Protein AF-A0A7X7NYT3-F1 (afdb_monomer_lite)

Radius of gyration: 26.16 Å; chains: 1; bounding box: 82×61×74 Å

pLDDT: mean 79.91, std 17.58, range [24.8, 97.0]

Sequence (383 aa):
MNKRYILVVGLLLLAAIGYIIFEKVYYWPPDMDPEAIKEIAYSDLKEQAPQLLQDRYKQPYQKEFSQLEILDVKKLGEKTYLVFKLDYEMVGGHYDYIEKYDIGSRGYLLGLRLVEKTWKGITIKPGMDFQTSYVGVGPVDCGYHPDQGIIYGYCKDPRTAKMVLGRAEGDPITILPDNRVFMADVPRKIADLDLHFFNDQDIEMEMSYNLRVAFVTEDNGVLEQYTNTPLEWWTVNSDDLPDLSPDAIDAVWIFPDQYRKTLNNHIPVLKQLALEGIPVLFIGATDTASVLKSFSIDKPAPPKSSDPVEALYIASEDDNTLKSGLVLLNDTLISPLVETSMALKYKQPVLLEPRKDLLKDPDNNPKADSIPITKTNTSRIKY

Foldseek 3Di:
DDPVVVVVVVVVVVVVVVVVVCVVVDFAAAPDDFVVVQVVVQVVVVVCVQVVQDDPDDDQWGKAWDDKGFQDWDDAPNWIKTKMKTKTFTFGGDLVVCLPPLAHRIKIKIDMWTWGQDPVHIDTHHDDIDIDHLQAWDQKDWDADQAQQKIKIARLFPQFAWKWWDDPDDDIDIFGDDNRMTIHGHHHPDPDTDIWTAGPVRDTAHIGNAAEEEEADPDPVVVVVCPSARHHYDYDHLVCLVVDDLSRHLEYEYEPRRVVVNLVPPLVSQLVSQLSQHKYKYFPDPPVVSVCVSLVHPDADDQPDPAAFGIKMWHADPVSHIHIYTQGDDPDSHGSVRQQSSCSSSVHDRDRDDPPNSPPDPVPPPDDPDDDDDDDDDDDDDD

Structure (mmCIF, N/CA/C/O backbone):
data_AF-A0A7X7NYT3-F1
#
_entry.id   AF-A0A7X7NYT3-F1
#
loop_
_atom_site.group_PDB
_atom_site.id
_atom_site.type_symbol
_atom_site.label_atom_id
_atom_site.label_alt_id
_atom_site.label_comp_id
_atom_site.label_asym_id
_atom_site.label_entity_id
_atom_site.label_seq_id
_atom_site.pdbx_PDB_ins_code
_atom_site.Cartn_x
_atom_site.Cartn_y
_atom_site.Cartn_z
_atom_site.occupancy
_atom_site.B_iso_or_equiv
_atom_site.auth_seq_id
_atom_site.auth_comp_id
_atom_site.auth_asym_id
_atom_site.auth_atom_id
_atom_site.pdbx_PDB_model_num
ATOM 1 N N . MET A 1 1 ? 54.308 18.250 -41.321 1.00 52.47 1 MET A N 1
ATOM 2 C CA . MET A 1 1 ? 53.287 17.767 -40.362 1.00 52.47 1 MET A CA 1
ATOM 3 C C . MET A 1 1 ? 52.230 16.989 -41.130 1.00 52.47 1 MET A C 1
ATOM 5 O O . MET A 1 1 ? 51.738 17.461 -42.146 1.00 52.47 1 MET A O 1
ATOM 9 N N . ASN A 1 2 ? 52.028 15.734 -40.743 1.00 51.91 2 ASN A N 1
ATOM 10 C CA . ASN A 1 2 ? 51.621 14.638 -41.623 1.00 51.91 2 ASN A CA 1
ATOM 11 C C . ASN A 1 2 ? 50.113 14.611 -41.924 1.00 51.91 2 ASN A C 1
ATOM 13 O O . ASN A 1 2 ? 49.319 14.340 -41.029 1.00 51.91 2 ASN A O 1
ATOM 17 N N . LYS A 1 3 ? 49.728 14.732 -43.206 1.00 61.09 3 LYS A N 1
ATOM 18 C CA . LYS A 1 3 ? 48.355 14.473 -43.702 1.00 61.09 3 LYS A CA 1
ATOM 19 C C . LYS A 1 3 ? 47.779 13.134 -43.207 1.00 61.09 3 LYS A C 1
ATOM 21 O O . LYS A 1 3 ? 46.582 13.033 -42.979 1.00 61.09 3 LYS A O 1
ATOM 26 N N . ARG A 1 4 ? 48.640 12.133 -42.972 1.00 67.25 4 ARG A N 1
ATOM 27 C CA . ARG A 1 4 ? 48.275 10.833 -42.380 1.00 67.25 4 ARG A CA 1
ATOM 28 C C . ARG A 1 4 ? 47.759 10.935 -40.939 1.00 67.25 4 ARG A C 1
ATOM 30 O O . ARG A 1 4 ? 46.831 10.221 -40.599 1.00 67.25 4 ARG A O 1
ATOM 37 N N . TYR A 1 5 ? 48.304 11.835 -40.119 1.00 72.75 5 TYR A N 1
ATOM 38 C CA . TYR A 1 5 ? 47.831 12.040 -38.743 1.00 72.75 5 TYR A CA 1
ATOM 39 C C . TYR A 1 5 ? 46.451 12.700 -38.712 1.00 72.75 5 TYR A C 1
ATOM 41 O O . TYR A 1 5 ? 45.599 12.276 -37.945 1.00 72.75 5 TYR A O 1
ATOM 49 N N . ILE A 1 6 ? 46.203 13.678 -39.588 1.00 77.00 6 ILE A N 1
ATOM 50 C CA . ILE A 1 6 ? 44.885 14.326 -39.709 1.00 77.00 6 ILE A CA 1
ATOM 51 C C . ILE A 1 6 ? 43.825 13.304 -40.139 1.00 77.00 6 ILE A C 1
ATOM 53 O O . ILE A 1 6 ? 42.716 13.308 -39.616 1.00 77.00 6 ILE A O 1
ATOM 57 N N . LEU A 1 7 ? 44.185 12.393 -41.047 1.00 79.56 7 LEU A N 1
ATOM 58 C CA . LEU A 1 7 ? 43.287 11.349 -41.538 1.00 79.56 7 LEU A CA 1
ATOM 59 C C . LEU A 1 7 ? 42.970 10.315 -40.446 1.00 79.56 7 LEU A C 1
ATOM 61 O O . LEU A 1 7 ? 41.808 9.980 -40.262 1.00 79.56 7 LEU A O 1
ATOM 65 N N . VAL A 1 8 ? 43.969 9.877 -39.671 1.00 81.94 8 VAL A N 1
ATOM 66 C CA . VAL A 1 8 ? 43.775 8.953 -38.536 1.00 81.94 8 VAL A CA 1
ATOM 67 C C . VAL A 1 8 ? 42.945 9.592 -37.420 1.00 81.94 8 VAL A C 1
ATOM 69 O O . VAL A 1 8 ? 42.011 8.968 -36.927 1.00 81.94 8 VAL A O 1
ATOM 72 N N . VAL A 1 9 ? 43.231 10.845 -37.053 1.00 82.44 9 VAL A N 1
ATOM 73 C CA . VAL A 1 9 ? 42.451 11.572 -36.037 1.00 82.44 9 VAL A CA 1
ATOM 74 C C . VAL A 1 9 ? 41.014 11.796 -36.512 1.00 82.44 9 VAL A C 1
ATOM 76 O O . VAL A 1 9 ? 40.087 11.577 -35.741 1.00 82.44 9 VAL A O 1
ATOM 79 N N . GLY A 1 10 ? 40.809 12.155 -37.784 1.00 84.81 10 GLY A N 1
ATOM 80 C CA . GLY A 1 10 ? 39.475 12.309 -38.369 1.00 84.81 10 GLY A CA 1
ATOM 81 C C . GLY A 1 10 ? 38.667 11.007 -38.389 1.00 84.81 10 GLY A C 1
ATOM 82 O O . GLY A 1 10 ? 37.477 11.023 -38.084 1.00 84.81 10 GLY A O 1
ATOM 83 N N . LEU A 1 11 ? 39.311 9.871 -38.680 1.00 87.56 11 LEU A N 1
ATOM 84 C CA . LEU A 1 11 ? 38.671 8.551 -38.668 1.00 87.56 11 LEU A CA 1
ATOM 85 C C . LEU A 1 11 ? 38.301 8.103 -37.247 1.00 87.56 11 LEU A C 1
ATOM 87 O O . LEU A 1 11 ? 37.215 7.570 -37.046 1.00 87.56 11 LEU A O 1
ATOM 91 N N . LEU A 1 12 ? 39.158 8.379 -36.258 1.00 86.69 12 LEU A N 1
ATOM 92 C CA . LEU A 1 12 ? 38.857 8.131 -34.844 1.00 86.69 12 LEU A CA 1
ATOM 93 C C . LEU A 1 12 ? 37.686 8.988 -34.349 1.00 86.69 12 LEU A C 1
ATOM 95 O O . LEU A 1 12 ? 36.832 8.488 -33.623 1.00 86.69 12 LEU A O 1
ATOM 99 N N . LEU A 1 13 ? 37.606 10.251 -34.775 1.00 87.50 13 LEU A N 1
ATOM 100 C CA . LEU A 1 13 ? 36.498 11.148 -34.435 1.00 87.50 13 LEU A CA 1
ATOM 101 C C . LEU A 1 13 ? 35.177 10.683 -35.063 1.00 87.50 13 LEU A C 1
ATOM 103 O O . LEU A 1 13 ? 34.156 10.659 -34.383 1.00 87.50 13 LEU A O 1
ATOM 107 N N . LEU A 1 14 ? 35.197 10.256 -36.330 1.00 87.06 14 LEU A N 1
ATOM 108 C CA . LEU A 1 14 ? 34.028 9.673 -36.996 1.00 87.06 14 LEU A CA 1
ATOM 109 C C . LEU A 1 14 ? 33.584 8.362 -36.342 1.00 87.06 14 LEU A C 1
ATOM 111 O O . LEU A 1 14 ? 32.389 8.164 -36.147 1.00 87.06 14 LEU A O 1
ATOM 115 N N . ALA A 1 15 ? 34.526 7.495 -35.965 1.00 83.06 15 ALA A N 1
ATOM 116 C CA . ALA A 1 15 ? 34.222 6.271 -35.232 1.00 83.06 15 ALA A CA 1
ATOM 117 C C . ALA A 1 15 ? 33.626 6.574 -33.849 1.00 83.06 15 ALA A C 1
ATOM 119 O O . ALA A 1 15 ? 32.645 5.947 -33.465 1.00 83.06 15 ALA A O 1
ATOM 120 N N . ALA A 1 16 ? 34.150 7.574 -33.133 1.00 81.06 16 ALA A N 1
ATOM 121 C CA . ALA A 1 16 ? 33.611 8.003 -31.844 1.00 81.06 16 ALA A CA 1
ATOM 122 C C . ALA A 1 16 ? 32.197 8.596 -31.975 1.00 81.06 16 ALA A C 1
ATOM 124 O O . ALA A 1 16 ? 31.311 8.232 -31.209 1.00 81.06 16 ALA A O 1
ATOM 125 N N . ILE A 1 17 ? 31.949 9.457 -32.969 1.00 81.62 17 ILE A N 1
ATOM 126 C CA . ILE A 1 17 ? 30.612 10.013 -33.238 1.00 81.62 17 ILE A CA 1
ATOM 127 C C . ILE A 1 17 ? 29.642 8.903 -33.656 1.00 81.62 17 ILE A C 1
ATOM 129 O O . ILE A 1 17 ? 28.528 8.843 -33.142 1.00 81.62 17 ILE A O 1
ATOM 133 N N . GLY A 1 18 ? 30.066 8.007 -34.551 1.00 79.31 18 GLY A N 1
ATOM 134 C CA . GLY A 1 18 ? 29.278 6.852 -34.978 1.00 79.31 18 GLY A CA 1
ATOM 135 C C . GLY A 1 18 ? 28.929 5.934 -33.809 1.00 79.31 18 GLY A C 1
ATOM 136 O O . GLY A 1 18 ? 27.782 5.519 -33.695 1.00 79.31 18 GLY A O 1
ATOM 137 N N . TYR A 1 19 ? 29.876 5.697 -32.899 1.00 73.12 19 TYR A N 1
ATOM 138 C CA . TYR A 1 19 ? 29.653 4.934 -31.673 1.00 73.12 19 TYR A CA 1
ATOM 139 C C . TYR A 1 19 ? 28.666 5.633 -30.730 1.00 73.12 19 TYR A C 1
ATOM 141 O O . TYR A 1 19 ? 27.738 4.992 -30.258 1.00 73.12 19 TYR A O 1
ATOM 149 N N . ILE A 1 20 ? 28.790 6.948 -30.518 1.00 70.12 20 ILE A N 1
ATOM 150 C CA . ILE A 1 20 ? 27.849 7.719 -29.683 1.00 70.12 20 ILE A CA 1
ATOM 151 C C . ILE A 1 20 ? 26.431 7.697 -30.277 1.00 70.12 20 ILE A C 1
ATOM 153 O O . ILE A 1 20 ? 25.453 7.589 -29.541 1.00 70.12 20 ILE A O 1
ATOM 157 N N . ILE A 1 21 ? 26.294 7.807 -31.604 1.00 70.12 21 ILE A N 1
ATOM 158 C CA . ILE A 1 21 ? 24.992 7.696 -32.280 1.00 70.12 21 ILE A CA 1
ATOM 159 C C . ILE A 1 21 ? 24.446 6.274 -32.133 1.00 70.12 21 ILE A C 1
ATOM 161 O O . ILE A 1 21 ? 23.274 6.107 -31.813 1.00 70.12 21 ILE A O 1
ATOM 165 N N . PHE A 1 22 ? 25.290 5.260 -32.326 1.00 67.75 22 PHE A N 1
ATOM 166 C CA . PHE A 1 22 ? 24.905 3.863 -32.172 1.00 67.75 22 PHE A CA 1
ATOM 167 C C . PHE A 1 22 ? 24.443 3.557 -30.742 1.00 67.75 22 PHE A C 1
ATOM 169 O O . PHE A 1 22 ? 23.386 2.967 -30.568 1.00 67.75 22 PHE A O 1
ATOM 176 N N . GLU A 1 23 ? 25.156 4.035 -29.721 1.00 64.06 23 GLU A N 1
ATOM 177 C CA . GLU A 1 23 ? 24.785 3.902 -28.305 1.00 64.06 23 GLU A CA 1
ATOM 178 C C . GLU A 1 23 ? 23.474 4.636 -27.973 1.00 64.06 23 GLU A C 1
ATOM 180 O O . GLU A 1 23 ? 22.700 4.173 -27.145 1.00 64.06 23 GLU A O 1
ATOM 185 N N . LYS A 1 24 ? 23.174 5.757 -28.644 1.00 62.72 24 LYS A N 1
ATOM 186 C CA . LYS A 1 24 ? 21.893 6.466 -28.476 1.00 62.72 24 LYS A CA 1
ATOM 187 C C . LYS A 1 24 ? 20.704 5.785 -29.158 1.00 62.72 24 LYS A C 1
ATOM 189 O O . LYS A 1 24 ? 19.569 6.092 -28.804 1.00 62.72 24 LYS A O 1
ATOM 194 N N . VAL A 1 25 ? 20.945 4.944 -30.163 1.00 66.62 25 VAL A N 1
ATOM 195 C CA . VAL A 1 25 ? 19.893 4.301 -30.972 1.00 66.62 25 VAL A CA 1
ATOM 196 C C . VAL A 1 25 ? 19.687 2.841 -30.569 1.00 66.62 25 VAL A C 1
ATOM 198 O O . VAL A 1 25 ? 18.575 2.328 -30.682 1.00 66.62 25 VAL A O 1
ATOM 201 N N . TYR A 1 26 ? 20.739 2.167 -30.108 1.00 74.62 26 TYR A N 1
ATOM 202 C CA . TYR A 1 26 ? 20.725 0.742 -29.820 1.00 74.62 26 TYR A CA 1
ATOM 203 C C . TYR A 1 26 ? 20.593 0.475 -28.322 1.00 74.62 26 TYR A C 1
ATOM 205 O O . TYR A 1 26 ? 21.407 0.927 -27.520 1.00 74.62 26 TYR A O 1
ATOM 213 N N . TYR A 1 27 ? 19.581 -0.311 -27.964 1.00 80.94 27 TYR A N 1
ATOM 214 C CA . TYR A 1 27 ? 19.395 -0.790 -26.602 1.00 80.94 27 TYR A CA 1
ATOM 215 C C . TYR A 1 27 ? 20.420 -1.879 -26.282 1.00 80.94 27 TYR A C 1
ATOM 217 O O . TYR A 1 27 ? 20.510 -2.883 -26.993 1.00 80.94 27 TYR A O 1
ATOM 225 N N . TRP A 1 28 ? 21.145 -1.711 -25.179 1.00 84.12 28 TRP A N 1
ATOM 226 C CA . TRP A 1 28 ? 22.023 -2.745 -24.648 1.00 84.12 28 TRP A CA 1
ATOM 227 C C . TRP A 1 28 ? 21.420 -3.327 -23.368 1.00 84.12 28 TRP A C 1
ATOM 229 O O . TRP A 1 28 ? 21.267 -2.585 -22.393 1.00 84.12 28 TRP A O 1
ATOM 239 N N . PRO A 1 29 ? 21.089 -4.631 -23.331 1.00 85.94 29 PRO A N 1
ATOM 240 C CA . PRO A 1 29 ? 20.552 -5.243 -22.126 1.00 85.94 29 PRO A CA 1
ATOM 241 C C . PRO A 1 29 ? 21.591 -5.208 -20.997 1.00 85.94 29 PRO A C 1
ATOM 243 O O . PRO A 1 29 ? 22.768 -5.502 -21.249 1.00 85.94 29 PRO A O 1
ATOM 246 N N . PRO A 1 30 ? 21.194 -4.848 -19.762 1.00 89.06 30 PRO A N 1
ATOM 247 C CA . PRO A 1 30 ? 22.053 -5.010 -18.602 1.00 89.06 30 PRO A CA 1
ATOM 248 C C . PRO A 1 30 ? 22.368 -6.496 -18.427 1.00 89.06 30 PRO A C 1
ATOM 250 O O . PRO A 1 30 ? 21.482 -7.345 -18.435 1.00 89.06 30 PRO A O 1
ATOM 253 N N . ASP A 1 31 ? 23.655 -6.793 -18.301 1.00 85.19 31 ASP A N 1
ATOM 254 C CA . ASP A 1 31 ? 24.181 -8.138 -18.061 1.00 85.19 31 ASP A CA 1
ATOM 255 C C . ASP A 1 31 ? 24.599 -8.214 -16.590 1.00 85.19 31 ASP A C 1
ATOM 257 O O . ASP A 1 31 ? 25.781 -8.249 -16.253 1.00 85.19 31 ASP A O 1
ATOM 261 N N . MET A 1 32 ? 23.611 -8.013 -15.718 1.00 87.88 32 MET A N 1
ATOM 262 C CA . MET A 1 32 ? 23.766 -7.882 -14.273 1.00 87.88 32 MET A CA 1
ATOM 263 C C . MET A 1 32 ? 22.570 -8.521 -13.577 1.00 87.88 32 MET A C 1
ATOM 265 O O . MET A 1 32 ? 21.470 -8.553 -14.131 1.00 87.88 32 MET A O 1
ATOM 269 N N . ASP A 1 33 ? 22.797 -9.001 -12.359 1.00 91.25 33 ASP A N 1
ATOM 270 C CA . ASP A 1 33 ? 21.735 -9.520 -11.505 1.00 91.25 33 ASP A CA 1
ATOM 271 C C . ASP A 1 33 ? 20.708 -8.415 -11.160 1.00 91.25 33 ASP A C 1
ATOM 273 O O . ASP A 1 33 ? 21.119 -7.268 -10.934 1.00 91.25 33 ASP A O 1
ATOM 277 N N . PRO A 1 34 ? 19.395 -8.721 -11.118 1.00 92.44 34 PRO A N 1
ATOM 278 C CA . PRO A 1 34 ? 18.357 -7.762 -10.745 1.00 92.44 34 PRO A CA 1
ATOM 279 C C . PRO A 1 34 ? 18.624 -7.017 -9.432 1.00 92.44 34 PRO A C 1
ATOM 281 O O . PRO A 1 34 ? 18.386 -5.813 -9.378 1.00 92.44 34 PRO A O 1
ATOM 284 N N . GLU A 1 35 ? 19.174 -7.667 -8.404 1.00 92.88 35 GLU A N 1
ATOM 285 C CA . GLU A 1 35 ? 19.458 -7.013 -7.120 1.00 92.88 35 GLU A CA 1
ATOM 286 C C . GLU A 1 35 ? 20.606 -6.004 -7.241 1.00 92.88 35 GLU A C 1
ATOM 288 O O . GLU A 1 35 ? 20.516 -4.886 -6.734 1.00 92.88 35 GLU A O 1
ATOM 293 N N . ALA A 1 36 ? 21.640 -6.320 -8.027 1.00 93.31 36 ALA A N 1
ATOM 294 C CA . ALA A 1 36 ? 22.705 -5.362 -8.328 1.00 93.31 36 ALA A CA 1
ATOM 295 C C . ALA A 1 36 ? 22.178 -4.150 -9.122 1.00 93.31 36 ALA A C 1
ATOM 297 O O . ALA A 1 36 ? 22.642 -3.022 -8.935 1.00 93.31 36 ALA A O 1
ATOM 298 N N . ILE A 1 37 ? 21.187 -4.362 -9.997 1.00 94.56 37 ILE A N 1
ATOM 299 C CA . ILE A 1 37 ? 20.490 -3.267 -10.681 1.00 94.56 37 ILE A CA 1
ATOM 300 C C . ILE A 1 37 ? 19.713 -2.419 -9.668 1.00 94.56 37 ILE A C 1
ATOM 302 O O . ILE A 1 37 ? 19.805 -1.195 -9.743 1.00 94.56 37 ILE A O 1
ATOM 306 N N . LYS A 1 38 ? 18.991 -3.030 -8.716 1.00 95.25 38 LYS A N 1
ATOM 307 C CA . LYS A 1 38 ? 18.250 -2.307 -7.666 1.00 95.25 38 LYS A CA 1
ATOM 308 C C . LYS A 1 38 ? 19.168 -1.427 -6.818 1.00 95.25 38 LYS A C 1
ATOM 310 O O . LYS A 1 38 ? 18.834 -0.266 -6.594 1.00 95.25 38 LYS A O 1
ATOM 315 N N . GLU A 1 39 ? 20.331 -1.927 -6.399 1.00 93.69 39 GLU A N 1
ATOM 316 C CA . GLU A 1 39 ? 21.294 -1.162 -5.589 1.00 93.69 39 GLU A CA 1
ATOM 317 C C . GLU A 1 39 ? 21.808 0.094 -6.310 1.00 93.69 39 GLU A C 1
ATOM 319 O O . GLU A 1 39 ? 21.809 1.196 -5.748 1.00 93.69 39 GLU A O 1
ATOM 324 N N . ILE A 1 40 ? 22.215 -0.053 -7.575 1.00 93.00 40 ILE A N 1
ATOM 325 C CA . ILE A 1 40 ? 22.675 1.080 -8.388 1.00 93.00 40 ILE A CA 1
ATOM 326 C C . ILE A 1 40 ? 21.506 2.037 -8.644 1.00 93.00 40 ILE A C 1
ATOM 328 O O . ILE A 1 40 ? 21.643 3.251 -8.478 1.00 93.00 40 ILE A O 1
ATOM 332 N N . ALA A 1 41 ? 20.336 1.489 -8.984 1.00 94.94 41 ALA A N 1
ATOM 333 C CA . ALA A 1 41 ? 19.158 2.277 -9.296 1.00 94.94 41 ALA A CA 1
ATOM 334 C C . ALA A 1 41 ? 18.654 3.110 -8.122 1.00 94.94 41 ALA A C 1
ATOM 336 O O . ALA A 1 41 ? 18.234 4.252 -8.314 1.00 94.94 41 ALA A O 1
ATOM 337 N N . TYR A 1 42 ? 18.733 2.563 -6.912 1.00 96.19 42 TYR A N 1
ATOM 338 C CA . TYR A 1 42 ? 18.371 3.262 -5.692 1.00 96.19 42 TYR A CA 1
ATOM 339 C C . TYR A 1 42 ? 19.173 4.556 -5.529 1.00 96.19 42 TYR A C 1
ATOM 341 O O . TYR A 1 42 ? 18.599 5.603 -5.240 1.00 96.19 42 TYR A O 1
ATOM 349 N N . SER A 1 43 ? 20.489 4.504 -5.747 1.00 92.69 43 SER A N 1
ATOM 350 C CA . SER A 1 43 ? 21.358 5.676 -5.586 1.00 92.69 43 SER A CA 1
ATOM 351 C C . SER A 1 43 ? 21.014 6.775 -6.596 1.00 92.69 43 SER A C 1
ATOM 353 O O . SER A 1 43 ? 20.785 7.920 -6.203 1.00 92.69 43 SER A O 1
ATOM 355 N N . ASP A 1 44 ? 20.888 6.408 -7.873 1.00 92.62 44 ASP A N 1
ATOM 356 C CA . ASP A 1 44 ? 20.565 7.339 -8.961 1.00 92.62 44 ASP A CA 1
ATOM 357 C C . ASP A 1 44 ? 19.173 7.972 -8.798 1.00 92.62 44 ASP A C 1
ATOM 359 O O . ASP A 1 44 ? 18.991 9.170 -9.030 1.00 92.62 44 ASP A O 1
ATOM 363 N N . LEU A 1 45 ? 18.164 7.180 -8.417 1.00 94.94 45 LEU A N 1
ATOM 364 C CA . LEU A 1 45 ? 16.794 7.670 -8.240 1.00 94.94 45 LEU A CA 1
ATOM 365 C C . LEU A 1 45 ? 16.641 8.504 -6.968 1.00 94.94 45 LEU A C 1
ATOM 367 O O . LEU A 1 45 ? 15.868 9.460 -6.962 1.00 94.94 45 LEU A O 1
ATOM 371 N N . LYS A 1 46 ? 17.402 8.199 -5.913 1.00 94.75 46 LYS A N 1
ATOM 372 C CA . LYS A 1 46 ? 17.424 9.004 -4.688 1.00 94.75 46 LYS A CA 1
ATOM 373 C C . LYS A 1 46 ? 17.986 10.401 -4.939 1.00 94.75 46 LYS A C 1
ATOM 375 O O . LYS A 1 46 ? 17.448 11.366 -4.406 1.00 94.75 46 LYS A O 1
ATOM 380 N N . GLU A 1 47 ? 19.019 10.530 -5.772 1.00 92.88 47 GLU A N 1
ATOM 381 C CA . GLU A 1 47 ? 19.539 11.841 -6.188 1.00 92.88 47 GLU A CA 1
ATOM 382 C C . GLU A 1 47 ? 18.500 12.634 -7.000 1.00 92.88 47 GLU A C 1
ATOM 384 O O . GLU A 1 47 ? 18.364 13.846 -6.836 1.00 92.88 47 GLU A O 1
ATOM 389 N N . GLN A 1 48 ? 17.709 11.943 -7.827 1.00 91.56 48 GLN A N 1
ATOM 390 C CA . GLN A 1 48 ? 16.642 12.545 -8.633 1.00 91.56 48 GLN A CA 1
ATOM 391 C C . GLN A 1 48 ? 15.358 12.846 -7.842 1.00 91.56 48 GLN A C 1
ATOM 393 O O . GLN A 1 48 ? 14.514 13.599 -8.331 1.00 91.56 48 GLN A O 1
ATOM 398 N N . ALA A 1 49 ? 15.192 12.299 -6.633 1.00 92.00 49 ALA A N 1
ATOM 399 C CA . ALA A 1 49 ? 13.953 12.379 -5.859 1.00 92.00 49 ALA A CA 1
ATOM 400 C C . ALA A 1 49 ? 13.397 13.810 -5.690 1.00 92.00 49 ALA A C 1
ATOM 402 O O . ALA A 1 49 ? 12.208 14.002 -5.957 1.00 92.00 49 ALA A O 1
ATOM 403 N N . PRO A 1 50 ? 14.203 14.840 -5.349 1.00 89.75 50 PRO A N 1
ATOM 404 C CA . PRO A 1 50 ? 13.696 16.209 -5.230 1.00 89.75 50 PRO A CA 1
ATOM 405 C C . PRO A 1 50 ? 13.125 16.757 -6.543 1.00 89.75 50 PRO A C 1
ATOM 407 O O . PRO A 1 50 ? 12.149 17.501 -6.533 1.00 89.75 50 PRO A O 1
ATOM 410 N N . GLN A 1 51 ? 13.720 16.381 -7.679 1.00 90.62 51 GLN A N 1
ATOM 411 C CA . GLN A 1 51 ? 13.252 16.800 -8.997 1.00 90.62 51 GLN A CA 1
ATOM 412 C C . GLN A 1 51 ? 11.977 16.051 -9.404 1.00 90.62 51 GLN A C 1
ATOM 414 O O . GLN A 1 51 ? 11.078 16.654 -9.981 1.00 90.62 51 GLN A O 1
ATOM 419 N N . LEU A 1 52 ? 11.882 14.756 -9.088 1.00 90.62 52 LEU A N 1
ATOM 420 C CA . LEU A 1 52 ? 10.699 13.932 -9.372 1.00 90.62 52 LEU A CA 1
ATOM 421 C C . LEU A 1 52 ? 9.468 14.368 -8.560 1.00 90.62 52 LEU A C 1
ATOM 423 O O . LEU A 1 52 ? 8.340 14.255 -9.034 1.00 90.62 52 LEU A O 1
ATOM 427 N N . LEU A 1 53 ? 9.681 14.896 -7.352 1.00 90.19 53 LEU A N 1
ATOM 428 C CA . LEU A 1 53 ? 8.621 15.427 -6.493 1.00 90.19 53 LEU A CA 1
ATOM 429 C C . LEU A 1 53 ? 8.243 16.881 -6.798 1.00 90.19 53 LEU A C 1
ATOM 431 O O . LEU A 1 53 ? 7.273 17.391 -6.234 1.00 90.19 53 LEU A O 1
ATOM 435 N N . GLN A 1 54 ? 8.978 17.561 -7.677 1.00 86.50 54 GLN A N 1
ATOM 436 C CA . GLN A 1 54 ? 8.722 18.960 -7.976 1.00 86.50 54 GLN A CA 1
ATOM 437 C C . GLN A 1 54 ? 7.416 19.123 -8.764 1.00 86.50 54 GLN A C 1
ATOM 439 O O . GLN A 1 54 ? 7.269 18.627 -9.881 1.00 86.50 54 GLN A O 1
ATOM 444 N N . ASP A 1 55 ? 6.469 19.876 -8.205 1.00 80.88 55 ASP A N 1
ATOM 445 C CA . ASP A 1 55 ? 5.251 20.232 -8.922 1.00 80.88 55 ASP A CA 1
ATOM 446 C C . ASP A 1 55 ? 5.549 21.164 -10.102 1.00 80.88 55 ASP A C 1
ATOM 448 O O . ASP A 1 55 ? 6.321 22.122 -10.000 1.00 80.88 55 ASP A O 1
ATOM 452 N N . ARG A 1 56 ? 4.878 20.920 -11.235 1.00 77.06 56 ARG A N 1
ATOM 453 C CA . ARG A 1 56 ? 4.968 21.787 -12.423 1.00 77.06 56 ARG A CA 1
ATOM 454 C C . ARG A 1 56 ? 4.519 23.223 -12.118 1.00 77.06 56 ARG A C 1
ATOM 456 O O . ARG A 1 56 ? 5.008 24.164 -12.740 1.00 77.06 56 ARG A O 1
ATOM 463 N N . TYR A 1 57 ? 3.582 23.381 -11.188 1.00 77.31 57 TYR A N 1
ATOM 464 C CA . TYR A 1 57 ? 3.047 24.666 -10.751 1.00 77.31 57 TYR A CA 1
ATOM 465 C C . TYR A 1 57 ? 3.329 24.869 -9.267 1.00 77.31 57 TYR A C 1
ATOM 467 O O . TYR A 1 57 ? 3.415 23.907 -8.510 1.00 77.31 57 TYR A O 1
ATOM 475 N N . LYS A 1 58 ? 3.468 26.129 -8.844 1.00 77.31 58 LYS A N 1
ATOM 476 C CA . LYS A 1 58 ? 3.698 26.454 -7.436 1.00 77.31 58 LYS A CA 1
ATOM 477 C C . LYS A 1 58 ? 2.481 26.030 -6.612 1.00 77.31 58 LYS A C 1
ATOM 479 O O . LYS A 1 58 ? 1.416 26.624 -6.762 1.00 77.31 58 LYS A O 1
ATOM 484 N N . GLN A 1 59 ? 2.671 25.039 -5.752 1.00 76.50 59 GLN A N 1
ATOM 485 C CA . GLN A 1 59 ? 1.664 24.588 -4.800 1.00 76.50 59 GLN A CA 1
ATOM 486 C C . GLN A 1 59 ? 1.776 25.351 -3.472 1.00 76.50 59 GLN A C 1
ATOM 488 O O . GLN A 1 59 ? 2.836 25.917 -3.176 1.00 76.50 59 GLN A O 1
ATOM 493 N N . PRO A 1 60 ? 0.693 25.403 -2.673 1.00 71.06 60 PRO A N 1
ATOM 494 C CA . PRO A 1 60 ? 0.739 25.966 -1.326 1.00 71.06 60 PRO A CA 1
ATOM 495 C C . PRO A 1 60 ? 1.507 25.074 -0.336 1.00 71.06 60 PRO A C 1
ATOM 497 O O . PRO A 1 60 ? 1.827 25.537 0.751 1.00 71.06 60 PRO A O 1
ATOM 500 N N . TYR A 1 61 ? 1.827 23.840 -0.723 1.00 75.50 61 TYR A N 1
ATOM 501 C CA . TYR A 1 61 ? 2.595 22.862 0.042 1.00 75.50 61 TYR A CA 1
ATOM 502 C C . TYR A 1 61 ? 3.901 22.500 -0.679 1.00 75.50 61 TYR A C 1
ATOM 504 O O . TYR A 1 61 ? 4.084 22.772 -1.869 1.00 75.50 61 TYR A O 1
ATOM 512 N N . GLN A 1 62 ? 4.816 21.869 0.049 1.00 80.00 62 GLN A N 1
ATOM 513 C CA . GLN A 1 62 ? 6.009 21.213 -0.483 1.00 80.00 62 GLN A CA 1
ATOM 514 C C . GLN A 1 62 ? 5.903 19.707 -0.259 1.00 80.00 62 GLN A C 1
ATOM 516 O O . GLN A 1 62 ? 5.240 19.264 0.672 1.00 80.00 62 GLN A O 1
ATOM 521 N N . LYS A 1 63 ? 6.559 18.915 -1.107 1.00 84.88 63 LYS A N 1
ATOM 522 C CA . LYS A 1 63 ? 6.662 17.464 -0.928 1.00 84.88 63 LYS A CA 1
ATOM 523 C C . LYS A 1 63 ? 8.054 17.138 -0.428 1.00 84.88 63 LYS A C 1
ATOM 525 O O . LYS A 1 63 ? 9.035 17.365 -1.136 1.00 84.88 63 LYS A O 1
ATOM 530 N N . GLU A 1 64 ? 8.133 16.612 0.781 1.00 84.19 64 GLU A N 1
ATOM 531 C CA . GLU A 1 64 ? 9.370 16.102 1.344 1.00 84.19 64 GLU A CA 1
ATOM 532 C C . GLU A 1 64 ? 9.501 14.616 1.046 1.00 84.19 64 GLU A C 1
ATOM 534 O O . GLU A 1 64 ? 8.622 13.818 1.359 1.00 84.19 64 GLU A O 1
ATOM 539 N N . PHE A 1 65 ? 10.629 14.249 0.447 1.00 88.75 65 PHE A N 1
ATOM 540 C CA . PHE A 1 65 ? 11.017 12.860 0.260 1.00 88.75 65 PHE A CA 1
ATOM 541 C C . PHE A 1 65 ? 11.108 12.143 1.615 1.00 88.75 65 PHE A C 1
ATOM 543 O O . PHE A 1 65 ? 11.822 12.601 2.507 1.00 88.75 65 PHE A O 1
ATOM 550 N N . SER A 1 66 ? 10.426 11.004 1.738 1.00 85.06 66 SER A N 1
ATOM 551 C CA . SER A 1 66 ? 10.436 10.169 2.943 1.00 85.06 66 SER A CA 1
ATOM 552 C C . SER A 1 66 ? 11.205 8.868 2.693 1.00 85.06 66 SER A C 1
ATOM 554 O O . SER A 1 66 ? 12.204 8.589 3.360 1.00 85.06 66 SER A O 1
ATOM 556 N N . GLN A 1 67 ? 10.810 8.103 1.670 1.00 90.62 67 GLN A N 1
ATOM 557 C CA . GLN A 1 67 ? 11.393 6.794 1.373 1.00 90.62 67 GLN A CA 1
ATOM 558 C C . GLN A 1 67 ? 11.439 6.520 -0.135 1.00 90.62 67 GLN A C 1
ATOM 560 O O . GLN A 1 67 ? 10.615 7.009 -0.901 1.00 90.62 67 GLN A O 1
ATOM 565 N N . LEU A 1 68 ? 12.426 5.729 -0.562 1.00 94.12 68 LEU A N 1
ATOM 566 C CA . LEU A 1 68 ? 12.528 5.172 -1.911 1.00 94.12 68 LEU A CA 1
ATOM 567 C C . LEU A 1 68 ? 12.602 3.652 -1.801 1.00 94.12 68 LEU A C 1
ATOM 569 O O . LEU A 1 68 ? 13.328 3.133 -0.955 1.00 94.12 68 LEU A O 1
ATOM 573 N N . GLU A 1 69 ? 11.919 2.958 -2.698 1.00 93.88 69 GLU A N 1
ATOM 574 C CA . GLU A 1 69 ? 12.009 1.516 -2.867 1.00 93.88 69 GLU A CA 1
ATOM 575 C C . GLU A 1 69 ? 12.063 1.171 -4.358 1.00 93.88 69 GLU A C 1
ATOM 577 O O . GLU A 1 69 ? 11.292 1.705 -5.159 1.00 93.88 69 GLU A O 1
ATOM 582 N N . ILE A 1 70 ? 12.983 0.280 -4.742 1.00 95.88 70 ILE A N 1
ATOM 583 C CA . ILE A 1 70 ? 12.981 -0.327 -6.077 1.00 95.88 70 ILE A CA 1
ATOM 584 C C . ILE A 1 70 ? 12.230 -1.646 -5.956 1.00 95.88 70 ILE A C 1
ATOM 586 O O . ILE A 1 70 ? 12.763 -2.624 -5.436 1.00 95.88 70 ILE A O 1
ATOM 590 N N . LEU A 1 71 ? 10.976 -1.639 -6.392 1.00 94.38 71 LEU A N 1
ATOM 591 C CA . LEU A 1 71 ? 10.027 -2.700 -6.090 1.00 94.38 71 LEU A CA 1
ATOM 592 C C . LEU A 1 71 ? 10.289 -3.963 -6.918 1.00 94.38 71 LEU A C 1
ATOM 594 O O . LEU A 1 71 ? 10.300 -5.064 -6.372 1.00 94.38 71 LEU A O 1
ATOM 598 N N . ASP A 1 72 ? 10.542 -3.797 -8.219 1.00 94.94 72 ASP A N 1
ATOM 599 C CA . ASP A 1 72 ? 10.798 -4.903 -9.144 1.00 94.94 72 ASP A CA 1
ATOM 600 C C . ASP A 1 72 ? 11.748 -4.477 -10.278 1.00 94.94 72 ASP A C 1
ATOM 602 O O . ASP A 1 72 ? 11.780 -3.309 -10.678 1.00 94.94 72 ASP A O 1
ATOM 606 N N . VAL A 1 73 ? 12.522 -5.434 -10.795 1.00 95.25 73 VAL A N 1
ATOM 607 C CA . VAL A 1 73 ? 13.384 -5.305 -11.976 1.00 95.25 73 VAL A CA 1
ATOM 608 C C . VAL A 1 73 ? 13.175 -6.535 -12.849 1.00 95.25 73 VAL A C 1
ATOM 610 O O . VAL A 1 73 ? 13.521 -7.650 -12.466 1.00 95.25 73 VAL A O 1
ATOM 613 N N . LYS A 1 74 ? 12.667 -6.334 -14.064 1.00 92.88 74 LYS A N 1
ATOM 614 C CA . LYS A 1 74 ? 12.227 -7.434 -14.923 1.00 92.88 74 LYS A CA 1
ATOM 615 C C . LYS A 1 74 ? 12.564 -7.199 -16.381 1.00 92.88 74 LYS A C 1
ATOM 617 O O . LYS A 1 74 ? 12.469 -6.083 -16.893 1.00 92.88 74 LYS A O 1
ATOM 622 N N . LYS A 1 75 ? 12.912 -8.282 -17.077 1.00 92.94 75 LYS A N 1
ATOM 623 C CA . LYS A 1 75 ? 13.000 -8.290 -18.538 1.00 92.94 75 LYS A CA 1
ATOM 624 C C . LYS A 1 75 ? 11.601 -8.501 -19.130 1.00 92.94 75 LYS A C 1
ATOM 626 O O . LYS A 1 75 ? 10.975 -9.525 -18.871 1.00 92.94 75 LYS A O 1
ATOM 631 N N . LEU A 1 76 ? 11.141 -7.541 -19.927 1.00 90.81 76 LEU A N 1
ATOM 632 C CA . LEU A 1 76 ? 9.909 -7.581 -20.715 1.00 90.81 76 LEU A CA 1
ATOM 633 C C . LEU A 1 76 ? 10.283 -7.468 -22.200 1.00 90.81 76 LEU A C 1
ATOM 635 O O . LEU A 1 76 ? 10.991 -6.541 -22.617 1.00 90.81 76 LEU A O 1
ATOM 639 N N . GLY A 1 77 ? 9.903 -8.464 -22.999 1.00 85.88 77 GLY A N 1
ATOM 640 C CA . GLY A 1 77 ? 10.457 -8.668 -24.338 1.00 85.88 77 GLY A CA 1
ATOM 641 C C . GLY A 1 77 ? 11.993 -8.692 -24.333 1.00 85.88 77 GLY A C 1
ATOM 642 O O . GLY A 1 77 ? 12.610 -9.526 -23.678 1.00 85.88 77 GLY A O 1
ATOM 643 N N . GLU A 1 78 ? 12.621 -7.758 -25.055 1.00 85.44 78 GLU A N 1
ATOM 644 C CA . GLU A 1 78 ? 14.086 -7.622 -25.122 1.00 85.44 78 GLU A CA 1
ATOM 645 C C . GLU A 1 78 ? 14.668 -6.557 -24.189 1.00 85.44 78 GLU A C 1
ATOM 647 O O . GLU A 1 78 ? 15.878 -6.340 -24.199 1.00 85.44 78 GLU A O 1
ATOM 652 N N . LYS A 1 79 ? 13.836 -5.888 -23.387 1.00 91.81 79 LYS A N 1
ATOM 653 C CA . LYS A 1 79 ? 14.234 -4.738 -22.574 1.00 91.81 79 LYS A CA 1
ATOM 654 C C . LYS A 1 79 ? 14.062 -5.015 -21.087 1.00 91.81 79 LYS A C 1
ATOM 656 O O . LYS A 1 79 ? 13.140 -5.706 -20.675 1.00 91.81 79 LYS A O 1
ATOM 661 N N . THR A 1 80 ? 14.945 -4.446 -20.281 1.00 94.81 80 THR A N 1
ATOM 662 C CA . THR A 1 80 ? 14.899 -4.524 -18.821 1.00 94.81 80 THR A CA 1
ATOM 663 C C . THR A 1 80 ? 14.289 -3.256 -18.258 1.00 94.81 80 THR A C 1
ATOM 665 O O . THR A 1 80 ? 14.757 -2.153 -18.540 1.00 94.81 80 THR A O 1
ATOM 668 N N . TYR A 1 81 ? 13.262 -3.422 -17.440 1.00 95.00 81 TYR A N 1
ATOM 669 C CA . TYR A 1 81 ? 12.543 -2.350 -16.777 1.00 95.00 81 TYR A CA 1
ATOM 670 C C . TYR A 1 81 ? 12.672 -2.483 -15.273 1.00 95.00 81 TYR A C 1
ATOM 672 O O . TYR A 1 81 ? 12.869 -3.581 -14.758 1.00 95.00 81 TYR A O 1
ATOM 680 N N . LEU A 1 82 ? 12.534 -1.359 -14.584 1.00 96.06 82 LEU A N 1
ATOM 681 C CA . LEU A 1 82 ? 12.329 -1.341 -13.147 1.00 96.06 82 LEU A CA 1
ATOM 682 C C . LEU A 1 82 ? 11.087 -0.533 -12.802 1.00 96.06 82 LEU A C 1
ATOM 684 O O . LEU A 1 82 ? 10.766 0.443 -13.490 1.00 96.06 82 LEU A O 1
ATOM 688 N N . VAL A 1 83 ? 10.425 -0.937 -11.724 1.00 96.50 83 VAL A N 1
ATOM 689 C CA . VAL A 1 83 ? 9.368 -0.169 -11.069 1.00 96.50 83 VAL A CA 1
ATOM 690 C C . VAL A 1 83 ? 9.908 0.305 -9.730 1.00 96.50 83 VAL A C 1
ATOM 692 O O . VAL A 1 83 ? 10.470 -0.477 -8.965 1.00 96.50 83 VAL A O 1
ATOM 695 N N . PHE A 1 84 ? 9.752 1.591 -9.446 1.00 95.88 84 PHE A N 1
ATOM 696 C CA . PHE A 1 84 ? 10.140 2.179 -8.173 1.00 95.88 84 PHE A CA 1
ATOM 697 C C . PHE A 1 84 ? 8.977 2.947 -7.563 1.00 95.88 84 PHE A C 1
ATOM 699 O O . PHE A 1 84 ? 8.115 3.475 -8.271 1.00 95.88 84 PHE A O 1
ATOM 706 N N . LYS A 1 85 ? 8.993 3.024 -6.239 1.00 94.44 85 LYS A N 1
ATOM 707 C CA . LYS A 1 85 ? 8.049 3.788 -5.440 1.00 94.44 85 LYS A CA 1
ATOM 708 C C . LYS A 1 85 ? 8.806 4.766 -4.565 1.00 94.44 85 LYS A C 1
ATOM 710 O O . LYS A 1 85 ? 9.791 4.411 -3.924 1.00 94.44 85 LYS A O 1
ATOM 715 N N . LEU A 1 86 ? 8.349 6.007 -4.574 1.00 94.19 86 LEU A N 1
ATOM 716 C CA . LEU A 1 86 ? 8.959 7.106 -3.849 1.00 94.19 86 LEU A CA 1
ATOM 717 C C . LEU A 1 86 ? 7.888 7.756 -2.979 1.00 94.19 86 LEU A C 1
ATOM 719 O O . LEU A 1 86 ? 7.013 8.457 -3.480 1.00 94.19 86 LEU A O 1
ATOM 723 N N . ASP A 1 87 ? 7.955 7.493 -1.681 1.00 90.56 87 ASP A N 1
ATOM 724 C CA . ASP A 1 87 ? 7.046 8.043 -0.682 1.00 90.56 87 ASP A CA 1
ATOM 725 C C . ASP A 1 87 ? 7.430 9.472 -0.322 1.00 90.56 87 ASP A C 1
ATOM 727 O O . ASP A 1 87 ? 8.612 9.802 -0.153 1.00 90.56 87 ASP A O 1
ATOM 731 N N . TYR A 1 88 ? 6.415 10.308 -0.151 1.00 86.38 88 TYR A N 1
ATOM 732 C CA . TYR A 1 88 ? 6.580 11.689 0.255 1.00 86.38 88 TYR A CA 1
ATOM 733 C C . TYR A 1 88 ? 5.521 12.116 1.267 1.00 86.38 88 TYR A C 1
ATOM 735 O O . TYR A 1 88 ? 4.416 11.574 1.335 1.00 86.38 88 TYR A O 1
ATOM 743 N N . GLU A 1 89 ? 5.875 13.138 2.031 1.00 80.75 89 GLU A N 1
ATOM 744 C CA . GLU A 1 89 ? 4.996 13.830 2.965 1.00 80.75 89 GLU A CA 1
ATOM 745 C C . GLU A 1 89 ? 4.763 15.253 2.461 1.00 80.75 89 GLU A C 1
ATOM 747 O O . GLU A 1 89 ? 5.682 15.907 1.961 1.00 80.75 89 GLU A O 1
ATOM 752 N N . MET A 1 90 ? 3.528 15.735 2.553 1.00 77.94 90 MET A N 1
ATOM 753 C CA . MET A 1 90 ? 3.208 17.123 2.241 1.00 77.94 90 MET A CA 1
ATOM 754 C C . MET A 1 90 ? 3.468 17.996 3.466 1.00 77.94 90 MET A C 1
ATOM 756 O O . MET A 1 90 ? 2.926 17.748 4.541 1.00 77.94 90 MET A O 1
ATOM 760 N N . VAL A 1 91 ? 4.289 19.030 3.293 1.00 73.56 91 VAL A N 1
ATOM 761 C CA . VAL A 1 91 ? 4.676 19.968 4.349 1.00 73.56 91 VAL A CA 1
ATOM 762 C C . VAL A 1 91 ? 4.324 21.404 3.965 1.00 73.56 91 VAL A C 1
ATOM 764 O O . VAL A 1 91 ? 4.549 21.840 2.833 1.00 73.56 91 VAL A O 1
ATOM 767 N N . GLY A 1 92 ? 3.792 22.164 4.923 1.00 61.47 92 GLY A N 1
ATOM 768 C CA . GLY A 1 92 ? 3.330 23.539 4.707 1.00 61.47 92 GLY A CA 1
ATOM 769 C C . GLY A 1 92 ? 2.041 23.643 3.875 1.00 61.47 92 GLY A C 1
ATOM 770 O O . GLY A 1 92 ? 1.638 22.702 3.201 1.00 61.47 92 GLY A O 1
ATOM 771 N N . GLY A 1 93 ? 1.385 24.805 3.929 1.00 58.97 93 GLY A N 1
ATOM 772 C CA . GLY A 1 93 ? 0.141 25.095 3.200 1.00 58.97 93 GLY A CA 1
ATOM 773 C C . GLY A 1 93 ? -1.064 25.346 4.105 1.00 58.97 93 GLY A C 1
ATOM 774 O O . GLY A 1 93 ? -1.043 25.035 5.292 1.00 58.97 93 GLY A O 1
ATOM 775 N N . HIS A 1 94 ? -2.105 25.985 3.561 1.00 53.09 94 HIS A N 1
ATOM 776 C CA . HIS A 1 94 ? -3.360 26.208 4.286 1.00 53.09 94 HIS A CA 1
ATOM 777 C C . HIS A 1 94 ? -4.202 24.926 4.348 1.00 53.09 94 HIS A C 1
ATOM 779 O O . HIS A 1 94 ? -4.399 24.263 3.327 1.00 53.09 94 HIS A O 1
ATOM 785 N N . TYR A 1 95 ? -4.707 24.656 5.557 1.00 51.06 95 TYR A N 1
ATOM 786 C CA . TYR A 1 95 ? -5.556 23.530 5.974 1.00 51.06 95 TYR A CA 1
ATOM 787 C C . TYR A 1 95 ? -6.611 23.127 4.928 1.00 51.06 95 TYR A C 1
ATOM 789 O O . TYR A 1 95 ? -6.694 21.960 4.554 1.00 51.06 95 TYR A O 1
ATOM 797 N N . ASP A 1 96 ? -7.325 24.107 4.371 1.00 52.44 96 ASP A N 1
ATOM 798 C CA . ASP A 1 96 ? -8.473 23.896 3.480 1.00 52.44 96 ASP A CA 1
ATOM 799 C C . ASP A 1 96 ? -8.150 23.143 2.175 1.00 52.44 96 ASP A C 1
ATOM 801 O O . ASP A 1 96 ? -9.059 22.671 1.495 1.00 52.44 96 ASP A O 1
ATOM 805 N N . TYR A 1 97 ? -6.879 23.066 1.761 1.00 49.31 97 TYR A N 1
ATOM 806 C CA . TYR A 1 97 ? -6.497 22.390 0.514 1.00 49.31 97 TYR A CA 1
ATOM 807 C C . TYR A 1 97 ? -6.187 20.902 0.721 1.00 49.31 97 TYR A C 1
ATOM 809 O O . TYR A 1 97 ? -6.434 20.113 -0.179 1.00 49.31 97 TYR A O 1
ATOM 817 N N . ILE A 1 98 ? -5.672 20.496 1.882 1.00 51.34 98 ILE A N 1
ATOM 818 C CA . ILE A 1 98 ? -5.351 19.082 2.149 1.00 51.34 98 ILE A CA 1
ATOM 819 C C . ILE A 1 98 ? -6.643 18.299 2.430 1.00 51.34 98 ILE A C 1
ATOM 821 O O . ILE A 1 98 ? -6.817 17.210 1.893 1.00 51.34 98 ILE A O 1
ATOM 825 N N . GLU A 1 99 ? -7.600 18.899 3.148 1.00 48.69 99 GLU A N 1
ATOM 826 C CA . GLU A 1 99 ? -8.942 18.322 3.343 1.00 48.69 99 GLU A CA 1
ATOM 827 C C . GLU A 1 99 ? -9.750 18.223 2.041 1.00 48.69 99 GLU A C 1
ATOM 829 O O . GLU A 1 99 ? -10.518 17.288 1.853 1.00 48.69 99 GLU A O 1
ATOM 834 N N . LYS A 1 100 ? -9.602 19.181 1.117 1.00 46.75 100 LYS A N 1
ATOM 835 C CA . LYS A 1 100 ? -10.487 19.283 -0.056 1.00 46.75 100 LYS A CA 1
ATOM 836 C C . LYS A 1 100 ? -10.196 18.277 -1.173 1.00 46.75 100 LYS A C 1
ATOM 838 O O . LYS A 1 100 ? -11.058 18.077 -2.028 1.00 46.75 100 LYS A O 1
ATOM 843 N N . TYR A 1 101 ? -8.996 17.703 -1.225 1.00 48.00 101 TYR A N 1
ATOM 844 C CA . TYR A 1 101 ? -8.588 16.847 -2.346 1.00 48.00 101 TYR A CA 1
ATOM 845 C C . TYR A 1 101 ? -8.397 15.371 -1.975 1.00 48.00 101 TYR A C 1
ATOM 847 O O . TYR A 1 101 ? -7.896 14.633 -2.818 1.00 48.00 101 TYR A O 1
ATOM 855 N N . ASP A 1 102 ? -8.774 14.936 -0.763 1.00 50.06 102 ASP A N 1
ATOM 856 C CA . ASP A 1 102 ? -8.604 13.548 -0.269 1.00 50.06 102 ASP A CA 1
ATOM 857 C C . ASP A 1 102 ? -7.165 13.003 -0.379 1.00 50.06 102 ASP A C 1
ATOM 859 O O . ASP A 1 102 ? -6.891 11.812 -0.226 1.00 50.06 102 ASP A O 1
ATOM 863 N N . ILE A 1 103 ? -6.201 13.895 -0.607 1.00 49.44 103 ILE A N 1
ATOM 864 C CA . ILE A 1 103 ? -4.785 13.574 -0.629 1.00 49.44 103 ILE A CA 1
ATOM 865 C C . ILE A 1 103 ? -4.360 13.689 0.824 1.00 49.44 103 ILE A C 1
ATOM 867 O O . ILE A 1 103 ? -4.046 14.781 1.297 1.00 49.44 103 ILE A O 1
ATOM 871 N N . GLY A 1 104 ? -4.408 12.582 1.563 1.00 56.31 104 GLY A N 1
ATOM 872 C CA . GLY A 1 104 ? -3.845 12.549 2.911 1.00 56.31 104 GLY A CA 1
ATOM 873 C C . GLY A 1 104 ? -2.436 13.167 2.945 1.00 56.31 104 GLY A C 1
ATOM 874 O O . GLY A 1 104 ? -1.768 13.288 1.921 1.00 56.31 104 GLY A O 1
ATOM 875 N N . SER A 1 105 ? -1.932 13.521 4.127 1.00 65.75 105 SER A N 1
ATOM 876 C CA . SER A 1 105 ? -0.601 14.126 4.348 1.00 65.75 105 SER A CA 1
ATOM 877 C C . SER A 1 105 ? 0.566 13.330 3.729 1.00 65.75 105 SER A C 1
ATOM 879 O O . SER A 1 105 ? 1.681 13.842 3.620 1.00 65.75 105 SER A O 1
ATOM 881 N N . ARG A 1 106 ? 0.311 12.090 3.292 1.00 74.75 106 ARG A N 1
ATOM 882 C CA . ARG A 1 106 ? 1.250 11.145 2.694 1.00 74.75 106 ARG A CA 1
ATOM 883 C C . ARG A 1 106 ? 0.765 10.697 1.319 1.00 74.75 106 ARG A C 1
ATOM 885 O O . ARG A 1 106 ? -0.371 10.253 1.155 1.00 74.75 106 ARG A O 1
ATOM 892 N N . GLY A 1 107 ? 1.673 10.726 0.357 1.00 82.75 107 GLY A N 1
ATOM 893 C CA . GLY A 1 107 ? 1.466 10.165 -0.969 1.00 82.75 107 GLY A CA 1
ATOM 894 C C . GLY A 1 107 ? 2.707 9.431 -1.441 1.00 82.75 107 GLY A C 1
ATOM 895 O O . GLY A 1 107 ? 3.723 9.364 -0.745 1.00 82.75 107 GLY A O 1
ATOM 896 N N . TYR A 1 108 ? 2.627 8.876 -2.638 1.00 89.44 108 TYR A N 1
ATOM 897 C CA . TYR A 1 108 ? 3.781 8.286 -3.284 1.00 89.44 108 TYR A CA 1
ATOM 898 C C . TYR A 1 108 ? 3.753 8.522 -4.789 1.00 89.44 108 TYR A C 1
ATOM 900 O O . TYR A 1 108 ? 2.711 8.718 -5.413 1.00 89.44 108 TYR A O 1
ATOM 908 N N . LEU A 1 109 ? 4.941 8.530 -5.373 1.00 93.44 109 LEU A N 1
ATOM 909 C CA . LEU A 1 109 ? 5.154 8.491 -6.807 1.00 93.44 109 LEU A CA 1
ATOM 910 C C . LEU A 1 109 ? 5.471 7.050 -7.194 1.00 93.44 109 LEU A C 1
ATOM 912 O O . LEU A 1 109 ? 6.391 6.454 -6.633 1.00 93.44 109 LEU A O 1
ATOM 916 N N . LEU A 1 110 ? 4.733 6.508 -8.161 1.00 94.94 110 LEU A N 1
ATOM 917 C CA . LEU A 1 110 ? 5.026 5.214 -8.769 1.00 94.94 110 LEU A CA 1
ATOM 918 C C . LEU A 1 110 ? 5.588 5.432 -10.168 1.00 94.94 110 LEU A C 1
ATOM 920 O O . LEU A 1 110 ? 4.944 6.055 -11.015 1.00 94.94 110 LEU A O 1
ATOM 924 N N . GLY A 1 111 ? 6.782 4.906 -10.424 1.00 95.31 111 GLY A N 1
ATOM 925 C CA . GLY A 1 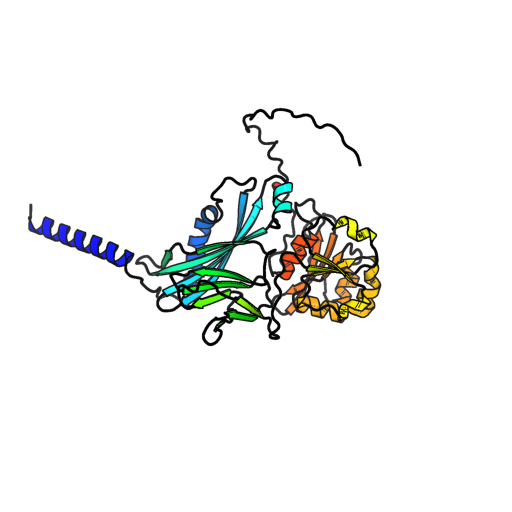111 ? 7.474 5.121 -11.685 1.00 95.31 111 GLY A CA 1
ATOM 926 C C . GLY A 1 111 ? 7.999 3.849 -12.325 1.00 95.31 111 GLY A C 1
ATOM 927 O O . GLY A 1 111 ? 8.505 2.953 -11.660 1.00 95.31 111 GLY A O 1
ATOM 928 N N . LEU A 1 112 ? 7.928 3.821 -13.651 1.00 96.31 112 LEU A N 1
ATOM 929 C CA . LEU A 1 112 ? 8.555 2.851 -14.534 1.00 96.31 112 LEU A CA 1
ATOM 930 C C . LEU A 1 112 ? 9.790 3.494 -15.174 1.00 96.31 112 LEU A C 1
ATOM 932 O O . LEU A 1 112 ? 9.735 4.630 -15.666 1.00 96.31 112 LEU A O 1
ATOM 936 N N . ARG A 1 113 ? 10.911 2.773 -15.208 1.00 95.19 113 ARG A N 1
ATOM 937 C CA . ARG A 1 113 ? 12.138 3.202 -15.896 1.00 95.19 113 ARG A CA 1
ATOM 938 C C . ARG A 1 113 ? 12.699 2.086 -16.760 1.00 95.19 113 ARG A C 1
ATOM 940 O O . ARG A 1 113 ? 12.587 0.912 -16.426 1.00 95.19 113 ARG A O 1
ATOM 947 N N . LEU A 1 114 ? 13.331 2.475 -17.864 1.00 94.38 114 LEU A N 1
ATOM 948 C CA . LEU A 1 114 ? 14.104 1.567 -18.707 1.00 94.38 114 LEU A CA 1
ATOM 949 C C . LEU A 1 114 ? 15.546 1.523 -18.199 1.00 94.38 114 LEU A C 1
ATOM 951 O O . LEU A 1 114 ? 16.164 2.571 -17.994 1.00 94.38 114 LEU A O 1
ATOM 955 N N . VAL A 1 115 ? 16.078 0.316 -18.038 1.00 95.25 115 VAL A N 1
ATOM 956 C CA . VAL A 1 115 ? 17.458 0.068 -17.620 1.00 95.25 115 VAL A CA 1
ATOM 957 C C . VAL A 1 115 ? 18.267 -0.379 -18.826 1.00 95.25 115 VAL A C 1
ATOM 959 O O . VAL A 1 115 ? 17.956 -1.389 -19.465 1.00 95.25 115 VAL A O 1
ATOM 962 N N . GLU A 1 116 ? 19.325 0.366 -19.128 1.00 92.81 116 GLU A N 1
ATOM 963 C CA . GLU A 1 116 ? 20.233 0.060 -20.232 1.00 92.81 116 GLU A CA 1
ATOM 964 C C . GLU A 1 116 ? 21.658 -0.110 -19.717 1.00 92.81 116 GLU A C 1
ATOM 966 O O . GLU A 1 116 ? 22.105 0.605 -18.819 1.00 92.81 116 GLU A O 1
ATOM 971 N N . LYS A 1 117 ? 22.401 -1.032 -20.321 1.00 89.56 117 LYS A N 1
ATOM 972 C CA . LYS A 1 117 ? 23.839 -1.159 -20.109 1.00 89.56 117 LYS A CA 1
ATOM 973 C C . LYS A 1 117 ? 24.563 0.014 -20.758 1.00 89.56 117 LYS A C 1
ATOM 975 O O . LYS A 1 117 ? 24.276 0.395 -21.889 1.00 89.56 117 LYS A O 1
ATOM 980 N N . THR A 1 118 ? 25.565 0.530 -20.064 1.00 85.44 118 THR A N 1
ATOM 981 C CA . THR A 1 118 ? 26.541 1.481 -20.597 1.00 85.44 118 THR A CA 1
ATOM 982 C C . THR A 1 118 ? 27.949 0.984 -20.300 1.00 85.44 118 THR A C 1
ATOM 984 O O . THR A 1 118 ? 28.161 0.051 -19.526 1.00 85.44 118 THR A O 1
ATOM 987 N N . TRP A 1 119 ? 28.958 1.627 -20.879 1.00 79.12 119 TRP A N 1
ATOM 988 C CA . TRP A 1 119 ? 30.354 1.297 -20.581 1.00 79.12 119 TRP A CA 1
ATOM 989 C C . TRP A 1 119 ? 30.756 1.564 -19.116 1.00 79.12 119 TRP A C 1
ATOM 991 O O . TRP A 1 119 ? 31.755 1.014 -18.658 1.00 79.12 119 TRP A O 1
ATOM 1001 N N . LYS A 1 120 ? 29.996 2.391 -18.379 1.00 80.31 120 LYS A N 1
ATOM 1002 C CA . LYS A 1 120 ? 30.208 2.679 -16.947 1.00 80.31 120 LYS A CA 1
ATOM 1003 C C . LYS A 1 120 ? 29.380 1.794 -16.006 1.00 80.31 120 LYS A C 1
ATOM 1005 O O . LYS A 1 120 ? 29.462 1.992 -14.800 1.00 80.31 120 LYS A O 1
ATOM 1010 N N . GLY A 1 121 ? 28.583 0.857 -16.525 1.00 86.50 121 GLY A N 1
ATOM 1011 C CA . GLY A 1 121 ? 27.646 0.056 -15.733 1.00 86.50 121 GLY A CA 1
ATOM 1012 C C . GLY A 1 121 ? 26.255 0.078 -16.352 1.00 86.50 121 GLY A C 1
ATOM 1013 O O . GLY A 1 121 ? 26.071 -0.403 -17.469 1.00 86.50 121 GLY A O 1
ATOM 1014 N N . ILE A 1 122 ? 25.283 0.665 -15.656 1.00 91.50 122 ILE A N 1
ATOM 1015 C CA . ILE A 1 122 ? 23.920 0.859 -16.166 1.00 91.50 122 ILE A CA 1
ATOM 1016 C C . ILE A 1 122 ? 23.564 2.346 -16.247 1.00 91.50 122 ILE A C 1
ATOM 1018 O O . ILE A 1 122 ? 24.256 3.201 -15.702 1.00 91.50 122 ILE A O 1
ATOM 1022 N N . THR A 1 123 ? 22.494 2.659 -16.965 1.00 90.56 123 THR A N 1
ATOM 1023 C CA . THR A 1 123 ? 21.826 3.958 -16.939 1.00 90.56 123 THR A CA 1
ATOM 1024 C C . THR A 1 123 ? 20.326 3.741 -16.827 1.00 90.56 123 THR A C 1
ATOM 1026 O O . THR A 1 123 ? 19.771 2.821 -17.433 1.00 90.56 123 THR A O 1
ATOM 1029 N N . ILE A 1 124 ? 19.674 4.606 -16.057 1.00 92.62 124 ILE A N 1
ATOM 1030 C CA . ILE A 1 124 ? 18.228 4.608 -15.870 1.00 92.62 124 ILE A CA 1
ATOM 1031 C C . ILE A 1 124 ? 17.663 5.713 -16.749 1.00 92.62 124 ILE A C 1
ATOM 1033 O O . ILE A 1 124 ? 17.922 6.898 -16.528 1.00 92.62 124 ILE A O 1
ATOM 1037 N N . LYS A 1 125 ? 16.915 5.340 -17.785 1.00 90.19 125 LYS A N 1
ATOM 1038 C CA . LYS A 1 125 ? 16.289 6.317 -18.678 1.00 90.19 125 LYS A CA 1
ATOM 1039 C C . LYS A 1 125 ? 14.975 6.820 -18.085 1.00 90.19 125 LYS A C 1
ATOM 1041 O O . LYS A 1 125 ? 14.255 6.023 -17.475 1.00 90.19 125 LYS A O 1
ATOM 1046 N N . PRO A 1 126 ? 14.616 8.097 -18.324 1.00 86.81 126 PRO A N 1
ATOM 1047 C CA . PRO A 1 126 ? 13.278 8.593 -18.035 1.00 86.81 126 PRO A CA 1
ATOM 1048 C C . PRO A 1 126 ? 12.215 7.672 -18.637 1.00 86.81 126 PRO A C 1
ATOM 1050 O O . PRO A 1 126 ? 12.371 7.180 -19.757 1.00 86.81 126 PRO A O 1
ATOM 1053 N N . GLY A 1 127 ? 11.152 7.437 -17.880 1.00 87.38 127 GLY A N 1
ATOM 1054 C CA . GLY A 1 127 ? 10.026 6.617 -18.304 1.00 87.38 127 GLY A CA 1
ATOM 1055 C C . GLY A 1 127 ? 8.718 7.305 -17.956 1.00 87.38 127 GLY A C 1
ATOM 1056 O O . GLY A 1 127 ? 8.597 8.516 -18.126 1.00 87.38 127 GLY A O 1
ATOM 1057 N N . MET A 1 128 ? 7.752 6.532 -17.475 1.00 90.44 128 MET A N 1
ATOM 1058 C CA . MET A 1 128 ? 6.479 7.061 -16.998 1.00 90.44 128 MET A CA 1
ATOM 1059 C C . MET A 1 128 ? 6.436 7.028 -15.484 1.00 90.44 128 MET A C 1
ATOM 1061 O O . MET A 1 128 ? 6.995 6.130 -14.862 1.00 90.44 128 MET A O 1
ATOM 1065 N N . ASP A 1 129 ? 5.777 8.009 -14.899 1.00 92.56 129 ASP A N 1
ATOM 1066 C CA . ASP A 1 129 ? 5.464 8.044 -13.485 1.00 92.56 129 ASP A CA 1
ATOM 1067 C C . ASP A 1 129 ? 4.196 8.853 -13.266 1.00 92.56 129 ASP A C 1
ATOM 1069 O O . ASP A 1 129 ? 3.784 9.654 -14.109 1.00 92.56 129 ASP A O 1
ATOM 1073 N N . PHE A 1 130 ? 3.559 8.588 -12.138 1.00 90.38 130 PHE A N 1
ATOM 1074 C CA . PHE A 1 130 ? 2.417 9.342 -11.664 1.00 90.38 130 PHE A CA 1
ATOM 1075 C C . PHE A 1 130 ? 2.466 9.401 -10.142 1.00 90.38 130 PHE A C 1
ATOM 1077 O O . PHE A 1 130 ? 3.098 8.571 -9.483 1.00 90.38 130 PHE A O 1
ATOM 1084 N N . GLN A 1 131 ? 1.819 10.419 -9.594 1.00 88.62 131 GLN A N 1
ATOM 1085 C CA . GLN A 1 131 ? 1.701 10.620 -8.159 1.00 88.62 131 GLN A CA 1
ATOM 1086 C C . GLN A 1 131 ? 0.288 10.265 -7.727 1.00 88.62 131 GLN A C 1
ATOM 1088 O O . GLN A 1 131 ? -0.671 10.530 -8.451 1.00 88.62 131 GLN A O 1
ATOM 1093 N N . THR A 1 132 ? 0.188 9.651 -6.561 1.00 84.12 132 THR A N 1
ATOM 1094 C CA . THR A 1 132 ? -1.049 9.114 -6.003 1.00 84.12 132 THR A CA 1
ATOM 1095 C C . THR A 1 132 ? -0.949 9.102 -4.475 1.00 84.12 132 THR A C 1
ATOM 1097 O O . THR A 1 132 ? 0.095 9.416 -3.892 1.00 84.12 132 THR A O 1
ATOM 1100 N N . SER A 1 133 ? -2.043 8.757 -3.816 1.00 77.94 133 SER A N 1
ATOM 1101 C CA . SER A 1 133 ? -2.145 8.586 -2.370 1.00 77.94 133 SER A CA 1
ATOM 1102 C C . SER A 1 133 ? -2.563 7.160 -2.027 1.00 77.94 133 SER A C 1
ATOM 1104 O O . SER A 1 133 ? -3.084 6.411 -2.848 1.00 77.94 133 SER A O 1
ATOM 1106 N N . TYR A 1 134 ? -2.322 6.772 -0.778 1.00 76.06 134 TYR A N 1
ATOM 1107 C CA . TYR A 1 134 ? -2.826 5.505 -0.245 1.00 76.06 134 TYR A CA 1
ATOM 1108 C C . TYR A 1 134 ? -4.350 5.498 -0.086 1.00 76.06 134 TYR A C 1
ATOM 1110 O O . TYR A 1 134 ? -4.971 4.441 -0.128 1.00 76.06 134 TYR A O 1
ATOM 1118 N N . VAL A 1 135 ? -4.941 6.683 0.071 1.00 67.62 135 VAL A N 1
ATOM 1119 C CA . VAL A 1 135 ? -6.379 6.926 -0.051 1.00 67.62 135 VAL A CA 1
ATOM 1120 C C . VAL A 1 135 ? -6.658 7.245 -1.518 1.00 67.62 135 VAL A C 1
ATOM 1122 O O . VAL A 1 135 ? -6.043 8.158 -2.064 1.00 67.62 135 VAL A O 1
ATOM 1125 N N . GLY A 1 136 ? -7.489 6.462 -2.196 1.00 64.31 136 GLY A N 1
ATOM 1126 C CA . GLY A 1 136 ? -7.720 6.627 -3.630 1.00 64.31 136 GLY A CA 1
ATOM 1127 C C . GLY A 1 136 ? -8.206 5.352 -4.304 1.00 64.31 136 GLY A C 1
ATOM 1128 O O . GLY A 1 136 ? -8.115 4.267 -3.737 1.00 64.31 136 GLY A O 1
ATOM 1129 N N . VAL A 1 137 ? -8.675 5.501 -5.542 1.00 65.94 137 VAL A N 1
ATOM 1130 C CA . VAL A 1 137 ? -9.468 4.499 -6.267 1.00 65.94 137 VAL A CA 1
ATOM 1131 C C . VAL A 1 137 ? -8.768 3.142 -6.365 1.00 65.94 137 VAL A C 1
ATOM 1133 O O . VAL A 1 137 ? -7.650 3.047 -6.867 1.00 65.94 137 VAL A O 1
ATOM 1136 N N . GLY A 1 138 ? -9.458 2.086 -5.938 1.00 77.88 138 GLY A N 1
ATOM 1137 C CA . GLY A 1 138 ? -9.068 0.697 -6.194 1.00 77.88 138 GLY A CA 1
ATOM 1138 C C . GLY A 1 138 ? -7.917 0.155 -5.333 1.00 77.88 138 GLY A C 1
ATOM 1139 O O . GLY A 1 138 ? -7.150 0.913 -4.740 1.00 77.88 138 GLY A O 1
ATOM 1140 N N . PRO A 1 139 ? -7.755 -1.178 -5.278 1.00 87.06 139 PRO A N 1
ATOM 1141 C CA . PRO A 1 139 ? -6.718 -1.845 -4.481 1.00 87.06 139 PRO A CA 1
ATOM 1142 C C . PRO A 1 139 ? -5.303 -1.714 -5.070 1.00 87.06 139 PRO A C 1
ATOM 1144 O O . PRO A 1 139 ? -4.321 -2.043 -4.402 1.00 87.06 139 PRO A O 1
ATOM 1147 N N . VAL A 1 140 ? -5.177 -1.234 -6.310 1.00 91.31 140 VAL A N 1
ATOM 1148 C CA . VAL A 1 140 ? -3.920 -1.129 -7.058 1.00 91.31 140 VAL A CA 1
ATOM 1149 C C . VAL A 1 140 ? -3.894 0.190 -7.814 1.00 91.31 140 VAL A C 1
ATOM 1151 O O . VAL A 1 140 ? -4.855 0.521 -8.505 1.00 91.31 140 VAL A O 1
ATOM 1154 N N . ASP A 1 141 ? -2.778 0.909 -7.737 1.00 91.06 141 ASP A N 1
ATOM 1155 C CA . ASP A 1 141 ? -2.539 2.058 -8.608 1.00 91.06 141 ASP A CA 1
ATOM 1156 C C . ASP A 1 141 ? -1.715 1.625 -9.823 1.00 91.06 141 ASP A C 1
ATOM 1158 O O . ASP A 1 141 ? -0.596 1.123 -9.677 1.00 91.06 141 ASP A O 1
ATOM 1162 N N . CYS A 1 142 ? -2.265 1.830 -11.021 1.00 90.62 142 CYS A N 1
ATOM 1163 C CA . CYS A 1 142 ? -1.699 1.336 -12.275 1.00 90.62 142 CYS A CA 1
ATOM 1164 C C . CYS A 1 142 ? -1.271 2.466 -13.215 1.00 90.62 142 CYS A C 1
ATOM 1166 O O . CYS A 1 142 ? -1.953 3.476 -13.370 1.00 90.62 142 CYS A O 1
ATOM 1168 N N . GLY A 1 143 ? -0.166 2.242 -13.920 1.00 90.38 143 GLY A N 1
ATOM 1169 C CA . GLY A 1 143 ? 0.272 3.031 -15.060 1.00 90.38 143 GLY A CA 1
ATOM 1170 C C . GLY A 1 143 ? 0.365 2.171 -16.317 1.00 90.38 143 GLY A C 1
ATOM 1171 O O . GLY A 1 143 ? 0.660 0.976 -16.268 1.00 90.38 143 GLY A O 1
ATOM 1172 N N . TYR A 1 144 ? 0.135 2.791 -17.472 1.00 88.38 144 TYR A N 1
ATOM 1173 C CA . TYR A 1 144 ? 0.226 2.128 -18.768 1.00 88.38 144 TYR A CA 1
ATOM 1174 C C . TYR A 1 144 ? 1.068 2.950 -19.737 1.00 88.38 144 TYR A C 1
ATOM 1176 O O . TYR A 1 144 ? 0.800 4.129 -19.963 1.00 88.38 144 TYR A O 1
ATOM 1184 N N . HIS A 1 145 ? 2.073 2.310 -20.334 1.00 87.94 145 HIS A N 1
ATOM 1185 C CA . HIS A 1 145 ? 2.895 2.881 -21.389 1.00 87.94 145 HIS A CA 1
ATOM 1186 C C . HIS A 1 145 ? 2.443 2.354 -22.764 1.00 87.94 145 HIS A C 1
ATOM 1188 O O . HIS A 1 145 ? 2.964 1.333 -23.225 1.00 87.94 145 HIS A O 1
ATOM 1194 N N . PRO A 1 146 ? 1.545 3.056 -23.486 1.00 80.19 146 PRO A N 1
ATOM 1195 C CA . PRO A 1 146 ? 0.889 2.530 -24.690 1.00 80.19 146 PRO A CA 1
ATOM 1196 C C . PRO A 1 146 ? 1.835 2.212 -25.849 1.00 80.19 146 PRO A C 1
ATOM 1198 O O . PRO A 1 146 ? 1.637 1.222 -26.557 1.00 80.19 146 PRO A O 1
ATOM 1201 N N . ASP A 1 147 ? 2.877 3.026 -26.036 1.00 82.75 147 ASP A N 1
ATOM 1202 C CA . ASP A 1 147 ? 3.851 2.828 -27.117 1.00 82.75 147 ASP A CA 1
ATOM 1203 C C . ASP A 1 147 ? 4.774 1.631 -26.884 1.00 82.75 147 ASP A C 1
ATOM 1205 O O . ASP A 1 147 ? 5.192 0.966 -27.837 1.00 82.75 147 ASP A O 1
ATOM 1209 N N . GLN A 1 148 ? 5.097 1.352 -25.620 1.00 83.56 148 GLN A N 1
ATOM 1210 C CA . GLN A 1 148 ? 5.932 0.214 -25.247 1.00 83.56 148 GLN A CA 1
ATOM 1211 C C . GLN A 1 148 ? 5.088 -1.052 -25.066 1.00 83.56 148 GLN A C 1
ATOM 1213 O O . GLN A 1 148 ? 5.578 -2.136 -25.371 1.00 83.56 148 GLN A O 1
ATOM 1218 N N . GLY A 1 149 ? 3.806 -0.901 -24.715 1.00 87.88 149 GLY A N 1
ATOM 1219 C CA . GLY A 1 149 ? 2.899 -2.001 -24.402 1.00 87.88 149 GLY A CA 1
ATOM 1220 C C . GLY A 1 149 ? 3.182 -2.565 -23.018 1.00 87.88 149 GLY A C 1
ATOM 1221 O O . GLY A 1 149 ? 3.254 -3.772 -22.869 1.00 87.88 149 GLY A O 1
ATOM 1222 N N . ILE A 1 150 ? 3.416 -1.704 -22.025 1.00 90.75 150 ILE A N 1
ATOM 1223 C CA . ILE A 1 150 ? 3.769 -2.136 -20.667 1.00 90.75 150 ILE A CA 1
ATOM 1224 C C . ILE A 1 150 ? 2.734 -1.601 -19.701 1.00 90.75 150 ILE A C 1
ATOM 1226 O O . ILE A 1 150 ? 2.513 -0.390 -19.650 1.00 90.75 150 ILE A O 1
ATOM 1230 N N . ILE A 1 151 ? 2.134 -2.500 -18.928 1.00 92.50 151 ILE A N 1
ATOM 1231 C CA . ILE A 1 151 ? 1.356 -2.148 -17.745 1.00 92.50 151 ILE A CA 1
ATOM 1232 C C . ILE A 1 151 ? 2.205 -2.407 -16.506 1.00 92.50 151 ILE A C 1
ATOM 1234 O O . ILE A 1 151 ? 2.911 -3.417 -16.423 1.00 92.50 151 ILE A O 1
ATOM 1238 N N . TYR A 1 152 ? 2.140 -1.486 -15.555 1.00 94.12 152 TYR A N 1
ATOM 1239 C CA . TYR A 1 152 ? 2.744 -1.647 -14.243 1.00 94.12 152 TYR A CA 1
ATOM 1240 C C . TYR A 1 152 ? 1.793 -1.138 -13.165 1.00 94.12 152 TYR A C 1
ATOM 1242 O O . TYR A 1 152 ? 0.960 -0.276 -13.434 1.00 94.12 152 TYR A O 1
ATOM 1250 N N . GLY A 1 153 ? 1.913 -1.646 -11.947 1.00 94.25 153 GLY A N 1
ATOM 1251 C CA . GLY A 1 153 ? 1.091 -1.176 -10.843 1.00 94.25 153 GLY A CA 1
ATOM 1252 C C . GLY A 1 153 ? 1.605 -1.623 -9.489 1.00 94.25 153 GLY A C 1
ATOM 1253 O O . GLY A 1 153 ? 2.334 -2.608 -9.392 1.00 94.25 153 GLY A O 1
ATOM 1254 N N . TYR A 1 154 ? 1.224 -0.887 -8.452 1.00 94.12 154 TYR A N 1
ATOM 1255 C CA . TYR A 1 154 ? 1.539 -1.204 -7.064 1.00 94.12 154 TYR A CA 1
ATOM 1256 C C . TYR A 1 154 ? 0.267 -1.588 -6.317 1.00 94.12 154 TYR A C 1
ATOM 1258 O O . TYR A 1 154 ? -0.711 -0.839 -6.313 1.00 94.12 154 TYR A O 1
ATOM 1266 N N . CYS A 1 155 ? 0.285 -2.756 -5.680 1.00 92.62 155 CYS A N 1
ATOM 1267 C CA . CYS A 1 155 ? -0.827 -3.275 -4.895 1.00 92.62 155 CYS A CA 1
ATOM 1268 C C . CYS A 1 155 ? -0.885 -2.537 -3.556 1.00 92.62 155 CYS A C 1
ATOM 1270 O O . CYS A 1 155 ? -0.216 -2.946 -2.602 1.00 92.62 155 CYS A O 1
ATOM 1272 N N . LYS A 1 156 ? -1.675 -1.457 -3.477 1.00 88.00 156 LYS A N 1
ATOM 1273 C CA . LYS A 1 156 ? -1.949 -0.726 -2.230 1.00 88.00 156 LYS A CA 1
ATOM 1274 C C . LYS A 1 156 ? -2.576 -1.645 -1.193 1.00 88.00 156 LYS A C 1
ATOM 1276 O O . LYS A 1 156 ? -2.095 -1.661 -0.067 1.00 88.00 156 LYS A O 1
ATOM 1281 N N . ASP A 1 157 ? -3.571 -2.448 -1.570 1.00 87.44 157 ASP A N 1
ATOM 1282 C CA . ASP A 1 157 ? -4.106 -3.483 -0.685 1.00 87.44 157 ASP A CA 1
ATOM 1283 C C . ASP A 1 157 ? -3.211 -4.736 -0.764 1.00 87.44 157 ASP A C 1
ATOM 1285 O O . ASP A 1 157 ? -3.097 -5.338 -1.841 1.00 87.44 157 ASP A O 1
ATOM 1289 N N . PRO A 1 158 ? -2.557 -5.144 0.343 1.00 85.94 158 PRO A N 1
ATOM 1290 C CA . PRO A 1 158 ? -1.663 -6.301 0.359 1.00 85.94 158 PRO A CA 1
ATOM 1291 C C . PRO A 1 158 ? -2.369 -7.635 0.079 1.00 85.94 158 PRO A C 1
ATOM 1293 O O . PRO A 1 158 ? -1.682 -8.616 -0.188 1.00 85.94 158 PRO A O 1
ATOM 1296 N N . ARG A 1 159 ? -3.706 -7.684 0.124 1.00 87.88 159 ARG A N 1
ATOM 1297 C CA . ARG A 1 159 ? -4.499 -8.882 -0.193 1.00 87.88 159 ARG A CA 1
ATOM 1298 C C . ARG A 1 159 ? -4.669 -9.117 -1.692 1.00 87.88 159 ARG A C 1
ATOM 1300 O O . ARG A 1 159 ? -5.168 -10.165 -2.087 1.00 87.88 159 ARG A O 1
ATOM 1307 N N . THR A 1 160 ? -4.275 -8.157 -2.529 1.00 91.81 160 THR A N 1
ATOM 1308 C CA . THR A 1 160 ? -4.384 -8.296 -3.984 1.00 91.81 160 THR A CA 1
ATOM 1309 C C . THR A 1 160 ? -3.518 -9.460 -4.465 1.00 91.81 160 THR A C 1
ATOM 1311 O O . THR A 1 160 ? -2.294 -9.417 -4.349 1.00 91.81 160 THR A O 1
ATOM 1314 N N . ALA A 1 161 ? -4.146 -10.480 -5.045 1.00 94.38 161 ALA A N 1
ATOM 1315 C CA . ALA A 1 161 ? -3.480 -11.706 -5.478 1.00 94.38 161 ALA A CA 1
ATOM 1316 C C . ALA A 1 161 ? -3.343 -11.816 -7.000 1.00 94.38 161 ALA A C 1
ATOM 1318 O O . ALA A 1 161 ? -2.434 -12.489 -7.487 1.00 94.38 161 ALA A O 1
ATOM 1319 N N . LYS A 1 162 ? -4.222 -11.166 -7.774 1.00 95.19 162 LYS A N 1
ATOM 1320 C CA . LYS A 1 162 ? -4.113 -11.121 -9.239 1.00 95.19 162 LYS A CA 1
ATOM 1321 C C . LYS A 1 162 ? -4.806 -9.907 -9.848 1.00 95.19 162 LYS A C 1
ATOM 1323 O O . LYS A 1 162 ? -5.753 -9.361 -9.289 1.00 95.19 162 LYS A O 1
ATOM 1328 N N . MET A 1 163 ? -4.343 -9.547 -11.038 1.00 94.44 163 MET A N 1
ATOM 1329 C CA . MET A 1 163 ? -4.978 -8.591 -11.937 1.00 94.44 163 MET A CA 1
ATOM 1330 C C . MET A 1 163 ? -5.431 -9.332 -13.193 1.00 94.44 163 MET A C 1
ATOM 1332 O O . MET A 1 163 ? -4.668 -10.104 -13.776 1.00 94.44 163 MET A O 1
ATOM 1336 N N . VAL A 1 164 ? -6.661 -9.089 -13.625 1.00 93.25 164 VAL A N 1
ATOM 1337 C CA . VAL A 1 164 ? -7.205 -9.596 -14.882 1.00 93.25 164 VAL A CA 1
ATOM 1338 C C . VAL A 1 164 ? -7.449 -8.409 -15.798 1.00 93.25 164 VAL A C 1
ATOM 1340 O O . VAL A 1 164 ? -8.222 -7.511 -15.481 1.00 93.25 164 VAL A O 1
ATOM 1343 N N . LEU A 1 165 ? -6.772 -8.416 -16.942 1.00 89.25 165 LEU A N 1
ATOM 1344 C CA . LEU A 1 165 ? -7.007 -7.459 -18.008 1.00 89.25 165 LEU A CA 1
ATOM 1345 C C . LEU A 1 165 ? -8.108 -7.996 -18.928 1.00 89.25 165 LEU A C 1
ATOM 1347 O O . LEU A 1 165 ? -7.878 -8.941 -19.697 1.00 89.25 165 LEU A O 1
ATOM 1351 N N . GLY A 1 166 ? -9.281 -7.373 -18.846 1.00 81.31 166 GLY A N 1
ATOM 1352 C CA . GLY A 1 166 ? -10.398 -7.577 -19.754 1.00 81.31 166 GLY A CA 1
ATOM 1353 C C . GLY A 1 166 ? -10.038 -7.127 -21.168 1.00 81.31 166 GLY A C 1
ATOM 1354 O O . GLY A 1 166 ? -9.353 -6.124 -21.384 1.00 81.31 166 GLY A O 1
ATOM 1355 N N . ARG A 1 167 ? -10.466 -7.905 -22.165 1.00 72.19 167 ARG A N 1
ATOM 1356 C CA . ARG A 1 167 ? -10.242 -7.603 -23.581 1.00 72.19 167 ARG A CA 1
ATOM 1357 C C . ARG A 1 167 ? -11.557 -7.696 -24.332 1.00 72.19 167 ARG A C 1
ATOM 1359 O O . ARG A 1 167 ? -12.287 -8.667 -24.175 1.00 72.19 167 ARG A O 1
ATOM 1366 N N . ALA A 1 168 ? -11.809 -6.717 -25.200 1.00 66.00 168 ALA A N 1
ATOM 1367 C CA . ALA A 1 168 ? -12.963 -6.744 -26.099 1.00 66.00 168 ALA A CA 1
ATOM 1368 C C . ALA A 1 168 ? -12.927 -7.951 -27.061 1.00 66.00 168 ALA A C 1
ATOM 1370 O O . ALA A 1 168 ? -13.973 -8.472 -27.434 1.00 66.00 168 ALA A O 1
ATOM 1371 N N . GLU A 1 169 ? -11.726 -8.413 -27.435 1.00 63.84 169 GLU A N 1
ATOM 1372 C CA . GLU A 1 169 ? -11.509 -9.614 -28.247 1.00 63.84 169 GLU A CA 1
ATOM 1373 C C . GLU A 1 169 ? -10.340 -10.455 -27.700 1.00 63.84 169 GLU A C 1
ATOM 1375 O O . GLU A 1 169 ? -9.238 -9.938 -27.462 1.00 63.84 169 GLU A O 1
ATOM 1380 N N . GLY A 1 170 ? -10.570 -11.767 -27.574 1.00 69.38 170 GLY A N 1
ATOM 1381 C CA . GLY A 1 170 ? -9.600 -12.760 -27.101 1.00 69.38 170 GLY A CA 1
ATOM 1382 C C . GLY A 1 170 ? -9.723 -13.094 -25.612 1.00 69.38 170 GLY A C 1
ATOM 1383 O O . GLY A 1 170 ? -10.560 -12.539 -24.906 1.00 69.38 170 GLY A O 1
ATOM 1384 N N . ASP A 1 171 ? -8.876 -14.015 -25.149 1.00 80.31 171 ASP A N 1
ATOM 1385 C CA . ASP A 1 171 ? -8.857 -14.421 -23.743 1.00 80.31 171 ASP A CA 1
ATOM 1386 C C . ASP A 1 171 ? -8.309 -13.293 -22.848 1.00 80.31 171 ASP A C 1
ATOM 1388 O O . ASP A 1 171 ? -7.365 -12.587 -23.246 1.00 80.31 171 ASP A O 1
ATOM 1392 N N . PRO A 1 172 ? -8.871 -13.118 -21.639 1.00 86.50 172 PRO A N 1
ATOM 1393 C CA . PRO A 1 172 ? -8.363 -12.155 -20.675 1.00 86.50 172 PRO A CA 1
ATOM 1394 C C . PRO A 1 172 ? -6.939 -12.521 -20.247 1.00 86.50 172 PRO A C 1
ATOM 1396 O O . PRO A 1 172 ? -6.567 -13.694 -20.163 1.00 86.50 172 PRO A O 1
ATOM 1399 N N . ILE A 1 173 ? -6.126 -11.506 -19.956 1.00 88.25 173 ILE A N 1
ATOM 1400 C CA . ILE A 1 173 ? -4.743 -11.714 -19.516 1.00 88.25 173 ILE A CA 1
ATOM 1401 C C . ILE A 1 173 ? -4.719 -11.650 -17.993 1.00 88.25 173 ILE A C 1
ATOM 1403 O O . ILE A 1 173 ? -4.993 -10.604 -17.414 1.00 88.25 173 ILE A O 1
ATOM 1407 N N . THR A 1 174 ? -4.376 -12.764 -17.348 1.00 92.88 174 THR A N 1
ATOM 1408 C CA . THR A 1 174 ? -4.142 -12.796 -15.899 1.00 92.88 174 THR A CA 1
ATOM 1409 C C . THR A 1 174 ? -2.681 -12.485 -15.610 1.00 92.88 174 THR A C 1
ATOM 1411 O O . THR A 1 174 ? -1.780 -13.096 -16.186 1.00 92.88 174 THR A O 1
ATOM 1414 N N . ILE A 1 175 ? -2.449 -11.545 -14.704 1.00 93.19 175 ILE A N 1
ATOM 1415 C CA . ILE A 1 175 ? -1.129 -11.119 -14.257 1.00 93.19 175 ILE A CA 1
ATOM 1416 C C . ILE A 1 175 ? -1.089 -11.332 -12.746 1.00 93.19 175 ILE A C 1
ATOM 1418 O O . ILE A 1 175 ? -1.997 -10.913 -12.029 1.00 93.19 175 ILE A O 1
ATOM 1422 N N . LEU A 1 176 ? -0.047 -12.008 -12.274 1.00 94.31 176 LEU A N 1
ATOM 1423 C CA . LEU A 1 176 ? 0.207 -12.209 -10.850 1.00 94.31 176 LEU A CA 1
ATOM 1424 C C . LEU A 1 176 ? 1.204 -11.152 -10.369 1.00 94.31 176 LEU A C 1
ATOM 1426 O O . LEU A 1 176 ? 2.128 -10.824 -11.126 1.00 94.31 176 LEU A O 1
ATOM 1430 N N . PRO A 1 177 ? 1.023 -10.602 -9.160 1.00 93.56 177 PRO A N 1
ATOM 1431 C CA . PRO A 1 177 ? 1.972 -9.661 -8.614 1.00 93.56 177 PRO A CA 1
ATOM 1432 C C . PRO A 1 177 ? 3.219 -10.409 -8.140 1.00 93.56 177 PRO A C 1
ATOM 1434 O O . PRO A 1 177 ? 3.140 -11.542 -7.667 1.00 93.56 177 PRO A O 1
ATOM 1437 N N . ASP A 1 178 ? 4.363 -9.747 -8.223 1.00 89.19 178 ASP A N 1
ATOM 1438 C CA . ASP A 1 178 ? 5.583 -10.141 -7.526 1.00 89.19 178 ASP A CA 1
ATOM 1439 C C . ASP A 1 178 ? 5.980 -8.992 -6.601 1.00 89.19 178 ASP A C 1
ATOM 1441 O O . ASP A 1 178 ? 5.980 -7.835 -7.018 1.00 89.19 178 ASP A O 1
ATOM 1445 N N . ASN A 1 179 ? 6.214 -9.286 -5.321 1.00 83.50 179 ASN A N 1
ATOM 1446 C CA . ASN A 1 179 ? 6.493 -8.284 -4.288 1.00 83.50 179 ASN A CA 1
ATOM 1447 C C . ASN A 1 179 ? 5.545 -7.057 -4.326 1.00 83.50 179 ASN A C 1
ATOM 1449 O O . ASN A 1 179 ? 5.976 -5.905 -4.371 1.00 83.50 179 ASN A O 1
ATOM 1453 N N . ARG A 1 180 ? 4.224 -7.303 -4.347 1.00 89.31 180 ARG A N 1
ATOM 1454 C CA . ARG A 1 180 ? 3.167 -6.271 -4.457 1.00 89.31 180 ARG A CA 1
ATOM 1455 C C . ARG A 1 180 ? 3.214 -5.433 -5.745 1.00 89.31 180 ARG A C 1
ATOM 1457 O O . ARG A 1 180 ? 2.579 -4.379 -5.797 1.00 89.31 180 ARG A O 1
ATOM 1464 N N . VAL A 1 181 ? 3.899 -5.881 -6.794 1.00 94.69 181 VAL A N 1
ATOM 1465 C CA . VAL A 1 181 ? 3.969 -5.179 -8.081 1.00 94.69 181 VAL A CA 1
ATOM 1466 C C . VAL A 1 181 ? 3.435 -6.021 -9.218 1.00 94.69 181 VAL A C 1
ATOM 1468 O O . VAL A 1 181 ? 3.828 -7.166 -9.418 1.00 94.69 181 VAL A O 1
ATOM 1471 N N . PHE A 1 182 ? 2.584 -5.405 -10.029 1.00 94.75 182 PHE A N 1
ATOM 1472 C CA . PHE A 1 182 ? 2.294 -5.885 -11.369 1.00 94.75 182 PHE A CA 1
ATOM 1473 C C . PHE A 1 182 ? 3.269 -5.247 -12.348 1.00 94.75 182 PHE A C 1
ATOM 1475 O O . PHE A 1 182 ? 3.446 -4.031 -12.349 1.00 94.75 182 PHE A O 1
ATOM 1482 N N . MET A 1 183 ? 3.871 -6.057 -13.214 1.00 93.94 183 MET A N 1
ATOM 1483 C CA . MET A 1 183 ? 4.616 -5.573 -14.373 1.00 93.94 183 MET A CA 1
ATOM 1484 C C . MET A 1 183 ? 4.571 -6.616 -15.492 1.00 93.94 183 MET A C 1
ATOM 1486 O O . MET A 1 183 ? 5.060 -7.746 -15.339 1.00 93.94 183 MET A O 1
ATOM 1490 N N . ALA A 1 184 ? 3.965 -6.239 -16.618 1.00 92.88 184 ALA A N 1
ATOM 1491 C CA . ALA A 1 184 ? 3.718 -7.145 -17.733 1.00 92.88 184 ALA A CA 1
ATOM 1492 C C . ALA A 1 184 ? 3.710 -6.444 -19.096 1.00 92.88 184 ALA A C 1
ATOM 1494 O O . ALA A 1 184 ? 3.339 -5.273 -19.219 1.00 92.88 184 ALA A O 1
ATOM 1495 N N . ASP A 1 185 ? 4.063 -7.218 -20.124 1.00 90.31 185 ASP A N 1
ATOM 1496 C CA . ASP A 1 185 ? 3.810 -6.872 -21.518 1.00 90.31 185 ASP A CA 1
ATOM 1497 C C . ASP A 1 185 ? 2.322 -7.062 -21.840 1.00 90.31 185 ASP A C 1
ATOM 1499 O O . ASP A 1 185 ? 1.730 -8.107 -21.564 1.00 90.31 185 ASP A O 1
ATOM 1503 N N . VAL A 1 186 ? 1.728 -6.059 -22.476 1.00 86.75 186 VAL A N 1
ATOM 1504 C CA . VAL A 1 186 ? 0.354 -6.059 -22.982 1.00 86.75 186 VAL A CA 1
ATOM 1505 C C . VAL A 1 186 ? 0.335 -5.588 -24.439 1.00 86.75 186 VAL A C 1
ATOM 1507 O O . VAL A 1 186 ? 1.258 -4.899 -24.890 1.00 86.75 186 VAL A O 1
ATOM 1510 N N . PRO A 1 187 ? -0.695 -5.943 -25.228 1.00 82.31 187 PRO A N 1
ATOM 1511 C CA . PRO A 1 187 ? -0.785 -5.480 -26.606 1.00 82.31 187 PRO A CA 1
ATOM 1512 C C . PRO A 1 187 ? -0.728 -3.948 -26.689 1.00 82.31 187 PRO A C 1
ATOM 1514 O O . PRO A 1 187 ? -1.378 -3.233 -25.930 1.00 82.31 187 PRO A O 1
ATOM 1517 N N . ARG A 1 188 ? 0.076 -3.436 -27.624 1.00 82.81 188 ARG A N 1
ATOM 1518 C CA . ARG A 1 188 ? 0.294 -1.992 -27.780 1.00 82.81 188 ARG A CA 1
ATOM 1519 C C . ARG A 1 188 ? -0.969 -1.287 -28.256 1.00 82.81 188 ARG A C 1
ATOM 1521 O O . ARG A 1 188 ? -1.727 -1.839 -29.051 1.00 82.81 188 ARG A O 1
ATOM 1528 N N . LYS A 1 189 ? -1.104 -0.015 -27.869 1.00 76.06 189 LYS A N 1
ATOM 1529 C CA . LYS A 1 189 ? -2.167 0.896 -28.335 1.00 76.06 189 LYS A CA 1
ATOM 1530 C C . LYS A 1 189 ? -3.597 0.403 -28.064 1.00 76.06 189 LYS A C 1
ATOM 1532 O O . LYS A 1 189 ? -4.511 0.775 -28.794 1.00 76.06 189 LYS A O 1
ATOM 1537 N N . ILE A 1 190 ? -3.800 -0.396 -27.016 1.00 71.56 190 ILE A N 1
ATOM 1538 C CA . ILE A 1 190 ? -5.145 -0.602 -26.467 1.00 71.56 190 ILE A CA 1
ATOM 1539 C C . ILE A 1 190 ? -5.636 0.745 -25.920 1.00 71.56 190 ILE A C 1
ATOM 1541 O O . ILE A 1 190 ? -4.924 1.373 -25.137 1.00 71.56 190 ILE A O 1
ATOM 1545 N N . ALA A 1 191 ? -6.796 1.202 -26.400 1.00 62.97 191 ALA A N 1
ATOM 1546 C CA . ALA A 1 191 ? -7.395 2.474 -25.995 1.00 62.97 191 ALA A CA 1
ATOM 1547 C C . ALA A 1 191 ? -8.037 2.383 -24.603 1.00 62.97 191 ALA A C 1
ATOM 1549 O O . ALA A 1 191 ? -7.842 3.289 -23.802 1.00 62.97 191 ALA A O 1
ATOM 1550 N N . ASP A 1 192 ? -8.695 1.256 -24.311 1.00 67.44 192 ASP A N 1
ATOM 1551 C CA . ASP A 1 192 ? -9.405 1.010 -23.058 1.00 67.44 192 ASP A CA 1
ATOM 1552 C C . ASP A 1 192 ? -8.894 -0.294 -22.434 1.00 67.44 192 ASP A C 1
ATOM 1554 O O . ASP A 1 192 ? -9.122 -1.386 -22.962 1.00 67.44 192 ASP A O 1
ATOM 1558 N N . LEU A 1 193 ? -8.128 -0.172 -21.349 1.00 76.38 193 LEU A N 1
ATOM 1559 C CA . LEU A 1 193 ? -7.733 -1.308 -20.518 1.00 76.38 193 LEU A CA 1
ATOM 1560 C C . LEU A 1 193 ? -8.778 -1.453 -19.414 1.00 76.38 193 LEU A C 1
ATOM 1562 O O . LEU A 1 193 ? -8.894 -0.566 -18.572 1.00 76.38 193 LEU A O 1
ATOM 1566 N N . ASP A 1 194 ? -9.515 -2.560 -19.430 1.00 86.12 194 ASP A N 1
ATOM 1567 C CA . ASP A 1 194 ? -10.462 -2.898 -18.368 1.00 86.12 194 ASP A CA 1
ATOM 1568 C C . ASP A 1 194 ? -9.742 -3.751 -17.320 1.00 86.12 194 ASP A C 1
ATOM 1570 O O . ASP A 1 194 ? -9.294 -4.862 -17.617 1.00 86.12 194 ASP A O 1
ATOM 1574 N N . LEU A 1 195 ? -9.512 -3.191 -16.134 1.00 89.38 195 LEU A N 1
ATOM 1575 C CA . LEU A 1 195 ? -8.674 -3.800 -15.103 1.00 89.38 195 LEU A CA 1
ATOM 1576 C C . LEU A 1 195 ? -9.536 -4.260 -13.937 1.00 89.38 195 LEU A C 1
ATOM 1578 O O . LEU A 1 195 ? -10.154 -3.442 -13.260 1.00 89.38 195 LEU A O 1
ATOM 1582 N N . HIS A 1 196 ? -9.484 -5.558 -13.664 1.00 92.00 196 HIS A N 1
ATOM 1583 C CA . HIS A 1 196 ? -10.148 -6.180 -12.527 1.00 92.00 196 HIS A CA 1
ATOM 1584 C C . HIS A 1 196 ? -9.101 -6.744 -11.570 1.00 92.00 196 HIS A C 1
ATOM 1586 O O . HIS A 1 196 ? -8.110 -7.342 -12.001 1.00 92.00 196 HIS A O 1
ATOM 1592 N N . PHE A 1 197 ? -9.316 -6.580 -10.270 1.00 93.38 197 PHE A N 1
ATOM 1593 C CA . PHE A 1 197 ? -8.377 -7.003 -9.233 1.00 93.38 197 PHE A CA 1
ATOM 1594 C C . PHE A 1 197 ? -9.059 -7.981 -8.296 1.00 93.38 197 PHE A C 1
ATOM 1596 O O . PHE A 1 197 ? -10.199 -7.758 -7.908 1.00 93.38 197 PHE A O 1
ATOM 1603 N N . PHE A 1 198 ? -8.359 -9.048 -7.925 1.00 93.44 198 PHE A N 1
ATOM 1604 C CA . PHE A 1 198 ? -8.927 -10.111 -7.105 1.00 93.44 198 PHE A CA 1
ATOM 1605 C C . PHE A 1 198 ? -8.022 -10.425 -5.921 1.00 93.44 198 PHE A C 1
ATOM 1607 O O . PHE A 1 198 ? -6.789 -10.372 -6.042 1.00 93.44 198 PHE A O 1
ATOM 1614 N N . ASN A 1 199 ? -8.640 -10.788 -4.800 1.00 91.44 199 ASN A N 1
ATOM 1615 C CA . ASN A 1 199 ? -7.943 -11.342 -3.646 1.00 91.44 199 ASN A CA 1
ATOM 1616 C C . ASN A 1 199 ? -7.583 -12.828 -3.868 1.00 91.44 199 ASN A C 1
ATOM 1618 O O . ASN A 1 199 ? -7.821 -13.405 -4.935 1.00 91.44 199 ASN A O 1
ATOM 1622 N N . ASP A 1 200 ? -6.959 -13.455 -2.874 1.00 90.12 200 ASP A N 1
ATOM 1623 C CA . ASP A 1 200 ? -6.523 -14.858 -2.923 1.00 90.12 200 ASP A CA 1
ATOM 1624 C C . ASP A 1 200 ? -7.682 -15.872 -2.922 1.00 90.12 200 ASP A C 1
ATOM 1626 O O . ASP A 1 200 ? -7.493 -17.028 -3.307 1.00 90.12 200 ASP A O 1
ATOM 1630 N N . GLN A 1 201 ? -8.886 -15.425 -2.563 1.00 90.19 201 GLN A N 1
ATOM 1631 C CA . GLN A 1 201 ? -10.137 -16.182 -2.627 1.00 90.19 201 GLN A CA 1
ATOM 1632 C C . GLN A 1 201 ? -10.862 -16.038 -3.974 1.00 90.19 201 GLN A C 1
ATOM 1634 O O . GLN A 1 201 ? -11.945 -16.594 -4.145 1.00 90.19 201 GLN A O 1
ATOM 1639 N N . ASP A 1 202 ? -10.261 -15.332 -4.935 1.00 91.44 202 ASP A N 1
ATOM 1640 C CA . ASP A 1 202 ? -10.841 -15.038 -6.248 1.00 91.44 202 ASP A CA 1
ATOM 1641 C C . ASP A 1 202 ? -12.104 -14.156 -6.196 1.00 91.44 202 ASP A C 1
ATOM 1643 O O . ASP A 1 202 ? -12.979 -14.228 -7.060 1.00 91.44 202 ASP A O 1
ATOM 1647 N N . ILE A 1 203 ? -12.200 -13.308 -5.171 1.00 91.00 203 ILE A N 1
ATOM 1648 C CA . ILE A 1 203 ? -13.248 -12.296 -5.037 1.00 91.00 203 ILE A CA 1
ATOM 1649 C C . ILE A 1 203 ? -12.730 -10.993 -5.640 1.00 91.00 203 ILE A C 1
ATOM 1651 O O . ILE A 1 203 ? -11.616 -10.555 -5.335 1.00 91.00 203 ILE A O 1
ATOM 1655 N N . GLU A 1 204 ? -13.534 -10.386 -6.513 1.00 91.00 204 GLU A N 1
ATOM 1656 C CA . GLU A 1 204 ? -13.214 -9.089 -7.102 1.00 91.00 204 GLU A CA 1
ATOM 1657 C C . GLU A 1 204 ? -13.242 -8.001 -6.026 1.00 91.00 204 GLU A C 1
ATOM 1659 O O . GLU A 1 204 ? -14.199 -7.868 -5.264 1.00 91.00 204 GLU A O 1
ATOM 1664 N N . MET A 1 205 ? -12.161 -7.238 -5.953 1.00 87.81 205 MET A N 1
ATOM 1665 C CA . MET A 1 205 ? -11.951 -6.222 -4.937 1.00 87.81 205 MET A CA 1
ATOM 1666 C C . MET A 1 205 ? -12.557 -4.893 -5.386 1.00 87.81 205 MET A C 1
ATOM 1668 O O . MET A 1 205 ? -12.231 -4.375 -6.456 1.00 87.81 205 MET A O 1
ATOM 1672 N N . GLU A 1 206 ? -13.408 -4.315 -4.542 1.00 80.31 206 GLU A N 1
ATOM 1673 C CA . GLU A 1 206 ? -14.110 -3.071 -4.850 1.00 80.31 206 GLU A CA 1
ATOM 1674 C C . GLU A 1 206 ? -13.187 -1.844 -4.874 1.00 80.31 206 GLU A C 1
ATOM 1676 O O . GLU A 1 206 ? -12.190 -1.739 -4.153 1.00 80.31 206 GLU A O 1
ATOM 1681 N N . MET A 1 207 ? -13.560 -0.866 -5.699 1.00 76.50 207 MET A N 1
ATOM 1682 C CA . MET A 1 207 ? -12.936 0.450 -5.694 1.00 76.50 207 MET A CA 1
ATOM 1683 C C . MET A 1 207 ? -13.497 1.301 -4.554 1.00 76.50 207 MET A C 1
ATOM 1685 O O . MET A 1 207 ? -14.684 1.610 -4.549 1.00 76.50 207 MET A O 1
ATOM 1689 N N . SER A 1 208 ? -12.627 1.751 -3.648 1.00 72.56 208 SER A N 1
ATOM 1690 C CA . SER A 1 208 ? -12.965 2.766 -2.645 1.00 72.56 208 SER A CA 1
ATOM 1691 C C . SER A 1 208 ? -12.206 4.064 -2.901 1.00 72.56 208 SER A C 1
ATOM 1693 O O . SER A 1 208 ? -11.072 4.045 -3.377 1.00 72.56 208 SER A O 1
ATOM 1695 N N . TYR A 1 209 ? -12.836 5.190 -2.575 1.00 70.44 209 TYR A N 1
ATOM 1696 C CA . TYR A 1 209 ? -12.218 6.518 -2.603 1.00 70.44 209 TYR A CA 1
ATOM 1697 C C . TYR A 1 209 ? -11.782 6.976 -1.208 1.00 70.44 209 TYR A C 1
ATOM 1699 O O . TYR A 1 209 ? -10.999 7.911 -1.109 1.00 70.44 209 TYR A O 1
ATOM 1707 N N . ASN A 1 210 ? -12.235 6.288 -0.154 1.00 76.25 210 ASN A N 1
ATOM 1708 C CA . ASN A 1 210 ? -12.013 6.639 1.246 1.00 76.25 210 ASN A CA 1
ATOM 1709 C C . ASN A 1 210 ? -11.555 5.423 2.059 1.00 76.25 210 ASN A C 1
ATOM 1711 O O . ASN A 1 210 ? -11.735 4.275 1.650 1.00 76.25 210 ASN A O 1
ATOM 1715 N N . LEU A 1 211 ? -10.993 5.667 3.243 1.00 82.50 211 LEU A N 1
ATOM 1716 C CA . LEU A 1 211 ? -10.760 4.602 4.216 1.00 82.50 211 LEU A CA 1
ATOM 1717 C C . LEU A 1 211 ? -12.112 4.134 4.779 1.00 82.50 211 LEU A C 1
ATOM 1719 O O . LEU A 1 211 ? -12.812 4.936 5.395 1.00 82.50 211 LEU A O 1
ATOM 1723 N N . ARG A 1 212 ? -12.474 2.862 4.584 1.00 87.75 212 ARG A N 1
ATOM 1724 C CA . ARG A 1 212 ? -13.733 2.280 5.077 1.00 87.75 212 ARG A CA 1
ATOM 1725 C C . ARG A 1 212 ? -13.554 1.759 6.498 1.00 87.75 212 ARG A C 1
ATOM 1727 O O . ARG A 1 212 ? -12.793 0.818 6.725 1.00 87.75 212 ARG A O 1
ATOM 1734 N N . VAL A 1 213 ? -14.229 2.358 7.470 1.00 91.75 213 VAL A N 1
ATOM 1735 C CA . VAL A 1 213 ? -14.027 2.057 8.891 1.00 91.75 213 VAL A CA 1
ATOM 1736 C C . VAL A 1 213 ? -15.334 1.649 9.557 1.00 91.75 213 VAL A C 1
ATOM 1738 O O . VAL A 1 213 ? -16.295 2.414 9.606 1.00 91.75 213 VAL A O 1
ATOM 1741 N N . ALA A 1 214 ? -15.350 0.454 10.147 1.00 94.69 214 ALA A N 1
ATOM 1742 C CA . ALA A 1 214 ? -16.461 0.013 10.983 1.00 94.69 214 ALA A CA 1
ATOM 1743 C C . ALA A 1 214 ? -16.335 0.621 12.389 1.00 94.69 214 ALA A C 1
ATOM 1745 O O . ALA A 1 214 ? -15.373 0.338 13.110 1.00 94.69 214 ALA A O 1
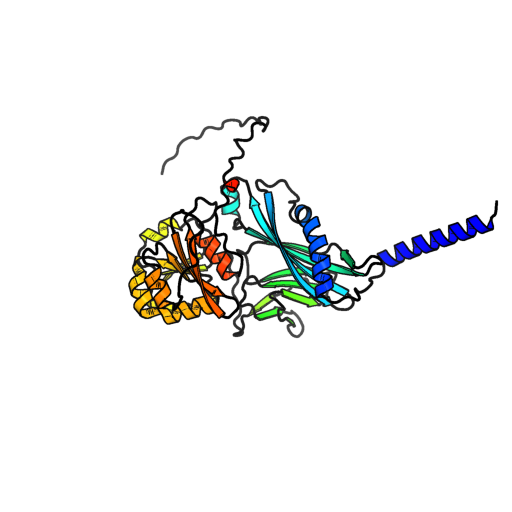ATOM 1746 N N . PHE A 1 215 ? -17.308 1.443 12.787 1.00 95.31 215 PHE A N 1
ATOM 1747 C CA . PHE A 1 215 ? -17.386 2.025 14.126 1.00 95.31 215 PHE A CA 1
ATOM 1748 C C . PHE A 1 215 ? -18.205 1.111 15.033 1.00 95.31 215 PHE A C 1
ATOM 1750 O O . PHE A 1 215 ? -19.429 1.041 14.942 1.00 95.31 215 PHE A O 1
ATOM 1757 N N . VAL A 1 216 ? -17.536 0.409 15.941 1.00 96.00 216 VAL A N 1
ATOM 1758 C CA . VAL A 1 216 ? -18.184 -0.485 16.901 1.00 96.00 216 VAL A CA 1
ATOM 1759 C C . VAL A 1 216 ? -18.618 0.335 18.111 1.00 96.00 216 VAL A C 1
ATOM 1761 O O . VAL A 1 216 ? -17.861 0.493 19.074 1.00 96.00 216 VAL A O 1
ATOM 1764 N N . THR A 1 217 ? -19.820 0.906 18.022 1.00 94.12 217 THR A N 1
ATOM 1765 C CA . THR A 1 217 ? -20.430 1.766 19.045 1.00 94.12 217 THR A CA 1
ATOM 1766 C C . THR A 1 217 ? -21.956 1.769 18.937 1.00 94.12 217 THR A C 1
ATOM 1768 O O . THR A 1 217 ? -22.517 1.633 17.850 1.00 94.12 217 THR A O 1
ATOM 1771 N N . GLU A 1 218 ? -22.629 1.945 20.072 1.00 90.56 218 GLU A N 1
ATOM 1772 C CA . GLU A 1 218 ? -24.053 2.298 20.157 1.00 90.56 218 GLU A CA 1
ATOM 1773 C C . GLU A 1 218 ? -24.255 3.780 20.535 1.00 90.56 218 GLU A C 1
ATOM 1775 O O . GLU A 1 218 ? -25.388 4.268 20.566 1.00 90.56 218 GLU A O 1
ATOM 1780 N N . ASP A 1 219 ? -23.173 4.511 20.828 1.00 89.50 219 ASP A N 1
ATOM 1781 C CA . ASP A 1 219 ? -23.220 5.911 21.239 1.00 89.50 219 ASP A CA 1
ATOM 1782 C C . ASP A 1 219 ? -23.164 6.850 20.027 1.00 89.50 219 ASP A C 1
ATOM 1784 O O . ASP A 1 219 ? -22.111 7.141 19.466 1.00 89.50 219 ASP A O 1
ATOM 1788 N N . ASN A 1 220 ? -24.312 7.401 19.638 1.00 83.50 220 ASN A N 1
ATOM 1789 C CA . ASN A 1 220 ? -24.364 8.371 18.542 1.00 83.50 220 ASN A CA 1
ATOM 1790 C C . ASN A 1 220 ? -23.582 9.666 18.837 1.00 83.50 220 ASN A C 1
ATOM 1792 O O . ASN A 1 220 ? -23.215 10.373 17.901 1.00 83.50 220 ASN A O 1
ATOM 1796 N N . GLY A 1 221 ? -23.320 9.989 20.109 1.00 83.19 221 GLY A N 1
ATOM 1797 C CA . GLY A 1 221 ? -22.594 11.197 20.499 1.00 83.19 221 GLY A CA 1
ATOM 1798 C C . GLY A 1 221 ? -21.118 11.180 20.099 1.00 83.19 221 GLY A C 1
ATOM 1799 O O . GLY A 1 221 ? -20.533 12.244 19.903 1.00 83.19 221 GLY A O 1
ATOM 1800 N N . VAL A 1 222 ? -20.512 9.998 19.919 1.00 81.44 222 VAL A N 1
ATOM 1801 C CA . VAL A 1 222 ? -19.116 9.910 19.458 1.00 81.44 222 VAL A CA 1
ATOM 1802 C C . VAL A 1 222 ? -18.970 10.204 17.963 1.00 81.44 222 VAL A C 1
ATOM 1804 O O . VAL A 1 222 ? -17.895 10.598 17.523 1.00 81.44 222 VAL A O 1
ATOM 1807 N N . LEU A 1 223 ? -20.049 10.073 17.183 1.00 79.94 223 LEU A N 1
ATOM 1808 C CA . LEU A 1 223 ? -20.021 10.208 15.723 1.00 79.94 223 LEU A CA 1
ATOM 1809 C C . LEU A 1 223 ? -19.767 11.649 15.271 1.00 79.94 223 LEU A C 1
ATOM 1811 O O . LEU A 1 223 ? -19.096 11.868 14.265 1.00 79.94 223 LEU A O 1
ATOM 1815 N N . GLU A 1 224 ? -20.255 12.632 16.037 1.00 75.88 224 GLU A N 1
ATOM 1816 C CA . GLU A 1 224 ? -20.121 14.064 15.726 1.00 75.88 224 GLU A CA 1
ATOM 1817 C C . GLU A 1 224 ? -18.657 14.514 15.599 1.00 75.88 224 GLU A C 1
ATOM 1819 O O . GLU A 1 224 ? -18.361 15.471 14.889 1.00 75.88 224 GLU A O 1
ATOM 1824 N N . GLN A 1 225 ? -17.726 13.814 16.253 1.00 75.19 225 GLN A N 1
ATOM 1825 C CA . GLN A 1 225 ? -16.301 14.153 16.232 1.00 75.19 225 GLN A CA 1
ATOM 1826 C C . GLN A 1 225 ? -15.611 13.758 14.918 1.00 75.19 225 GLN A C 1
ATOM 1828 O O . GLN A 1 225 ? -14.542 14.281 14.614 1.00 75.19 225 GLN A O 1
ATOM 1833 N N . TYR A 1 226 ? -16.227 12.872 14.129 1.00 75.62 226 TYR A N 1
ATOM 1834 C CA . TYR A 1 226 ? -15.623 12.275 12.933 1.00 75.62 226 TYR A CA 1
ATOM 1835 C C . TYR A 1 226 ? -16.346 12.648 11.632 1.00 75.62 226 TYR A C 1
ATOM 1837 O O . TYR A 1 226 ? -15.969 12.189 10.557 1.00 75.62 226 TYR A O 1
ATOM 1845 N N . THR A 1 227 ? -17.371 13.507 11.687 1.00 68.19 227 THR A N 1
ATOM 1846 C CA . THR A 1 227 ? -18.190 13.867 10.513 1.00 68.19 227 THR A CA 1
ATOM 1847 C C . THR A 1 227 ? -17.425 14.603 9.413 1.00 68.19 227 THR A C 1
ATOM 1849 O O . THR A 1 227 ? -17.874 14.600 8.273 1.00 68.19 227 THR A O 1
ATOM 1852 N N . ASN A 1 228 ? -16.294 15.236 9.740 1.00 65.62 228 ASN A N 1
ATOM 1853 C CA . ASN A 1 228 ? -15.446 15.963 8.784 1.00 65.62 228 ASN A CA 1
ATOM 1854 C C . ASN A 1 228 ? -14.135 15.226 8.474 1.00 65.62 228 ASN A C 1
ATOM 1856 O O . ASN A 1 228 ? -13.225 15.804 7.891 1.00 65.62 228 ASN A O 1
ATOM 1860 N N . THR A 1 229 ? -13.994 13.973 8.903 1.00 69.50 229 THR A N 1
ATOM 1861 C CA . THR A 1 229 ? -12.789 13.186 8.633 1.00 69.50 229 THR A CA 1
ATOM 1862 C C . THR A 1 229 ? -12.946 12.453 7.291 1.00 69.50 229 THR A C 1
ATOM 1864 O O . THR A 1 229 ? -14.033 11.930 7.042 1.00 69.50 229 THR A O 1
ATOM 1867 N N . PRO A 1 230 ? -11.911 12.387 6.425 1.00 68.00 230 PRO A N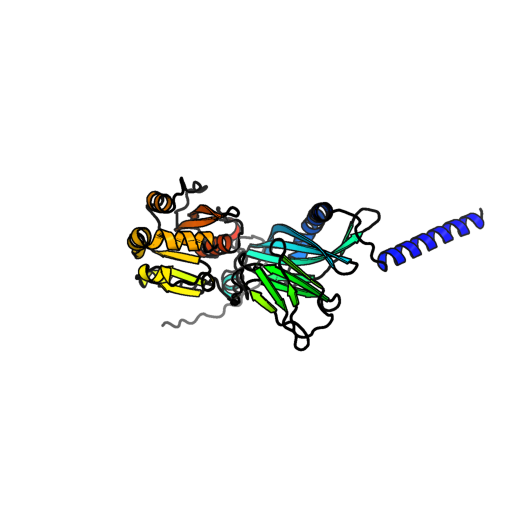 1
ATOM 1868 C CA . PRO A 1 230 ? -11.987 11.750 5.101 1.00 68.00 230 PRO A CA 1
ATOM 1869 C C . PRO A 1 230 ? -12.004 10.216 5.213 1.00 68.00 230 PRO A C 1
ATOM 1871 O O . PRO A 1 230 ? -11.035 9.519 4.906 1.00 68.00 230 PRO A O 1
ATOM 1874 N N . LEU A 1 231 ? -13.100 9.683 5.747 1.00 79.31 231 LEU A N 1
ATOM 1875 C CA . LEU A 1 231 ? -13.321 8.262 5.957 1.00 79.31 231 LEU A CA 1
ATOM 1876 C C . LEU A 1 231 ? -14.788 7.921 5.686 1.00 79.31 231 LEU A C 1
ATOM 1878 O O . LEU A 1 231 ? -15.696 8.693 5.992 1.00 79.31 231 LEU A O 1
ATOM 1882 N N . GLU A 1 232 ? -15.017 6.751 5.107 1.00 84.62 232 GLU A N 1
ATOM 1883 C CA . GLU A 1 232 ? -16.351 6.181 4.969 1.00 84.62 232 GLU A CA 1
ATOM 1884 C C . GLU A 1 232 ? -16.608 5.310 6.193 1.00 84.62 232 GLU A C 1
ATOM 1886 O O . GLU A 1 232 ? -15.891 4.340 6.425 1.00 84.62 232 GLU A O 1
ATOM 1891 N N . TRP A 1 233 ? -17.601 5.660 7.006 1.00 88.00 233 TRP A N 1
ATOM 1892 C CA . TRP A 1 233 ? -17.896 4.926 8.231 1.00 88.00 233 TRP A CA 1
ATOM 1893 C C . TRP A 1 233 ? -19.365 4.585 8.372 1.00 88.00 233 TRP A C 1
ATOM 1895 O O . TRP A 1 233 ? -20.256 5.293 7.905 1.00 88.00 233 TRP A O 1
ATOM 1905 N N . TRP A 1 234 ? -19.601 3.497 9.092 1.00 90.19 234 TRP A N 1
ATOM 1906 C CA . TRP A 1 234 ? -20.912 3.087 9.561 1.00 90.19 234 TRP A CA 1
ATOM 1907 C C . TRP A 1 234 ? -20.780 2.484 10.951 1.00 90.19 234 TRP A C 1
ATOM 1909 O O . TRP A 1 234 ? -19.719 1.986 11.339 1.00 90.19 234 TRP A O 1
ATOM 1919 N N . THR A 1 235 ? -21.866 2.543 11.713 1.00 92.75 235 THR A N 1
ATOM 1920 C CA . THR A 1 235 ? -21.912 1.932 13.036 1.00 92.75 235 THR A CA 1
ATOM 1921 C C . THR A 1 235 ? -22.265 0.456 12.942 1.00 92.75 235 THR A C 1
ATOM 1923 O O . THR A 1 235 ? -23.047 0.030 12.092 1.00 92.75 235 THR A O 1
ATOM 1926 N N . VAL A 1 236 ? -21.664 -0.333 13.825 1.00 92.81 236 VAL A N 1
ATOM 1927 C CA . VAL A 1 236 ? -21.851 -1.781 13.923 1.00 92.81 236 VAL A CA 1
ATOM 1928 C C . VAL A 1 236 ? -21.995 -2.127 15.398 1.00 92.81 236 VAL A C 1
ATOM 1930 O O . VAL A 1 236 ? -21.237 -1.628 16.233 1.00 92.81 236 VAL A O 1
ATOM 1933 N N . ASN A 1 237 ? -22.957 -2.978 15.753 1.00 91.00 237 ASN A N 1
ATOM 1934 C CA . ASN A 1 237 ? -22.995 -3.517 17.106 1.00 91.00 237 ASN A CA 1
ATOM 1935 C C . ASN A 1 237 ? -21.860 -4.531 17.281 1.00 91.00 237 ASN A C 1
ATOM 1937 O O . ASN A 1 237 ? -21.513 -5.244 16.346 1.00 91.00 237 ASN A O 1
ATOM 1941 N N . SER A 1 238 ? -21.316 -4.679 18.487 1.00 90.38 238 SER A N 1
ATOM 1942 C CA . SER A 1 238 ? -20.335 -5.743 18.728 1.00 90.38 238 SER A CA 1
ATOM 1943 C C . SER A 1 238 ? -20.858 -7.149 18.395 1.00 90.38 238 SER A C 1
ATOM 1945 O O . SER A 1 238 ? -20.063 -7.973 17.952 1.00 90.38 238 SER A O 1
ATOM 1947 N N . ASP A 1 239 ? -22.167 -7.408 18.528 1.00 92.12 239 ASP A N 1
ATOM 1948 C CA . ASP A 1 239 ? -22.768 -8.701 18.153 1.00 92.12 239 ASP A CA 1
ATOM 1949 C C . ASP A 1 239 ? -22.726 -8.975 16.638 1.00 92.12 239 ASP A C 1
ATOM 1951 O O . ASP A 1 239 ? -22.683 -10.140 16.246 1.00 92.12 239 ASP A O 1
ATOM 1955 N N . ASP A 1 240 ? -22.675 -7.928 15.807 1.00 92.06 240 ASP A N 1
ATOM 1956 C CA . ASP A 1 240 ? -22.675 -8.015 14.339 1.00 92.06 240 ASP A CA 1
ATOM 1957 C C . ASP A 1 240 ? -21.247 -8.090 13.758 1.00 92.06 240 ASP A C 1
ATOM 1959 O O . ASP A 1 240 ? -21.057 -8.223 12.551 1.00 92.06 240 ASP A O 1
ATOM 1963 N N . LEU A 1 241 ? -20.209 -8.038 14.607 1.00 92.38 241 LEU A N 1
ATOM 1964 C CA . LEU A 1 241 ? -18.809 -8.197 14.190 1.00 92.38 241 LEU A CA 1
ATOM 1965 C C . LEU A 1 241 ? -18.538 -9.447 13.329 1.00 92.38 241 LEU A C 1
ATOM 1967 O O . LEU A 1 241 ? -17.741 -9.331 12.399 1.00 92.38 241 LEU A O 1
ATOM 1971 N N . PRO A 1 242 ? -19.133 -10.631 13.599 1.00 92.31 242 PRO A N 1
ATOM 1972 C CA . PRO A 1 242 ? -18.929 -11.817 12.765 1.00 92.31 242 PRO A CA 1
ATOM 1973 C C . PRO A 1 242 ? -19.432 -11.672 11.323 1.00 92.31 242 PRO A C 1
ATOM 1975 O O . PRO A 1 242 ? -18.976 -12.421 10.463 1.00 92.31 242 PRO A O 1
ATOM 1978 N N . ASP A 1 243 ? -20.348 -10.736 11.065 1.00 89.88 243 ASP A N 1
ATOM 1979 C CA . ASP A 1 243 ? -20.945 -10.516 9.743 1.00 89.88 243 ASP A CA 1
ATOM 1980 C C . ASP A 1 243 ? -20.147 -9.507 8.899 1.00 89.88 243 ASP A C 1
ATOM 1982 O O . ASP A 1 243 ? -20.449 -9.289 7.723 1.00 89.88 243 ASP A O 1
ATOM 1986 N N . LEU A 1 244 ? -19.108 -8.888 9.473 1.00 87.88 244 LEU A N 1
ATOM 1987 C CA . LEU A 1 244 ? -18.237 -7.976 8.743 1.00 87.88 244 LEU A CA 1
ATOM 1988 C C . LEU A 1 244 ? -17.370 -8.738 7.742 1.00 87.88 244 LEU A C 1
ATOM 1990 O O . LEU A 1 244 ? -16.483 -9.504 8.115 1.00 87.88 244 LEU A O 1
ATOM 1994 N N . SER A 1 245 ? -17.592 -8.461 6.456 1.00 85.19 245 SER A N 1
ATOM 1995 C CA . SER A 1 245 ? -16.709 -8.934 5.393 1.00 85.19 245 SER A CA 1
ATOM 1996 C C . SER A 1 245 ? -15.377 -8.177 5.442 1.00 85.19 245 SER A C 1
ATOM 1998 O O . SER A 1 245 ? -15.390 -6.947 5.322 1.00 85.19 245 SER A O 1
ATOM 2000 N N . PRO A 1 246 ? -14.229 -8.872 5.537 1.00 83.81 246 PRO A N 1
ATOM 2001 C CA . PRO A 1 246 ? -12.913 -8.244 5.470 1.00 83.81 246 PRO A CA 1
ATOM 2002 C C . PRO A 1 246 ? -12.725 -7.418 4.194 1.00 83.81 246 PRO A C 1
ATOM 2004 O O . PRO A 1 246 ? -12.044 -6.397 4.217 1.00 83.81 246 PRO A O 1
ATOM 2007 N N . ASP A 1 247 ? -13.311 -7.822 3.065 1.00 80.94 247 ASP A N 1
ATOM 2008 C CA . ASP A 1 247 ? -13.165 -7.120 1.781 1.00 80.94 247 ASP A CA 1
ATOM 2009 C C . ASP A 1 247 ? -13.873 -5.751 1.761 1.00 80.94 247 ASP A C 1
ATOM 2011 O O . ASP A 1 247 ? -13.465 -4.843 1.028 1.00 80.94 247 ASP A O 1
ATOM 2015 N N . ALA A 1 248 ? -14.887 -5.574 2.614 1.00 83.12 248 ALA A N 1
ATOM 2016 C CA . ALA A 1 248 ? -15.685 -4.354 2.715 1.00 83.12 248 ALA A CA 1
ATOM 2017 C C . ALA A 1 248 ? -15.105 -3.311 3.687 1.00 83.12 248 ALA A C 1
ATOM 2019 O O . ALA A 1 248 ? -15.556 -2.168 3.685 1.00 83.12 248 ALA A O 1
ATOM 2020 N N . ILE A 1 249 ? -14.120 -3.680 4.510 1.00 89.31 249 ILE A N 1
ATOM 2021 C CA . ILE A 1 249 ? -13.557 -2.818 5.557 1.00 89.31 249 ILE A CA 1
ATOM 2022 C C . ILE A 1 249 ? -12.048 -2.654 5.411 1.00 89.31 249 ILE A C 1
ATOM 2024 O O . ILE A 1 249 ? -11.337 -3.549 4.959 1.00 89.31 249 ILE A O 1
ATOM 2028 N N . ASP A 1 250 ? -11.554 -1.507 5.860 1.00 89.25 250 ASP A N 1
ATOM 2029 C CA . ASP A 1 250 ? -10.131 -1.179 5.895 1.00 89.25 250 ASP A CA 1
ATOM 2030 C C . ASP A 1 250 ? -9.605 -1.042 7.330 1.00 89.25 250 ASP A C 1
ATOM 2032 O O . ASP A 1 250 ? -8.411 -1.231 7.553 1.00 89.25 250 ASP A O 1
ATOM 2036 N N . ALA A 1 251 ? -10.474 -0.767 8.309 1.00 93.75 251 ALA A N 1
ATOM 2037 C CA . ALA A 1 251 ? -10.154 -0.797 9.737 1.00 93.75 251 ALA A CA 1
ATOM 2038 C C . ALA A 1 251 ? -11.407 -1.017 10.604 1.00 93.75 251 ALA A C 1
ATOM 2040 O O . ALA A 1 251 ? -12.534 -0.750 10.181 1.00 93.75 251 ALA A O 1
ATOM 2041 N N . VAL A 1 252 ? -11.203 -1.454 11.849 1.00 97.00 252 VAL A N 1
ATOM 2042 C CA . VAL A 1 252 ? -12.259 -1.545 12.873 1.00 97.00 252 VAL A CA 1
ATOM 2043 C C . VAL A 1 252 ? -11.899 -0.648 14.045 1.00 97.00 252 VAL A C 1
ATOM 2045 O O . VAL A 1 252 ? -10.841 -0.817 14.651 1.00 97.00 252 VAL A O 1
ATOM 2048 N N . TRP A 1 253 ? -12.773 0.294 14.386 1.00 96.19 253 TRP A N 1
ATOM 2049 C CA . TRP A 1 253 ? -12.608 1.168 15.545 1.00 96.19 253 TRP A CA 1
ATOM 2050 C C . TRP A 1 253 ? -13.634 0.801 16.604 1.00 96.19 253 TRP A C 1
ATOM 2052 O O . TRP A 1 253 ? -14.836 0.886 16.382 1.00 96.19 253 TRP A O 1
ATOM 2062 N N . ILE A 1 254 ? -13.156 0.384 17.768 1.00 96.31 254 ILE A N 1
ATOM 2063 C CA . ILE A 1 254 ? -13.986 -0.017 18.894 1.00 96.31 254 ILE A CA 1
ATOM 2064 C C . ILE A 1 254 ? -13.996 1.128 19.892 1.00 96.31 254 ILE A C 1
ATOM 2066 O O . ILE A 1 254 ? -12.934 1.603 20.304 1.00 96.31 254 ILE A O 1
ATOM 2070 N N . PHE A 1 255 ? -15.191 1.550 20.295 1.00 94.56 255 PHE A N 1
ATOM 2071 C CA . PHE A 1 255 ? -15.385 2.637 21.247 1.00 94.56 255 PHE A CA 1
ATOM 2072 C C . PHE A 1 255 ? -15.634 2.115 22.670 1.00 94.56 255 PHE A C 1
ATOM 2074 O O . PHE A 1 255 ? -16.015 0.949 22.849 1.00 94.56 255 PHE A O 1
ATOM 2081 N N . PRO A 1 256 ? -15.403 2.948 23.709 1.00 93.31 256 PRO A N 1
ATOM 2082 C CA . PRO A 1 256 ? -15.434 2.510 25.105 1.00 93.31 256 PRO A CA 1
ATOM 2083 C C . PRO A 1 256 ? -16.733 1.825 25.539 1.00 93.31 256 PRO A C 1
ATOM 2085 O O . PRO A 1 256 ? -16.693 0.916 26.372 1.00 93.31 256 PRO A O 1
ATOM 2088 N N . ASP A 1 257 ? -17.874 2.220 24.970 1.00 93.00 257 ASP A N 1
ATOM 2089 C CA . ASP A 1 257 ? -19.183 1.644 25.280 1.00 93.00 257 ASP A CA 1
ATOM 2090 C C . ASP A 1 257 ? -19.287 0.160 24.872 1.00 93.00 257 ASP A C 1
ATOM 2092 O O . ASP A 1 257 ? -19.944 -0.625 25.558 1.00 93.00 257 ASP A O 1
ATOM 2096 N N . GLN A 1 258 ? -18.553 -0.264 23.835 1.00 94.12 258 GLN A N 1
ATOM 2097 C CA . GLN A 1 258 ? -18.571 -1.639 23.320 1.00 94.12 258 GLN A CA 1
ATOM 2098 C C . GLN A 1 258 ? -17.406 -2.514 23.800 1.00 94.12 258 GLN A C 1
ATOM 2100 O O . GLN A 1 258 ? -17.413 -3.726 23.557 1.00 94.12 258 GLN A O 1
ATOM 2105 N N . TYR A 1 259 ? -16.418 -1.967 24.516 1.00 92.12 259 TYR A N 1
ATOM 2106 C CA . TYR A 1 259 ? -15.206 -2.695 24.926 1.00 92.12 259 TYR A CA 1
ATOM 2107 C C . TYR A 1 259 ? -15.488 -4.014 25.622 1.00 92.12 259 TYR A C 1
ATOM 2109 O O . TYR A 1 259 ? -15.016 -5.068 25.202 1.00 92.12 259 TYR A O 1
ATOM 2117 N N . ARG A 1 260 ? -16.256 -3.963 26.711 1.00 89.88 260 ARG A N 1
ATOM 2118 C CA . ARG A 1 260 ? -16.463 -5.133 27.565 1.00 89.88 260 ARG A CA 1
ATOM 2119 C C . ARG A 1 260 ? -17.171 -6.253 26.808 1.00 89.88 260 ARG A C 1
ATOM 2121 O O . ARG A 1 260 ? -16.817 -7.416 26.978 1.00 89.88 260 ARG A O 1
ATOM 2128 N N . LYS A 1 261 ? -18.171 -5.906 25.999 1.00 91.75 261 LYS A N 1
ATOM 2129 C CA . LYS A 1 261 ? -18.940 -6.866 25.205 1.00 91.75 261 LYS A CA 1
ATOM 2130 C C . LYS A 1 261 ? -18.055 -7.500 24.130 1.00 91.75 261 LYS A C 1
ATOM 2132 O O . LYS A 1 261 ? -17.937 -8.722 24.070 1.00 91.75 261 LYS A O 1
ATOM 2137 N N . THR A 1 262 ? -17.318 -6.666 23.405 1.00 92.62 262 THR A N 1
ATOM 2138 C CA . THR A 1 262 ? -16.388 -7.083 22.353 1.00 92.62 262 THR A CA 1
ATOM 2139 C C . THR A 1 262 ? -15.276 -8.003 22.874 1.00 92.62 262 THR A C 1
ATOM 2141 O O . THR A 1 262 ? -15.065 -9.087 22.330 1.00 92.62 262 THR A O 1
ATOM 2144 N N . LEU A 1 263 ? -14.604 -7.623 23.970 1.00 91.19 263 LEU A N 1
ATOM 2145 C CA . LEU A 1 263 ? -13.507 -8.402 24.561 1.00 91.19 263 LEU A CA 1
ATOM 2146 C C . LEU A 1 263 ? -13.964 -9.753 25.139 1.00 91.19 263 LEU A C 1
ATOM 2148 O O . LEU A 1 263 ? -13.171 -10.688 25.197 1.00 91.19 263 LEU A O 1
ATOM 2152 N N . ASN A 1 264 ? -15.222 -9.878 25.567 1.00 88.88 264 ASN A N 1
ATOM 2153 C CA . ASN A 1 264 ? -15.735 -11.135 26.119 1.00 88.88 264 ASN A CA 1
A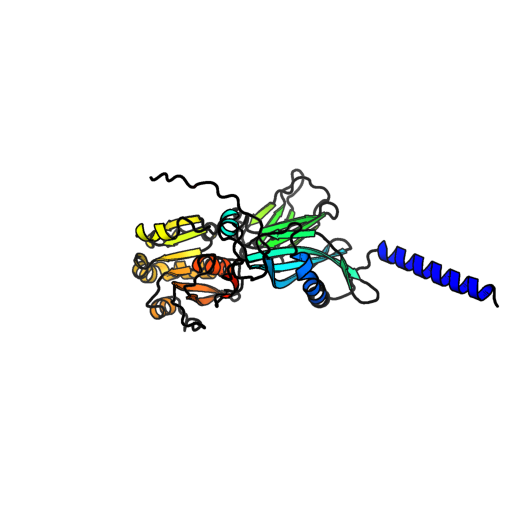TOM 2154 C C . ASN A 1 264 ? -16.203 -12.115 25.037 1.00 88.88 264 ASN A C 1
ATOM 2156 O O . ASN A 1 264 ? -16.062 -13.323 25.221 1.00 88.88 264 ASN A O 1
ATOM 2160 N N . ASN A 1 265 ? -16.758 -11.607 23.933 1.00 91.38 265 ASN A N 1
ATOM 2161 C CA . ASN A 1 265 ? -17.517 -12.434 22.993 1.00 91.38 265 ASN A CA 1
ATOM 2162 C C . ASN A 1 265 ? -16.852 -12.579 21.615 1.00 91.38 265 ASN A C 1
ATOM 2164 O O . ASN A 1 265 ? -17.020 -13.613 20.974 1.00 91.38 265 ASN A O 1
ATOM 2168 N N . HIS A 1 266 ? -16.077 -11.587 21.159 1.00 94.62 266 HIS A N 1
ATOM 2169 C CA . HIS A 1 266 ? -15.683 -11.475 19.745 1.00 94.62 266 HIS A CA 1
ATOM 2170 C C . HIS A 1 266 ? -14.168 -11.382 19.508 1.00 94.62 266 HIS A C 1
ATOM 2172 O O . HIS A 1 266 ? -13.729 -11.110 18.393 1.00 94.62 266 HIS A O 1
ATOM 2178 N N . ILE A 1 267 ? -13.338 -11.675 20.517 1.00 93.75 267 ILE A N 1
ATOM 2179 C CA . ILE A 1 267 ? -11.870 -11.720 20.365 1.00 93.75 267 ILE A CA 1
ATOM 2180 C C . ILE A 1 267 ? -11.400 -12.608 19.202 1.00 93.75 267 ILE A C 1
ATOM 2182 O O . ILE A 1 267 ? -10.516 -12.162 18.472 1.00 93.75 267 ILE A O 1
ATOM 2186 N N . PRO A 1 268 ? -11.937 -13.829 18.985 1.00 94.25 268 PRO A N 1
ATOM 2187 C CA . PRO A 1 268 ? -11.501 -14.655 17.859 1.00 94.25 268 PRO A CA 1
ATOM 2188 C C . PRO A 1 268 ? -11.717 -13.976 16.500 1.00 94.25 268 PRO A C 1
ATOM 2190 O O . PRO A 1 268 ? -10.825 -14.026 15.659 1.00 94.25 268 PRO A O 1
ATOM 2193 N N . VAL A 1 269 ? -12.848 -13.282 16.328 1.00 95.00 269 VAL A N 1
ATOM 2194 C CA . VAL A 1 269 ? -13.181 -12.543 15.099 1.00 95.00 269 VAL A CA 1
ATOM 2195 C C . VAL A 1 269 ? -12.207 -11.387 14.895 1.00 95.00 269 VAL A C 1
ATOM 2197 O O . VAL A 1 269 ? -11.609 -11.261 13.834 1.00 95.00 269 VAL A O 1
ATOM 2200 N N . LEU A 1 270 ? -11.958 -10.587 15.936 1.00 95.44 270 LEU A N 1
ATOM 2201 C CA . LEU A 1 270 ? -11.014 -9.469 15.846 1.00 95.44 270 LEU A CA 1
ATOM 2202 C C . LEU A 1 270 ? -9.575 -9.919 15.576 1.00 95.44 270 LEU A C 1
ATOM 2204 O O . LEU A 1 270 ? -8.844 -9.237 14.863 1.00 95.44 270 LEU A O 1
ATOM 2208 N N . LYS A 1 271 ? -9.154 -11.061 16.137 1.00 94.69 271 LYS A N 1
ATOM 2209 C CA . LYS A 1 271 ? -7.850 -11.661 15.822 1.00 94.69 271 LYS A CA 1
ATOM 2210 C C . LYS A 1 271 ? -7.767 -12.036 14.350 1.00 94.69 271 LYS A C 1
ATOM 2212 O O . LYS A 1 271 ? -6.755 -11.746 13.726 1.00 94.69 271 LYS A O 1
ATOM 2217 N N . GLN A 1 272 ? -8.810 -12.668 13.819 1.00 92.88 272 GLN A N 1
ATOM 2218 C CA . GLN A 1 272 ? -8.860 -13.056 12.416 1.00 92.88 272 GLN A CA 1
ATOM 2219 C C . GLN A 1 272 ? -8.790 -11.830 11.498 1.00 92.88 272 GLN A C 1
ATOM 2221 O O . GLN A 1 272 ? -7.907 -11.781 10.651 1.00 92.88 272 GLN A O 1
ATOM 2226 N N . LEU A 1 273 ? -9.614 -10.806 11.743 1.00 93.56 273 LEU A N 1
ATOM 2227 C CA . LEU A 1 273 ? -9.573 -9.549 10.987 1.00 93.56 273 LEU A CA 1
ATOM 2228 C C . LEU A 1 273 ? -8.176 -8.911 11.012 1.00 93.56 273 LEU A C 1
ATOM 2230 O O . LEU A 1 273 ? -7.638 -8.547 9.967 1.00 93.56 273 LEU A O 1
ATOM 2234 N N . ALA A 1 274 ? -7.550 -8.836 12.191 1.00 93.94 274 ALA A N 1
ATOM 2235 C CA . ALA A 1 274 ? -6.202 -8.293 12.327 1.00 93.94 274 ALA A CA 1
ATOM 2236 C C . ALA A 1 274 ? -5.153 -9.097 11.548 1.00 93.94 274 ALA A C 1
ATOM 2238 O O . ALA A 1 274 ? -4.273 -8.491 10.942 1.00 93.94 274 ALA A O 1
ATOM 2239 N N . LEU A 1 275 ? -5.249 -10.432 11.544 1.00 91.25 275 LEU A N 1
ATOM 2240 C CA . LEU A 1 275 ? -4.369 -11.325 10.779 1.00 91.25 275 LEU A CA 1
ATOM 2241 C C . LEU A 1 275 ? -4.591 -11.229 9.264 1.00 91.25 275 LEU A C 1
ATOM 2243 O O . LEU A 1 275 ? -3.641 -11.370 8.503 1.00 91.25 275 LEU A O 1
ATOM 2247 N N . GLU A 1 276 ? -5.814 -10.934 8.829 1.00 88.31 276 GLU A N 1
ATOM 2248 C CA . GLU A 1 276 ? -6.169 -10.669 7.428 1.00 88.31 276 GLU A CA 1
ATOM 2249 C C . GLU A 1 276 ? -5.776 -9.246 6.973 1.00 88.31 276 GLU A C 1
ATOM 2251 O O . GLU A 1 276 ? -6.078 -8.826 5.854 1.00 88.31 276 GLU A O 1
ATOM 2256 N N . GLY A 1 277 ? -5.069 -8.493 7.822 1.00 88.94 277 GLY A N 1
ATOM 2257 C CA . GLY A 1 277 ? -4.548 -7.164 7.508 1.00 88.94 277 GLY A CA 1
ATOM 2258 C C . GLY A 1 277 ? -5.534 -6.020 7.753 1.00 88.94 277 GLY A C 1
ATOM 2259 O O . GLY A 1 277 ? -5.299 -4.914 7.263 1.00 88.94 277 GLY A O 1
ATOM 2260 N N . ILE A 1 278 ? -6.618 -6.256 8.500 1.00 93.31 278 ILE A N 1
ATOM 2261 C CA . ILE A 1 278 ? -7.557 -5.217 8.940 1.00 93.31 278 ILE A CA 1
ATOM 2262 C C . ILE A 1 278 ? -7.196 -4.775 10.367 1.00 93.31 278 ILE A C 1
ATOM 2264 O O . ILE A 1 278 ? -7.506 -5.485 11.326 1.00 93.31 278 ILE A O 1
ATOM 2268 N N . PRO A 1 279 ? -6.537 -3.619 10.561 1.00 94.94 279 PRO A N 1
ATOM 2269 C CA . PRO A 1 279 ? -6.177 -3.150 11.894 1.00 94.94 279 PRO A CA 1
ATOM 2270 C C . PRO A 1 279 ? -7.409 -2.905 12.776 1.00 94.94 279 PRO A C 1
ATOM 2272 O O . PRO A 1 279 ? -8.423 -2.357 12.337 1.00 94.94 279 PRO A O 1
ATOM 2275 N N . VAL A 1 280 ? -7.283 -3.269 14.052 1.00 97.00 280 VAL A N 1
ATOM 2276 C CA . VAL A 1 280 ? -8.312 -3.090 15.082 1.00 97.00 280 VAL A CA 1
ATOM 2277 C C . VAL A 1 280 ? -7.820 -2.071 16.103 1.00 97.00 280 VAL A C 1
ATOM 2279 O O . VAL A 1 280 ? -6.800 -2.290 16.757 1.00 97.00 280 VAL A O 1
ATOM 2282 N N . LEU A 1 281 ? -8.530 -0.956 16.253 1.00 96.44 281 LEU A N 1
ATOM 2283 C CA . LEU A 1 281 ? -8.183 0.133 17.162 1.00 96.44 281 LEU A CA 1
ATOM 2284 C C . LEU A 1 281 ? -9.193 0.207 18.309 1.00 96.44 281 LEU A C 1
ATOM 2286 O O . LEU A 1 281 ? -10.396 0.281 18.090 1.00 96.44 281 LEU A O 1
ATOM 2290 N N . PHE A 1 282 ? -8.701 0.232 19.543 1.00 95.19 282 PHE A N 1
ATOM 2291 C CA . PHE A 1 282 ? -9.478 0.477 20.753 1.00 95.19 282 PHE A CA 1
ATOM 2292 C C . PHE A 1 282 ? -9.315 1.948 21.154 1.00 95.19 282 PHE A C 1
ATOM 2294 O O . PHE A 1 282 ? -8.276 2.339 21.695 1.00 95.19 282 PHE A O 1
ATOM 2301 N N . ILE A 1 283 ? -10.341 2.759 20.879 1.00 92.81 283 ILE A N 1
ATOM 2302 C CA . ILE A 1 283 ? -10.337 4.223 21.036 1.00 92.81 283 ILE A CA 1
ATOM 2303 C C . ILE A 1 283 ? -10.590 4.631 22.488 1.00 92.81 283 ILE A C 1
ATOM 2305 O O . ILE A 1 283 ? -11.629 4.285 23.044 1.00 92.81 283 ILE A O 1
ATOM 2309 N N . GLY A 1 284 ? -9.669 5.361 23.116 1.00 88.38 284 GLY A N 1
ATOM 2310 C CA . GLY A 1 284 ? -9.757 5.743 24.529 1.00 88.38 284 GLY A CA 1
ATOM 2311 C C . GLY A 1 284 ? -9.414 4.610 25.505 1.00 88.38 284 GLY A C 1
ATOM 2312 O O . GLY A 1 284 ? -9.867 4.615 26.652 1.00 88.38 284 GLY A O 1
ATOM 2313 N N . ALA A 1 285 ? -8.633 3.617 25.067 1.00 83.94 285 ALA A N 1
ATOM 2314 C CA . ALA A 1 285 ? -8.273 2.459 25.879 1.00 83.94 285 ALA A CA 1
ATOM 2315 C C . ALA A 1 285 ? -7.427 2.845 27.102 1.00 83.94 285 ALA A C 1
ATOM 2317 O O . ALA A 1 285 ? -6.236 3.131 26.994 1.00 83.94 285 ALA A O 1
ATOM 2318 N N . THR A 1 286 ? -8.034 2.788 28.288 1.00 79.06 286 THR A N 1
ATOM 2319 C CA . THR A 1 286 ? -7.341 3.031 29.565 1.00 79.06 286 THR A CA 1
ATOM 2320 C C . THR A 1 286 ? -6.726 1.760 30.158 1.00 79.06 286 THR A C 1
ATOM 2322 O O . THR A 1 286 ? -5.669 1.828 30.780 1.00 79.06 286 THR A O 1
ATOM 2325 N N . ASP A 1 287 ? -7.338 0.593 29.928 1.00 81.75 287 ASP A N 1
ATOM 2326 C CA . ASP A 1 287 ? -6.838 -0.719 30.366 1.00 81.75 287 ASP A CA 1
ATOM 2327 C C . ASP A 1 287 ? -6.240 -1.515 29.195 1.00 81.75 287 ASP A C 1
ATOM 2329 O O . ASP A 1 287 ? -6.780 -2.519 28.721 1.00 81.75 287 ASP A O 1
ATOM 2333 N N . THR A 1 288 ? -5.096 -1.044 28.702 1.00 85.12 288 THR A N 1
ATOM 2334 C CA . THR A 1 288 ? -4.387 -1.679 27.582 1.00 85.12 288 THR A CA 1
ATOM 2335 C C . THR A 1 288 ? -3.913 -3.096 27.918 1.00 85.12 288 THR A C 1
ATOM 2337 O O . THR A 1 288 ? -3.884 -3.956 27.041 1.00 85.12 288 THR A O 1
ATOM 2340 N N . ALA A 1 289 ? -3.601 -3.385 29.186 1.00 84.75 289 ALA A N 1
ATOM 2341 C CA . ALA A 1 289 ? -3.130 -4.699 29.618 1.00 84.75 289 ALA A CA 1
ATOM 2342 C C . ALA A 1 289 ? -4.193 -5.792 29.428 1.00 84.75 289 ALA A C 1
ATOM 2344 O O . ALA A 1 289 ? -3.874 -6.882 28.945 1.00 84.75 289 ALA A O 1
ATOM 2345 N N . SER A 1 290 ? -5.455 -5.507 29.763 1.00 85.12 290 SER A N 1
ATOM 2346 C CA . SER A 1 290 ? -6.555 -6.460 29.565 1.00 85.12 290 SER A CA 1
ATOM 2347 C C . SER A 1 290 ? -6.838 -6.734 28.089 1.00 85.12 290 SER A C 1
ATOM 2349 O O . SER A 1 290 ? -7.062 -7.891 27.714 1.00 85.12 290 SER A O 1
ATOM 2351 N N . VAL A 1 291 ? -6.772 -5.704 27.237 1.00 89.44 291 VAL A N 1
ATOM 2352 C CA . VAL A 1 291 ? -6.899 -5.877 25.782 1.00 89.44 291 VAL A CA 1
ATOM 2353 C C . VAL A 1 291 ? -5.789 -6.800 25.282 1.00 89.44 291 VAL A C 1
ATOM 2355 O O . VAL A 1 291 ? -6.066 -7.869 24.749 1.00 89.44 291 VAL A O 1
ATOM 2358 N N . LEU A 1 292 ? -4.527 -6.466 25.547 1.00 90.94 292 LEU A N 1
ATOM 2359 C CA . LEU A 1 292 ? -3.375 -7.228 25.054 1.00 90.94 292 LEU A CA 1
ATOM 2360 C C . LEU A 1 292 ? -3.357 -8.679 25.525 1.00 90.94 292 LEU A C 1
ATOM 2362 O O . LEU A 1 292 ? -3.089 -9.583 24.734 1.00 90.94 292 LEU A O 1
ATOM 2366 N N . LYS A 1 293 ? -3.730 -8.921 26.784 1.00 89.31 293 LYS A N 1
ATOM 2367 C CA . LYS A 1 293 ? -3.877 -10.275 27.320 1.00 89.31 293 LYS A CA 1
ATOM 2368 C C . LYS A 1 293 ? -4.906 -11.090 26.533 1.00 89.31 293 LYS A C 1
ATOM 2370 O O . LYS A 1 293 ? -4.662 -12.261 26.251 1.00 89.31 293 LYS A O 1
ATOM 2375 N N . SER A 1 294 ? -6.026 -10.477 26.150 1.00 90.00 294 SER A N 1
ATOM 2376 C CA . SER A 1 294 ? -7.061 -11.121 25.327 1.00 90.00 294 SER A CA 1
ATOM 2377 C C . SER A 1 294 ? -6.531 -11.461 23.929 1.00 90.00 294 SER A C 1
ATOM 2379 O O . SER A 1 294 ? -6.837 -12.519 23.371 1.00 90.00 294 SER A O 1
ATOM 2381 N N . PHE A 1 295 ? -5.640 -10.620 23.398 1.00 91.38 295 PHE A N 1
ATOM 2382 C CA . PHE A 1 295 ? -4.956 -10.866 22.131 1.00 91.38 295 PHE A CA 1
ATOM 2383 C C . PHE A 1 295 ? -3.749 -11.812 22.228 1.00 91.38 295 PHE A C 1
ATOM 2385 O O . PHE A 1 295 ? -3.253 -12.246 21.193 1.00 91.38 295 PHE A O 1
ATOM 2392 N N . SER A 1 296 ? -3.357 -12.235 23.436 1.00 89.56 296 SER A N 1
ATOM 2393 C CA . SER A 1 296 ? -2.150 -13.040 23.688 1.00 89.56 296 SER A CA 1
ATOM 2394 C C . SER A 1 296 ? -0.857 -12.321 23.278 1.00 89.56 296 SER A C 1
ATOM 2396 O O . SER A 1 296 ? 0.069 -12.947 22.775 1.00 89.56 296 SER A O 1
ATOM 2398 N N . ILE A 1 297 ? -0.809 -11.003 23.496 1.00 88.06 297 ILE A N 1
ATOM 2399 C CA . ILE A 1 297 ? 0.341 -10.141 23.205 1.00 88.06 297 ILE A CA 1
ATOM 2400 C C . ILE A 1 297 ? 0.979 -9.721 24.529 1.00 88.06 297 ILE A C 1
ATOM 2402 O O . ILE A 1 297 ? 0.300 -9.187 25.406 1.00 88.06 297 ILE A O 1
ATOM 2406 N N . ASP A 1 298 ? 2.284 -9.957 24.676 1.00 74.25 298 ASP A N 1
ATOM 2407 C CA . ASP A 1 298 ? 2.947 -9.853 25.978 1.00 74.25 298 ASP A CA 1
ATOM 2408 C C . ASP A 1 298 ? 3.049 -8.413 26.498 1.00 74.25 298 ASP A C 1
ATOM 2410 O O . ASP A 1 298 ? 2.825 -8.200 27.691 1.00 74.25 298 ASP A O 1
ATOM 2414 N N . LYS A 1 299 ? 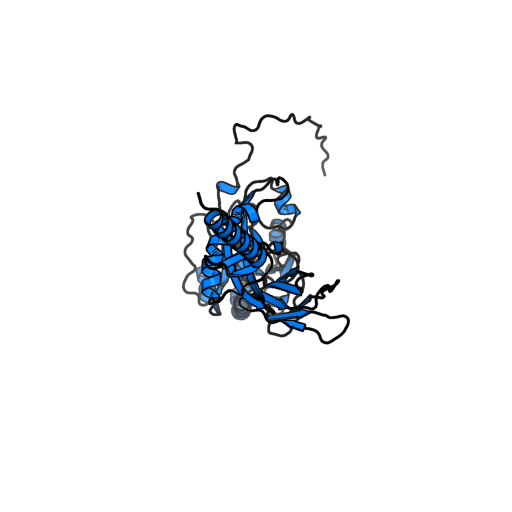3.335 -7.420 25.640 1.00 68.25 299 LYS A N 1
ATOM 2415 C CA . LYS A 1 299 ? 3.303 -5.972 25.950 1.00 68.25 299 LYS A CA 1
ATOM 2416 C C . LYS A 1 299 ? 3.158 -5.140 24.670 1.00 68.25 299 LYS A C 1
ATOM 2418 O O . LYS A 1 299 ? 3.640 -5.585 23.631 1.00 68.25 299 LYS A O 1
ATOM 2423 N N . PRO A 1 300 ? 2.567 -3.929 24.732 1.00 66.56 300 PRO A N 1
ATOM 2424 C CA . PRO A 1 300 ? 2.636 -3.016 23.604 1.00 66.56 300 PRO A CA 1
ATOM 2425 C C . PRO A 1 300 ? 4.051 -2.449 23.501 1.00 66.56 300 PRO A C 1
ATOM 2427 O O . PRO A 1 300 ? 4.773 -2.373 24.504 1.00 66.56 300 PRO A O 1
ATOM 2430 N N . ALA A 1 301 ? 4.439 -2.006 22.306 1.00 64.31 301 ALA A N 1
ATOM 2431 C CA . ALA A 1 301 ? 5.629 -1.176 22.183 1.00 64.31 301 ALA A CA 1
ATOM 2432 C C . ALA A 1 301 ? 5.481 0.040 23.127 1.00 64.31 301 ALA A C 1
ATOM 2434 O O . ALA A 1 301 ? 4.437 0.701 23.101 1.00 64.31 301 ALA A O 1
ATOM 2435 N N . PRO A 1 302 ? 6.465 0.322 24.003 1.00 58.25 302 PRO A N 1
ATOM 2436 C CA . PRO A 1 302 ? 6.364 1.441 24.929 1.00 58.25 302 PRO A CA 1
ATOM 2437 C C . PRO A 1 302 ? 6.214 2.752 24.144 1.00 58.25 302 PRO A C 1
ATOM 2439 O O . PRO A 1 302 ? 6.893 2.923 23.123 1.00 58.25 302 PRO A O 1
ATOM 2442 N N . PRO A 1 303 ? 5.353 3.683 24.598 1.00 59.81 303 PRO A N 1
ATOM 2443 C CA . PRO A 1 303 ? 5.228 4.974 23.945 1.00 59.81 303 PRO A CA 1
ATOM 2444 C C . PRO A 1 303 ? 6.575 5.696 24.020 1.00 59.81 303 PRO A C 1
ATOM 2446 O O . PRO A 1 303 ? 7.219 5.736 25.069 1.00 59.81 303 PRO A O 1
ATOM 2449 N N . LYS A 1 304 ? 7.019 6.245 22.888 1.00 57.97 304 LYS A N 1
ATOM 2450 C CA . LYS A 1 304 ? 8.262 7.028 22.812 1.00 57.97 304 LYS A CA 1
ATOM 2451 C C . LYS A 1 304 ? 8.079 8.478 23.282 1.00 57.97 304 LYS A C 1
ATOM 2453 O O . LYS A 1 304 ? 9.072 9.155 23.521 1.00 57.97 304 LYS A O 1
ATOM 2458 N N . SER A 1 305 ? 6.832 8.930 23.450 1.00 63.25 305 SER A N 1
ATOM 2459 C CA . SER A 1 305 ? 6.458 10.290 23.860 1.00 63.25 305 SER A CA 1
ATOM 2460 C C . SER A 1 305 ? 5.579 10.281 25.120 1.00 63.25 305 SER A C 1
ATOM 2462 O O . SER A 1 305 ? 4.985 9.263 25.477 1.00 63.25 305 SER A O 1
ATOM 2464 N N . SER A 1 306 ? 5.514 11.428 25.800 1.00 67.19 306 SER A N 1
ATOM 2465 C CA . SER A 1 306 ? 4.631 11.695 26.943 1.00 67.19 306 SER A CA 1
ATOM 2466 C C . SER A 1 306 ? 3.226 12.163 26.545 1.00 67.19 306 SER A C 1
ATOM 2468 O O . SER A 1 306 ? 2.444 12.516 27.427 1.00 67.19 306 SER A O 1
ATOM 2470 N N . ASP A 1 307 ? 2.934 12.249 25.247 1.00 71.50 307 ASP A N 1
ATOM 2471 C CA . ASP A 1 307 ? 1.641 12.721 24.753 1.00 71.50 307 ASP A CA 1
ATOM 2472 C C . ASP A 1 307 ? 0.494 11.777 25.178 1.00 71.50 307 ASP A C 1
ATOM 2474 O O . ASP A 1 307 ? 0.723 10.578 25.383 1.00 71.50 307 ASP A O 1
ATOM 2478 N N . PRO A 1 308 ? -0.740 12.293 25.349 1.00 78.81 308 PRO A N 1
ATOM 2479 C CA . PRO A 1 308 ? -1.890 11.471 25.712 1.00 78.81 308 PRO A CA 1
ATOM 2480 C C . PRO A 1 308 ? -2.120 10.343 24.703 1.00 78.81 308 PRO A C 1
ATOM 2482 O O . PRO A 1 308 ? -1.957 10.529 23.503 1.00 78.81 308 PRO A O 1
ATOM 2485 N N . VAL A 1 309 ? -2.536 9.171 25.180 1.00 83.94 309 VAL A N 1
ATOM 2486 C CA . VAL A 1 309 ? -2.903 8.048 24.307 1.00 83.94 309 VAL A CA 1
ATOM 2487 C C . VAL A 1 309 ? -4.329 8.253 23.805 1.00 83.94 309 VAL A C 1
ATOM 2489 O O . VAL A 1 309 ? -5.251 8.376 24.608 1.00 83.94 309 VAL A O 1
ATOM 2492 N N . GLU A 1 310 ? -4.504 8.251 22.488 1.00 87.81 310 GLU A N 1
ATOM 2493 C CA . GLU A 1 310 ? -5.811 8.298 21.831 1.00 87.81 310 GLU A CA 1
ATOM 2494 C C . GLU A 1 310 ? -6.383 6.891 21.621 1.00 87.81 310 GLU A C 1
ATOM 2496 O O . GLU A 1 310 ? -7.571 6.670 21.841 1.00 87.81 310 GLU A O 1
ATOM 2501 N N . ALA A 1 311 ? -5.550 5.911 21.254 1.00 91.50 311 ALA A N 1
ATOM 2502 C CA . ALA A 1 311 ? -5.992 4.531 21.053 1.00 91.50 311 ALA A CA 1
ATOM 2503 C C . ALA A 1 311 ? -4.880 3.493 21.256 1.00 91.50 311 ALA A C 1
ATOM 2505 O O . ALA A 1 311 ? -3.690 3.796 21.210 1.00 91.50 311 ALA A O 1
ATOM 2506 N N . LEU A 1 312 ? -5.282 2.235 21.430 1.00 92.94 312 LEU A N 1
ATOM 2507 C CA . LEU A 1 312 ? -4.423 1.056 21.290 1.00 92.94 312 LEU A CA 1
ATOM 2508 C C . LEU A 1 312 ? -4.788 0.351 19.983 1.00 92.94 312 LEU A C 1
ATOM 2510 O O . LEU A 1 312 ? -5.950 0.002 19.802 1.00 92.94 312 LEU A O 1
ATOM 2514 N N . TYR A 1 313 ? -3.824 0.087 19.104 1.00 93.94 313 TYR A N 1
ATOM 2515 C CA . TYR A 1 313 ? -4.062 -0.700 17.893 1.00 93.94 313 TYR A CA 1
ATOM 2516 C C . TYR A 1 313 ? -3.525 -2.126 18.025 1.00 93.94 313 TYR A C 1
ATOM 2518 O O . TYR A 1 313 ? -2.507 -2.358 18.682 1.00 93.94 313 TYR A O 1
ATOM 2526 N N . ILE A 1 314 ? -4.185 -3.054 17.337 1.00 94.69 314 ILE A N 1
ATOM 2527 C CA . ILE A 1 314 ? -3.752 -4.422 17.053 1.00 94.69 314 ILE A CA 1
ATOM 2528 C C . ILE A 1 314 ? -3.728 -4.599 15.531 1.00 94.69 314 ILE A C 1
ATOM 2530 O O . IL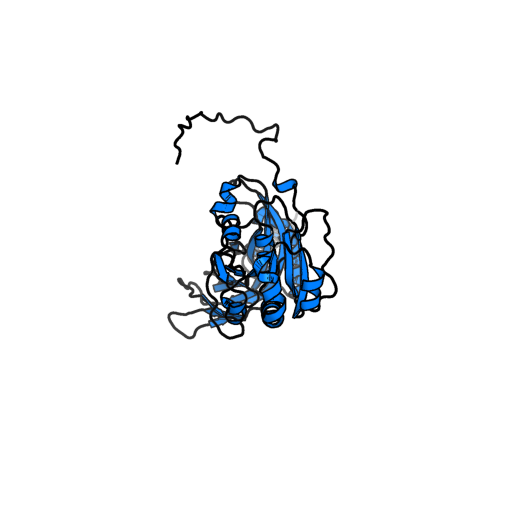E A 1 314 ? -4.682 -4.220 14.854 1.00 94.69 314 ILE A O 1
ATOM 2534 N N . ALA A 1 315 ? -2.657 -5.170 14.984 1.00 93.62 315 ALA A N 1
ATOM 2535 C CA . ALA A 1 315 ? -2.536 -5.439 13.549 1.00 93.62 315 ALA A CA 1
ATOM 2536 C C . ALA A 1 315 ? -1.604 -6.629 13.285 1.00 93.62 315 ALA A C 1
ATOM 2538 O O . ALA A 1 315 ? -0.816 -6.996 14.158 1.00 93.62 315 ALA A O 1
ATOM 2539 N N . SER A 1 316 ? -1.655 -7.197 12.079 1.00 90.62 316 SER A N 1
ATOM 2540 C CA . SER A 1 316 ? -0.698 -8.213 11.633 1.00 90.62 316 SER A CA 1
ATOM 2541 C C . SER A 1 316 ? 0.713 -7.652 11.419 1.00 90.62 316 SER A C 1
ATOM 2543 O O . SER A 1 316 ? 0.895 -6.524 10.947 1.00 90.62 316 SER A O 1
ATOM 2545 N N . GLU A 1 317 ? 1.714 -8.482 11.681 1.00 83.88 317 GLU A N 1
ATOM 2546 C CA . GLU A 1 317 ? 3.065 -8.381 11.128 1.00 83.88 317 GLU A CA 1
ATOM 2547 C C . GLU A 1 317 ? 3.209 -9.232 9.856 1.00 83.88 317 GLU A C 1
ATOM 2549 O O . GLU A 1 317 ? 2.306 -9.977 9.475 1.00 83.88 317 GLU A O 1
ATOM 2554 N N . ASP A 1 318 ? 4.346 -9.103 9.167 1.00 75.12 318 ASP A N 1
ATOM 2555 C CA . ASP A 1 318 ? 4.608 -9.819 7.911 1.00 75.12 318 ASP A CA 1
ATOM 2556 C C . ASP A 1 318 ? 4.768 -11.338 8.086 1.00 75.12 318 ASP A C 1
ATOM 2558 O O . ASP A 1 318 ? 4.650 -12.081 7.116 1.00 75.12 318 ASP A O 1
ATOM 2562 N N . ASP A 1 319 ? 4.992 -11.811 9.312 1.00 75.75 319 ASP A N 1
ATOM 2563 C CA . ASP A 1 319 ? 5.084 -13.229 9.672 1.00 75.75 319 ASP A CA 1
ATOM 2564 C C . ASP A 1 319 ? 3.746 -13.829 10.154 1.00 75.75 319 ASP A C 1
ATOM 2566 O O . ASP A 1 319 ? 3.726 -14.908 10.751 1.00 75.75 319 ASP A O 1
ATOM 2570 N N . ASN A 1 320 ? 2.624 -13.145 9.894 1.00 78.69 320 ASN A N 1
ATOM 2571 C CA . ASN A 1 320 ? 1.285 -13.498 10.378 1.00 78.69 320 ASN A CA 1
ATOM 2572 C C . ASN A 1 320 ? 1.183 -13.588 11.911 1.00 78.69 320 ASN A C 1
ATOM 2574 O O . ASN A 1 320 ? 0.333 -14.306 12.444 1.00 78.69 320 ASN A O 1
ATOM 2578 N N . THR A 1 321 ? 2.024 -12.860 12.646 1.00 87.81 321 THR A N 1
ATOM 2579 C CA . THR A 1 321 ? 1.825 -12.635 14.081 1.00 87.81 321 THR A CA 1
ATOM 2580 C C . THR A 1 321 ? 1.094 -11.319 14.332 1.00 87.81 321 THR A C 1
ATOM 2582 O O . THR A 1 321 ? 0.919 -10.500 13.431 1.00 87.81 321 THR A O 1
ATOM 2585 N N . LEU A 1 322 ? 0.598 -11.122 15.556 1.00 91.62 322 LEU A N 1
ATOM 2586 C CA . LEU A 1 322 ? -0.067 -9.880 15.944 1.00 91.62 322 LEU A CA 1
ATOM 2587 C C . LEU A 1 322 ? 0.898 -8.977 16.703 1.00 91.62 322 LEU A C 1
ATOM 2589 O O . LEU A 1 322 ? 1.466 -9.377 17.720 1.00 91.62 322 LEU A O 1
ATOM 2593 N N . LYS A 1 323 ? 0.979 -7.721 16.268 1.00 90.56 323 LYS A N 1
ATOM 2594 C CA . LYS A 1 323 ? 1.619 -6.635 17.010 1.00 90.56 323 LYS A CA 1
ATOM 2595 C C . LYS A 1 323 ? 0.596 -5.685 17.596 1.00 90.56 323 LYS A C 1
ATOM 2597 O O . LYS A 1 323 ? -0.560 -5.622 17.173 1.00 90.56 323 LYS A O 1
ATOM 2602 N N . SER A 1 324 ? 1.067 -4.888 18.544 1.00 91.38 324 SER A N 1
ATOM 2603 C CA . SER A 1 324 ? 0.305 -3.785 19.101 1.00 91.38 324 SER A CA 1
ATOM 2604 C C . SER A 1 324 ? 1.152 -2.539 19.297 1.00 91.38 324 SER A C 1
ATOM 2606 O O . SER A 1 324 ? 2.374 -2.591 19.461 1.00 91.38 324 SER A O 1
ATOM 2608 N N . GLY A 1 325 ? 0.476 -1.399 19.320 1.00 89.50 325 GLY A N 1
ATOM 2609 C CA . GLY A 1 325 ? 1.091 -0.120 19.624 1.00 89.50 325 GLY A CA 1
ATOM 2610 C C . GLY A 1 325 ? 0.054 0.907 20.035 1.00 89.50 325 GLY A C 1
ATOM 2611 O O . GLY A 1 325 ? -1.151 0.664 19.991 1.00 89.50 325 GLY A O 1
ATOM 2612 N N . LEU A 1 326 ? 0.542 2.054 20.481 1.00 88.25 326 LEU A N 1
ATOM 2613 C CA . LEU A 1 326 ? -0.299 3.145 20.949 1.00 88.25 326 LEU A CA 1
ATOM 2614 C C . LEU A 1 326 ? -0.370 4.222 19.872 1.00 88.25 326 LEU A C 1
ATOM 2616 O O . LEU A 1 326 ? 0.652 4.583 19.288 1.00 88.25 326 LEU A O 1
ATOM 2620 N N . VAL A 1 327 ? -1.576 4.727 19.641 1.00 87.19 327 VAL A N 1
ATOM 2621 C CA . VAL A 1 327 ? -1.818 5.959 18.896 1.00 87.19 327 VAL A CA 1
ATOM 2622 C C . VAL A 1 327 ? -1.809 7.091 19.903 1.00 87.19 327 VAL A C 1
ATOM 2624 O O . VAL A 1 327 ? -2.545 7.054 20.891 1.00 87.19 327 VAL A O 1
ATOM 2627 N N . LEU A 1 328 ? -0.941 8.066 19.679 1.00 83.62 328 LEU A N 1
ATOM 2628 C CA . LEU A 1 328 ? -0.836 9.238 20.530 1.00 83.62 328 LEU A CA 1
ATOM 2629 C C . LEU A 1 328 ? -1.690 10.353 19.942 1.00 83.62 328 LEU A C 1
ATOM 2631 O O . LEU A 1 328 ? -1.624 10.607 18.740 1.00 83.62 328 LEU A O 1
ATOM 2635 N N . LEU A 1 329 ? -2.451 11.012 20.809 1.00 76.88 329 LEU A N 1
ATOM 2636 C CA . LEU A 1 329 ? -3.182 12.216 20.469 1.00 76.88 329 LEU A CA 1
ATOM 2637 C C . LEU A 1 329 ? -2.165 13.282 20.064 1.00 76.88 329 LEU A C 1
ATOM 2639 O O . LEU A 1 329 ? -1.204 13.547 20.794 1.00 76.88 329 LEU A O 1
ATOM 2643 N N . ASN A 1 330 ? -2.366 13.891 18.905 1.00 69.50 330 ASN A N 1
ATOM 2644 C CA . ASN A 1 330 ? -1.515 14.966 18.436 1.00 69.50 330 ASN A CA 1
ATOM 2645 C C . ASN A 1 330 ? -2.341 16.014 17.672 1.00 69.50 330 ASN A C 1
ATOM 2647 O O . ASN A 1 330 ? -3.447 15.741 17.212 1.00 69.50 330 ASN A O 1
ATOM 2651 N N . ASP A 1 331 ? -1.782 17.218 17.558 1.00 57.31 331 ASP A N 1
ATOM 2652 C CA . ASP A 1 331 ? -2.370 18.319 16.791 1.00 57.31 331 ASP A CA 1
ATOM 2653 C C . ASP A 1 331 ? -1.827 18.302 15.347 1.00 57.31 331 ASP A C 1
ATOM 2655 O O . ASP A 1 331 ? -1.186 19.261 14.904 1.00 57.31 331 ASP A O 1
ATOM 2659 N N . THR A 1 332 ? -1.966 17.186 14.622 1.00 56.91 332 THR A N 1
ATOM 2660 C CA . THR A 1 332 ? -1.607 17.128 13.192 1.00 56.91 332 THR A CA 1
ATOM 2661 C C . THR A 1 332 ? -2.795 17.473 12.292 1.00 56.91 332 THR A C 1
ATOM 2663 O O . THR A 1 332 ? -3.936 17.605 12.729 1.00 56.91 332 THR A O 1
ATOM 2666 N N . LEU A 1 333 ? -2.503 17.657 11.000 1.00 56.66 333 LEU A N 1
ATOM 2667 C CA . LEU A 1 333 ? -3.470 18.013 9.955 1.00 56.66 333 LEU A CA 1
ATOM 2668 C C . LEU A 1 333 ? -4.573 16.957 9.746 1.00 56.66 333 LEU A C 1
ATOM 2670 O O . LEU A 1 333 ? -5.615 17.282 9.190 1.00 56.66 333 LEU A O 1
ATOM 2674 N N . ILE A 1 334 ? -4.342 15.701 10.141 1.00 66.62 334 ILE A N 1
ATOM 2675 C CA . ILE A 1 334 ? -5.261 14.568 9.959 1.00 66.62 334 ILE A CA 1
ATOM 2676 C C . ILE A 1 334 ? -5.316 13.789 11.269 1.00 66.62 334 ILE A C 1
ATOM 2678 O O . ILE A 1 334 ? -4.291 13.616 11.918 1.00 66.62 334 ILE A O 1
ATOM 2682 N N . SER A 1 335 ? -6.496 13.273 11.630 1.00 76.88 335 SER A N 1
ATOM 2683 C CA . SER A 1 335 ? -6.658 12.434 12.823 1.00 76.88 335 SER A CA 1
ATOM 2684 C C . SER A 1 335 ? -5.590 11.319 12.884 1.00 76.88 335 SER A C 1
ATOM 2686 O O . SER A 1 335 ? -5.475 10.530 11.933 1.00 76.88 335 SER A O 1
ATOM 2688 N N . PRO A 1 336 ? -4.861 11.180 14.009 1.00 80.50 336 PRO A N 1
ATOM 2689 C CA . PRO A 1 336 ? -3.866 10.121 14.216 1.00 80.50 336 PRO A CA 1
ATOM 2690 C C . PRO A 1 336 ? -4.423 8.715 14.027 1.00 80.50 336 PRO A C 1
ATOM 2692 O O . PRO A 1 336 ? -3.702 7.797 13.627 1.00 80.50 336 PRO A O 1
ATOM 2695 N N . LEU A 1 337 ? -5.715 8.538 14.304 1.00 86.25 337 LEU A N 1
ATOM 2696 C CA . LEU A 1 337 ? -6.426 7.282 14.109 1.00 86.25 337 LEU A CA 1
ATOM 2697 C C . LEU A 1 337 ? -6.522 6.921 12.628 1.00 86.25 337 LEU A C 1
ATOM 2699 O O . LEU A 1 337 ? -6.272 5.768 12.270 1.00 86.25 337 LEU A O 1
ATOM 2703 N N . VAL A 1 338 ? -6.831 7.891 11.762 1.00 83.25 338 VAL A N 1
ATOM 2704 C CA . VAL A 1 338 ? -6.881 7.687 10.307 1.00 83.25 338 VAL A CA 1
ATOM 2705 C C . VAL A 1 338 ? -5.490 7.412 9.760 1.00 83.25 338 VAL A C 1
ATOM 2707 O O . VAL A 1 338 ? -5.303 6.419 9.057 1.00 83.25 338 VAL A O 1
ATOM 2710 N N . GLU A 1 339 ? -4.497 8.227 10.129 1.00 80.69 339 GLU A N 1
ATOM 2711 C CA . GLU A 1 339 ? -3.117 8.029 9.673 1.00 80.69 339 GLU A CA 1
ATOM 2712 C C . GLU A 1 339 ? -2.574 6.658 10.095 1.00 80.69 339 GLU A C 1
ATOM 2714 O O . GLU A 1 339 ? -1.966 5.952 9.287 1.00 80.69 339 GLU A O 1
ATOM 2719 N N . THR A 1 340 ? -2.840 6.246 11.339 1.00 87.12 340 THR A N 1
ATOM 2720 C CA . THR A 1 340 ? -2.417 4.936 11.844 1.00 87.12 340 THR A CA 1
ATOM 2721 C C . THR A 1 340 ? -3.156 3.800 11.148 1.00 87.12 340 THR A C 1
ATOM 2723 O O . THR A 1 340 ? -2.520 2.834 10.732 1.00 87.12 340 THR A O 1
ATOM 2726 N N . SER A 1 341 ? -4.477 3.905 10.980 1.00 89.69 341 SER A N 1
ATOM 2727 C CA . SER A 1 341 ? -5.283 2.877 10.309 1.00 89.69 341 SER A CA 1
ATOM 2728 C C . SER A 1 341 ? -4.820 2.665 8.868 1.00 89.69 341 SER A C 1
ATOM 2730 O O . SER A 1 341 ? -4.554 1.534 8.468 1.00 89.69 341 SER A O 1
ATOM 2732 N N . MET A 1 342 ? -4.618 3.754 8.124 1.00 85.31 342 MET A N 1
ATOM 2733 C CA . MET A 1 342 ? -4.082 3.731 6.764 1.00 85.31 342 MET A CA 1
ATOM 2734 C C . MET A 1 342 ? -2.678 3.116 6.720 1.00 85.31 342 MET A C 1
ATOM 2736 O O . MET A 1 342 ? -2.403 2.245 5.892 1.00 85.31 342 MET A O 1
ATOM 2740 N N . ALA A 1 343 ? -1.784 3.541 7.618 1.00 84.88 343 ALA A N 1
ATOM 2741 C CA . ALA A 1 343 ? -0.423 3.025 7.649 1.00 84.88 343 ALA A CA 1
ATOM 2742 C C . ALA A 1 343 ? -0.396 1.518 7.933 1.00 84.88 343 ALA A C 1
ATOM 2744 O O . ALA A 1 343 ? 0.293 0.775 7.240 1.00 84.88 343 ALA A O 1
ATOM 2745 N N . LEU A 1 344 ? -1.183 1.046 8.899 1.00 89.31 344 LEU A N 1
ATOM 2746 C CA . LEU A 1 344 ? -1.263 -0.374 9.231 1.00 89.31 344 LEU A CA 1
ATOM 2747 C C . LEU A 1 344 ? -1.872 -1.192 8.086 1.00 89.31 344 LEU A C 1
ATOM 2749 O O . LEU A 1 344 ? -1.266 -2.178 7.668 1.00 89.31 344 LEU A O 1
ATOM 2753 N N . LYS A 1 345 ? -3.011 -0.751 7.537 1.00 87.94 345 LYS A N 1
ATOM 2754 C CA . LYS A 1 345 ? -3.713 -1.420 6.431 1.00 87.94 345 LYS A CA 1
ATOM 2755 C C . LYS A 1 345 ? -2.821 -1.599 5.202 1.00 87.94 345 LYS A C 1
ATOM 2757 O O . LYS A 1 345 ? -2.777 -2.671 4.603 1.00 87.94 345 LYS A O 1
ATOM 2762 N N . TYR A 1 346 ? -2.064 -0.565 4.840 1.00 84.31 346 TYR A N 1
ATOM 2763 C CA . TYR A 1 346 ? -1.228 -0.571 3.637 1.00 84.31 346 TYR A CA 1
ATOM 2764 C C . TYR A 1 346 ? 0.236 -0.962 3.894 1.00 84.31 346 TYR A C 1
ATOM 2766 O O . TYR A 1 346 ? 1.079 -0.839 2.994 1.00 84.31 346 TYR A O 1
ATOM 2774 N N . LYS A 1 347 ? 0.534 -1.480 5.096 1.00 83.69 347 LYS A N 1
ATOM 2775 C CA . LYS A 1 347 ? 1.870 -1.895 5.559 1.00 83.69 347 LYS A CA 1
ATOM 2776 C C . LYS A 1 347 ? 2.936 -0.801 5.417 1.00 83.69 347 LYS A C 1
ATOM 2778 O O . LYS A 1 347 ? 4.067 -1.061 5.020 1.00 83.69 347 LYS A O 1
ATOM 2783 N N . GLN A 1 348 ? 2.563 0.435 5.725 1.00 79.81 348 GLN A N 1
ATOM 2784 C CA . GLN A 1 348 ? 3.475 1.569 5.815 1.00 79.81 348 GLN A CA 1
ATOM 2785 C C . GLN A 1 348 ? 4.005 1.741 7.245 1.00 79.81 348 GLN A C 1
ATOM 2787 O O . GLN A 1 348 ? 3.351 1.336 8.212 1.00 79.81 348 GLN A O 1
ATOM 2792 N N . PRO A 1 349 ? 5.167 2.395 7.418 1.00 77.00 349 PRO A N 1
ATOM 2793 C CA . PRO A 1 349 ? 5.633 2.792 8.738 1.00 77.00 349 PRO A CA 1
ATOM 2794 C C . PRO A 1 349 ? 4.602 3.686 9.441 1.00 77.00 349 PRO A C 1
ATOM 2796 O O . PRO A 1 349 ? 4.178 4.711 8.891 1.00 77.00 349 PRO A O 1
ATOM 2799 N N . VAL A 1 350 ? 4.224 3.308 10.665 1.00 75.81 350 VAL A N 1
ATOM 2800 C CA . VAL A 1 350 ? 3.412 4.147 11.557 1.00 75.81 350 VAL A CA 1
ATOM 2801 C C . VAL A 1 350 ? 4.307 5.260 12.097 1.00 75.81 350 VAL A C 1
ATOM 2803 O O . VAL A 1 350 ? 5.357 4.987 12.684 1.00 75.81 350 VAL A O 1
ATOM 2806 N N . LEU A 1 351 ? 3.906 6.513 11.891 1.00 65.62 351 LEU A N 1
ATOM 2807 C CA . LEU A 1 351 ? 4.612 7.665 12.442 1.00 65.62 351 LEU A CA 1
ATOM 2808 C C . LEU A 1 351 ? 4.280 7.759 13.934 1.00 65.62 351 LEU A C 1
ATOM 2810 O O . LEU A 1 351 ? 3.149 8.031 14.316 1.00 65.62 351 LEU A O 1
ATOM 2814 N N . LEU A 1 352 ? 5.266 7.466 14.782 1.00 54.97 352 LEU A N 1
ATOM 2815 C CA . LEU A 1 352 ? 5.093 7.421 16.240 1.00 54.97 352 LEU A CA 1
ATOM 2816 C C . LEU A 1 352 ? 5.358 8.771 16.924 1.00 54.97 352 LEU A C 1
ATOM 2818 O O . LEU A 1 352 ? 5.183 8.876 18.136 1.00 54.97 352 LEU A O 1
ATOM 2822 N N . GLU A 1 353 ? 5.805 9.783 16.177 1.00 53.53 353 GLU A N 1
ATOM 2823 C CA . GLU A 1 353 ? 6.121 11.111 16.703 1.00 53.53 353 GLU A CA 1
ATOM 2824 C C . GLU A 1 353 ? 5.466 12.203 15.843 1.00 53.53 353 GLU A C 1
ATOM 2826 O O . GLU A 1 353 ? 5.591 12.165 14.615 1.00 53.53 353 GLU A O 1
ATOM 2831 N N . PRO A 1 354 ? 4.796 13.194 16.460 1.00 45.75 354 PRO A N 1
ATOM 2832 C CA . PRO A 1 354 ? 4.274 14.338 15.733 1.00 45.75 354 PRO A CA 1
ATOM 2833 C C . PRO A 1 354 ? 5.413 15.204 15.189 1.00 45.75 354 PRO A C 1
ATOM 2835 O O . PRO A 1 354 ? 6.268 15.686 15.940 1.00 45.75 354 PRO A O 1
ATOM 2838 N N . ARG A 1 355 ? 5.388 15.481 13.883 1.00 47.69 355 ARG A N 1
ATOM 2839 C CA . ARG A 1 355 ? 6.251 16.490 13.258 1.00 47.69 355 ARG A CA 1
ATOM 2840 C C . ARG A 1 355 ? 5.748 17.897 13.598 1.00 47.69 355 ARG A C 1
ATOM 2842 O O . ARG A 1 355 ? 4.918 18.478 12.903 1.00 47.69 355 ARG A O 1
ATOM 2849 N N . LYS A 1 356 ? 6.250 18.456 14.707 1.00 44.38 356 LYS A N 1
ATOM 2850 C CA . LYS A 1 356 ? 5.926 19.819 15.198 1.00 44.38 356 LYS A CA 1
ATOM 2851 C C . LYS A 1 356 ? 6.292 20.940 14.210 1.00 44.38 356 LYS A C 1
ATOM 2853 O O . LYS A 1 356 ? 5.884 22.084 14.381 1.00 44.38 356 LYS A O 1
ATOM 2858 N N . ASP A 1 357 ? 7.087 20.629 13.197 1.00 44.44 357 ASP A N 1
ATOM 2859 C CA . ASP A 1 357 ? 7.512 21.497 12.105 1.00 44.44 357 ASP A CA 1
ATOM 2860 C C . ASP A 1 357 ? 6.435 21.731 11.032 1.00 44.44 357 ASP A C 1
ATOM 2862 O O . ASP A 1 357 ? 6.514 22.745 10.337 1.00 44.44 357 ASP A O 1
ATOM 2866 N N . LEU A 1 358 ? 5.391 20.893 10.964 1.00 42.56 358 LEU A N 1
ATOM 2867 C CA . LEU A 1 358 ? 4.254 21.061 10.044 1.00 42.56 358 LEU A CA 1
ATOM 2868 C C . LEU A 1 358 ? 3.325 22.230 10.419 1.00 42.56 358 LEU A C 1
ATOM 2870 O O . LEU A 1 358 ? 2.601 22.738 9.568 1.00 42.56 358 LEU A O 1
ATOM 2874 N N . LEU A 1 359 ? 3.373 22.693 11.674 1.00 40.53 359 LEU A N 1
ATOM 2875 C CA . LEU A 1 359 ? 2.540 23.780 12.211 1.00 40.53 359 LEU A CA 1
ATOM 2876 C C . LEU A 1 359 ? 3.176 25.174 12.081 1.00 40.53 359 LEU A C 1
ATOM 2878 O O . LEU A 1 359 ? 2.689 26.136 12.679 1.00 40.53 359 LEU A O 1
ATOM 2882 N N . LYS A 1 360 ? 4.283 25.327 11.342 1.00 37.97 360 LYS A N 1
ATOM 2883 C CA . LYS A 1 360 ? 4.856 26.661 11.132 1.00 37.97 360 LYS A CA 1
ATOM 2884 C C . LYS A 1 360 ? 3.959 27.470 10.205 1.00 37.97 360 LYS A C 1
ATOM 2886 O O . LYS A 1 360 ? 4.002 27.318 8.989 1.00 37.97 360 LYS A O 1
ATOM 2891 N N . ASP A 1 361 ? 3.196 28.362 10.823 1.00 39.03 361 ASP A N 1
ATOM 2892 C CA . ASP A 1 361 ? 2.475 29.435 10.157 1.00 39.03 361 ASP A CA 1
ATOM 2893 C C . ASP A 1 361 ? 3.419 30.181 9.186 1.00 39.03 361 ASP A C 1
ATOM 2895 O O . ASP A 1 361 ? 4.452 30.715 9.627 1.00 39.03 361 ASP A O 1
ATOM 2899 N N . PRO A 1 362 ? 3.129 30.207 7.870 1.00 42.31 362 PRO A N 1
ATOM 2900 C CA . PRO A 1 362 ? 3.932 30.953 6.907 1.00 42.31 362 PRO A CA 1
ATOM 2901 C C . PRO A 1 362 ? 3.987 32.461 7.211 1.00 42.31 362 PRO A C 1
ATOM 2903 O O . PRO A 1 362 ? 4.922 33.122 6.747 1.00 42.31 362 PRO A O 1
ATOM 2906 N N . ASP A 1 363 ? 3.080 32.995 8.039 1.00 43.16 363 ASP A N 1
ATOM 2907 C CA . ASP A 1 363 ? 3.066 34.410 8.431 1.00 43.16 363 ASP A CA 1
ATOM 2908 C C . ASP A 1 363 ? 4.177 34.801 9.422 1.00 43.16 363 ASP A C 1
ATOM 2910 O O . ASP A 1 363 ? 4.443 35.986 9.625 1.00 43.16 363 ASP A O 1
ATOM 2914 N N . ASN A 1 364 ? 4.913 33.836 9.986 1.00 36.75 364 ASN A N 1
ATOM 2915 C CA . ASN A 1 364 ? 6.080 34.115 10.832 1.00 36.75 364 ASN A CA 1
ATOM 2916 C C . ASN A 1 364 ? 7.413 34.178 10.068 1.00 36.75 364 ASN A C 1
ATOM 2918 O O . ASN A 1 364 ? 8.487 34.158 10.676 1.00 36.75 364 ASN A O 1
ATOM 2922 N N . ASN A 1 365 ? 7.376 34.292 8.738 1.00 32.34 365 ASN A N 1
ATOM 2923 C CA . ASN A 1 365 ? 8.566 34.551 7.937 1.00 32.34 365 ASN A CA 1
ATOM 2924 C C . ASN A 1 365 ? 8.762 36.075 7.757 1.00 32.34 365 ASN A C 1
ATOM 2926 O O . ASN A 1 365 ? 7.979 36.697 7.039 1.00 32.34 365 ASN A O 1
ATOM 2930 N N . PRO A 1 366 ? 9.808 36.722 8.319 1.00 31.19 366 PRO A N 1
ATOM 2931 C CA . PRO A 1 366 ? 9.970 38.187 8.283 1.00 31.19 366 PRO A CA 1
ATOM 2932 C C . PRO A 1 366 ? 10.277 38.787 6.895 1.00 31.19 366 PRO A C 1
ATOM 2934 O O . PRO A 1 366 ? 10.778 39.907 6.809 1.00 31.19 366 PRO A O 1
ATOM 2937 N N . LYS A 1 367 ? 10.069 38.042 5.802 1.00 32.66 367 LYS A N 1
ATOM 2938 C CA . LYS A 1 367 ? 10.448 38.421 4.431 1.00 32.66 367 LYS A CA 1
ATOM 2939 C C . LYS A 1 367 ? 9.431 37.983 3.369 1.00 32.66 367 LYS A C 1
ATOM 2941 O O . LYS A 1 367 ? 9.819 37.568 2.279 1.00 32.66 367 LYS A O 1
ATOM 2946 N N . ALA A 1 368 ? 8.140 38.072 3.664 1.00 30.92 368 ALA A N 1
ATOM 2947 C CA . ALA A 1 368 ? 7.125 38.100 2.618 1.00 30.92 368 ALA A CA 1
ATOM 2948 C C . ALA A 1 368 ? 6.746 39.564 2.363 1.00 30.92 368 ALA A C 1
ATOM 2950 O O . ALA A 1 368 ? 6.002 40.169 3.134 1.00 30.92 368 ALA A O 1
ATOM 2951 N N . ASP A 1 369 ? 7.324 40.149 1.312 1.00 29.66 369 ASP A N 1
ATOM 2952 C CA . ASP A 1 369 ? 6.922 41.464 0.827 1.00 29.66 369 ASP A CA 1
ATOM 2953 C C . ASP A 1 369 ? 5.414 41.477 0.544 1.00 29.66 369 ASP A C 1
ATOM 2955 O O . ASP A 1 369 ? 4.839 40.570 -0.062 1.00 29.66 369 ASP A O 1
ATOM 2959 N N . SER A 1 370 ? 4.789 42.532 1.043 1.00 28.70 370 SER A N 1
ATOM 2960 C CA . SER A 1 370 ? 3.359 42.774 1.082 1.00 28.70 370 SER A CA 1
ATOM 2961 C C . SER A 1 370 ? 2.719 42.802 -0.308 1.00 28.70 370 SER A C 1
ATOM 2963 O O . SER A 1 370 ? 2.991 43.674 -1.132 1.00 28.70 370 SER A O 1
ATOM 2965 N N . ILE A 1 371 ? 1.762 41.902 -0.534 1.00 28.28 371 ILE A N 1
ATOM 2966 C CA . ILE A 1 371 ? 0.735 42.081 -1.565 1.00 28.28 371 ILE A CA 1
ATOM 2967 C C . ILE A 1 371 ? -0.504 42.657 -0.858 1.00 28.28 371 ILE A C 1
ATOM 2969 O O . ILE A 1 371 ? -0.973 42.066 0.116 1.00 28.28 371 ILE A O 1
ATOM 2973 N N . PRO A 1 372 ? -1.038 43.819 -1.275 1.00 27.31 372 PRO A N 1
ATOM 2974 C CA . PRO A 1 372 ? -2.112 44.482 -0.548 1.00 27.31 372 PRO A CA 1
ATOM 2975 C C . PRO A 1 372 ? -3.439 43.738 -0.737 1.00 27.31 372 PRO A C 1
ATOM 2977 O O . PRO A 1 372 ? -4.040 43.769 -1.810 1.00 27.31 372 PRO A O 1
ATOM 2980 N N . ILE A 1 373 ? -3.928 43.110 0.333 1.00 30.27 373 ILE A N 1
ATOM 2981 C CA . ILE A 1 373 ? -5.281 42.554 0.388 1.00 30.27 373 ILE A CA 1
ATOM 2982 C C . ILE A 1 373 ? -6.272 43.717 0.462 1.00 30.27 373 ILE A C 1
ATOM 2984 O O . ILE A 1 373 ? -6.316 44.482 1.430 1.00 30.27 373 ILE A O 1
ATOM 2988 N N . THR A 1 374 ? -7.085 43.857 -0.581 1.00 27.09 374 THR A N 1
ATOM 2989 C CA . THR A 1 374 ? -8.226 44.769 -0.593 1.00 27.09 374 THR A CA 1
ATOM 2990 C C . THR A 1 374 ? -9.300 44.196 0.332 1.00 27.09 374 THR A C 1
ATOM 2992 O O . THR A 1 374 ? -9.889 43.156 0.048 1.00 27.09 374 THR A O 1
ATOM 2995 N N . LYS A 1 375 ? -9.544 44.861 1.467 1.00 27.33 375 LYS A N 1
ATOM 2996 C CA . LYS A 1 375 ? -10.622 44.512 2.401 1.00 27.33 375 LYS A CA 1
ATOM 2997 C C . LYS A 1 375 ? -11.970 44.556 1.681 1.00 27.33 375 LYS A C 1
ATOM 2999 O O . LYS A 1 375 ? -12.414 45.630 1.281 1.00 27.33 375 LYS A O 1
ATOM 3004 N N . THR A 1 376 ? -12.644 43.416 1.578 1.00 26.48 376 THR A N 1
ATOM 3005 C CA . THR A 1 376 ? -14.086 43.367 1.320 1.00 26.48 376 THR A CA 1
ATOM 3006 C C . THR A 1 376 ? -14.803 42.882 2.575 1.00 26.48 376 THR A C 1
ATOM 3008 O O . THR A 1 376 ? -14.396 41.926 3.227 1.00 26.48 376 THR A O 1
ATOM 3011 N N . ASN A 1 377 ? -15.818 43.656 2.953 1.00 24.80 377 ASN A N 1
ATOM 3012 C CA . ASN A 1 377 ? -16.569 43.570 4.197 1.00 24.80 377 ASN A CA 1
ATOM 3013 C C . ASN A 1 377 ? -17.290 42.228 4.361 1.00 24.80 377 ASN A C 1
ATOM 3015 O O . ASN A 1 377 ? -18.149 41.879 3.555 1.00 24.80 377 ASN A O 1
ATOM 3019 N N . THR A 1 378 ? -17.045 41.561 5.485 1.00 27.53 378 THR A N 1
ATOM 3020 C CA . THR A 1 378 ? -17.901 40.503 6.022 1.00 27.53 378 THR A CA 1
ATOM 3021 C C . THR A 1 378 ? -19.143 41.131 6.655 1.00 27.53 378 THR A C 1
ATOM 3023 O O . THR A 1 378 ? -19.126 41.626 7.783 1.00 27.53 378 THR A O 1
ATOM 3026 N N . SER A 1 379 ? -20.254 41.118 5.925 1.00 26.41 379 SER A N 1
ATOM 3027 C CA . SER A 1 379 ? -21.586 41.241 6.510 1.00 26.41 379 SER A CA 1
ATOM 3028 C C . SER A 1 379 ? -22.018 39.890 7.079 1.00 26.41 379 SER A C 1
ATOM 3030 O O . SER A 1 379 ? -22.162 38.913 6.350 1.00 26.41 379 SER A O 1
ATOM 3032 N N . ARG A 1 380 ? -22.229 39.879 8.399 1.00 27.12 380 ARG A N 1
ATOM 3033 C CA . ARG A 1 380 ? -22.928 38.860 9.194 1.00 27.12 380 ARG A CA 1
ATOM 3034 C C . ARG A 1 380 ? -24.150 38.286 8.475 1.00 27.12 380 ARG A C 1
ATOM 3036 O O . ARG A 1 380 ? -25.046 39.063 8.160 1.00 27.12 380 ARG A O 1
ATOM 3043 N N . ILE A 1 381 ? -24.275 36.961 8.425 1.00 25.69 381 ILE A N 1
ATOM 3044 C CA . ILE A 1 381 ? -25.577 36.285 8.493 1.00 25.69 381 ILE A CA 1
ATOM 3045 C C . ILE A 1 381 ? -25.425 35.057 9.399 1.00 25.69 381 ILE A C 1
ATOM 3047 O O . ILE A 1 381 ? -24.594 34.192 9.153 1.00 25.69 381 ILE A O 1
ATOM 3051 N N . LYS A 1 382 ? -26.205 35.056 10.486 1.00 26.70 382 LYS A N 1
ATOM 3052 C CA . LYS A 1 382 ? -26.520 33.890 11.322 1.00 26.70 382 LYS A CA 1
ATOM 3053 C C . LYS A 1 382 ? -27.455 32.967 10.538 1.00 26.70 382 LYS A C 1
ATOM 3055 O O . LYS A 1 382 ? -28.380 33.516 9.948 1.00 26.70 382 LYS A O 1
ATOM 3060 N N . TYR A 1 383 ? -27.282 31.651 10.640 1.00 34.47 383 TYR A N 1
ATOM 3061 C CA . TYR A 1 383 ? -28.253 30.733 11.256 1.00 34.47 383 TYR A CA 1
ATOM 3062 C C . TYR A 1 383 ? -27.510 29.528 11.814 1.00 34.47 383 TYR A C 1
ATOM 3064 O O . TYR A 1 383 ? -26.636 29.019 11.083 1.00 34.47 383 TYR A O 1
#

Secondary structure (DSSP, 8-state):
--HHHHHHHHHHHHHHHHHHHHHHHS-----S-HHHHHHHHHHHHHHHHHHHT--SS--SSEEEEEEEEEEEEEEETTEEEEEEEEEEEEESS-HHHHHHT---SEEEEEEEEEEEEETTEEEEEEEEEEEEESSSSSSEEEEEETTTTEEEEEESSTTEEEEEEE-SSS--EEE--BTTEEEEE--TT-S--EEEEEETTSPBPPP-SSEEEEEE-S-GGGGGGSTTSSEEEEEE-GGGGGG--GGG-SEEEE-TTTHHHHHHH-HHHHHHHHHTT--EEEET-S-HHHHHHHHT-S-PPPPSS-SPEEEEEEEE-TTS-EEEEEEEP---SS-HHHHHHHHHHTTPPP--S--GGGG--GGG-TT-PPP------------